Protein AF-0000000086877551 (afdb_homodimer)

Foldseek 3Di:
DPPDLDDLVVLLVVLLVVVDDCPDPVNVVSLLVLLQSCLLDAPVVLVVLLVVLVVVLVVLVVCLVPPPPDDPVRNVVSVSSSRSSVSSNSSSVSSPVVNCVVFLQDFQFKDFLLCQQQLQAALDPPQDQDPPPPPQFQFQADLVFKTKGFSSSGGHHPLLVLLVSLVRNVCVVQPLDQKDKDALVSSCVSLSHDDDPVSSVSSVVSVVRQQRMWMQGCHDDPVDDPVPSDIDGQWPDWDADDPRRMIMTGGDPVNSVSVVLVNIFGGGSSLLRHQDGLLLNSCLSHVQQCVLVVHFKDFLVSSCRSNNHPDDDPVVSVVNVVVSVVSCVVSPQFPDWDWDADPVRTIMIGTHGGPSSNSRRPPPPPDDPPPPDD/DPPDLDDLVVLLVVLLVVVDDCPDPVNVVSLLVLLQSCLLDAPVVLVVLLVVLVVVLVVLVVCLVPPPPDDPVRNVVSVSSSRSSVSSNSSSVSSPVVNCVVFLQDFQFKDFLLCQQQLQAALDPPQDQDPPPPPQFQFQADLVFKTKGFSSSGGHHPLLVLLVSLVRNVCVVQPLDQKDKDALVSSCVSLSHDDDPVSSVSSVVSVVRQQRMWMQGCDDDPVDDDNPSDIDGQWPDWDADDPRGMIMTGGDPVNSVSVVLVNIFGGGSSLLRRQDGLLLNSCLSHVQQCVLVVHFKDFLVSSCRSNNHPDDDPVVSVVNVVVSVVSCVVSPQFPDWDWDADPVRTIMIGTHGGPSSNSRRPPPPPDDPPPPDD

InterPro domains:
  IPR018777 Replication initiator protein A [PF10134] (167-301)

Solvent-accessible surface area (backbone atoms only — not comparable to full-atom values): 39340 Å² total; per-residue (Å²): 120,81,73,81,84,73,56,71,66,56,52,49,51,58,48,59,72,65,73,61,58,78,83,35,66,71,45,41,52,50,36,51,56,54,7,63,73,46,28,85,56,44,55,67,58,37,49,51,51,35,50,53,30,47,50,53,30,49,55,51,54,47,47,65,72,68,47,79,84,63,48,73,67,53,49,51,52,50,51,50,52,35,49,49,27,52,50,53,32,50,23,43,54,48,7,51,55,50,24,48,71,62,33,49,81,50,45,73,32,39,39,43,40,77,47,25,73,40,36,67,37,19,54,51,79,66,64,55,57,51,76,75,58,88,77,74,69,28,70,57,45,74,52,82,34,24,38,34,30,12,72,42,29,42,65,46,23,55,69,39,47,47,51,51,34,17,49,39,35,50,33,60,74,66,69,62,50,59,59,52,72,48,38,54,61,57,42,26,53,63,57,72,45,68,83,46,69,67,50,52,52,51,50,50,53,34,52,50,49,46,38,53,29,32,37,27,38,57,42,66,40,92,91,62,44,53,65,35,62,31,35,30,28,48,29,30,30,43,25,62,76,47,94,80,41,31,35,36,42,24,48,15,69,69,51,40,51,43,51,71,69,40,45,36,24,28,36,27,65,58,50,50,60,52,42,86,44,56,57,31,35,49,44,61,54,25,43,24,62,38,44,66,70,71,48,47,68,43,50,44,71,54,52,38,42,36,36,42,52,81,66,80,52,66,67,58,45,48,49,53,52,48,52,21,50,52,52,36,35,73,73,48,35,28,75,43,72,47,80,47,65,48,98,86,65,51,45,31,40,36,54,37,75,21,72,55,36,52,66,24,17,60,59,59,75,78,74,80,77,82,74,79,78,128,121,81,75,77,84,72,55,70,66,57,52,49,51,59,49,60,70,66,73,59,59,79,81,36,65,71,44,42,52,50,36,51,56,54,8,61,73,46,26,85,58,44,56,68,57,39,49,51,52,35,49,52,29,47,51,53,30,50,54,51,54,48,48,65,69,68,48,81,83,62,48,72,68,52,50,51,52,52,51,52,52,37,50,50,27,51,50,52,32,49,24,43,55,48,8,50,55,50,25,46,70,63,32,48,81,49,45,72,32,38,40,43,40,77,48,26,73,42,36,66,36,20,53,50,80,66,64,56,56,52,77,74,56,89,75,77,67,31,71,56,46,74,52,82,37,25,38,34,31,13,72,45,29,43,65,43,23,56,68,38,47,46,49,49,33,17,49,38,35,49,34,61,74,68,69,62,52,59,58,53,72,47,39,54,61,58,44,25,53,62,57,73,44,68,84,46,71,67,51,52,52,51,50,50,52,32,52,50,48,46,38,53,29,32,36,27,39,57,41,68,41,94,90,62,45,53,66,37,61,32,34,30,28,49,30,32,28,41,25,61,77,48,94,79,41,31,33,35,42,25,49,15,69,71,50,39,50,43,50,71,70,39,45,36,25,28,34,28,66,59,50,51,61,52,43,85,43,56,57,31,34,48,43,60,52,26,42,24,62,38,44,68,70,70,50,47,69,44,50,44,69,55,53,40,41,34,35,42,52,82,68,79,51,66,66,57,44,50,49,53,51,49,52,20,50,50,52,36,34,73,73,48,36,30,74,44,72,45,79,46,66,48,98,86,65,50,46,32,40,34,53,38,75,20,72,57,35,52,66,25,17,62,58,58,75,80,75,79,76,84,75,80,78,128

Radius of gyration: 35.5 Å; Cα contacts (8 Å, |Δi|>4): 1203; chains: 2; bounding box: 68×136×88 Å

Secondary structure (DSSP, 8-state):
-------HHHHHHHHHHT---TTSHHHHHHHHHHHHHTTTS-HHHHHHHHHHHHHHHHHHHHHHHH-TT--HHHHHHHHHHHHHHHHHHHHHHHHHHHHIIIIIS---EEEEHHHHTTT--BS----------TT---EEEE-SSEEEE-TT-PPPBHHHHHHHHHHHHHHHHTTS-SEEEEEHHHHHHHTT---SHHHHHHHHHHHHHHHH-EEEE----TTT-----EEEESEEEEEE-STT-EEEEEE-HHHHHHHHTT-EEEE-HHHHHH--SHHHHHHHHHHHHHHHTT--EEEHHHHHHHTT----SHHHHHHHHHHHHHHHHHTTSEEEEEEEE-TTS-EEEEEEE-HHHHHHH-------------/-------HHHHHHHHHHT---TTSHHHHHHHHHHHHHTTTS-HHHHHHHHHHHHHHHHHHHHHHHH-TT--HHHHHHHHHHHHHHHHHHHHHHHHHHHHIIIIIS---EEEEHHHHTTT--BS----------TT---EEEE-SSEEEE-TT-PPPBHHHHHHHHHHHHHHHHTTS-SEEEEEHHHHHHHTT---SHHHHHHHHHHHHHHHH-EEEE----TTT-----EEEESEEEEEE-STT-EEEEEE-HHHHHHHHTT-EEEE-HHHHHH--SHHHHHHHHHHHHHHHTT--EEEHHHHHHHTT----SHHHHHHHHHHHHHHHHHTTSEEEEEEEE-TTS-EEEEEEE-HHHHHHH-------------

Nearest PDB structures (foldseek):
  5tbf-assembly1_B  TM=6.075E-01  e=5.903E-06  Vibrio cholerae
  5tbf-assembly1_A  TM=5.983E-01  e=6.524E-06  Vibrio cholerae
  5ubf-assembly1_B  TM=5.408E-01  e=8.785E-05  Vibrio cholerae
  5tbf-assembly1_A  TM=5.991E-01  e=1.094E-05  Vibrio cholerae
  5tbf-assembly1_B  TM=6.068E-01  e=1.270E-05  Vibrio cholerae

pLDDT: mean 85.87, std 16.51, range [18.7, 97.94]

Organism: NCBI:txid248903

Sequence (748 aa):
MPPRRINIEQWVGKITALDLPAEDPKVQELIIKAADQLKTKSKEVALKHIQNEGTGELQLAKRLVQEHQLTDEEKDQINKEIFKHQIKQKIWEQSQVIRRATYYNKPSHPYGHIFSESAISSISTSRTVAPASETGDTLVRDNRRTKIYHPAKKELTLQDAKVLIGIHKLWEESGKQKEFEFTIYSLAKAMNRDTGGKTYLEIWQSLEVLQDSKFEFTYYHDKGLIDSLDRINILQAIGRRDRNETFKIMFSDAVYRSLQSGAIAYLSLAILEDLKTGTAQNLYLFLPAQVAQGITRWPLDEIALLMGSKANRPAKKKQIVEEACENMMEISLLDGYKLHEDESGSIFLEIRPSKLLLTSGNSVKTVQQLTFSLMPPRRINIEQWVGKITALDLPAEDPKVQELIIKAADQLKTKSKEVALKHIQNEGTGELQLAKRLVQEHQLTDEEKDQINKEIFKHQIKQKIWEQSQVIRRATYYNKPSHPYGHIFSESAISSISTSRTVAPASETGDTLVRDNRRTKIYHPAKKELTLQDAKVLIGIHKLWEESGKQKEFEFTIYSLAKAMNRDTGGKTYLEIWQSLEVLQDSKFEFTYYHDKGLIDSLDRINILQAIGRRDRNETFKIMFSDAVYRSLQSGAIAYLSLAILEDLKTGTAQNLYLFLPAQVAQGITRWPLDEIALLMGSKANRPAKKKQIVEEACENMMEISLLDGYKLHEDESGSIFLEIRPSKLLLTSGNSVKTVQQLTFSL

Structure (mmCIF, N/CA/C/O backbone):
data_AF-0000000086877551-model_v1
#
loop_
_entity.id
_entity.type
_entity.pdbx_description
1 polymer 'RepB family plasmid replication initiator protein'
#
loop_
_atom_site.group_PDB
_atom_site.id
_atom_site.type_symbol
_atom_site.label_atom_id
_atom_site.label_alt_id
_atom_site.label_comp_id
_atom_site.label_asym_id
_atom_site.label_entity_id
_atom_site.label_seq_id
_atom_site.pdbx_PDB_ins_code
_atom_site.Cartn_x
_atom_site.Cartn_y
_atom_site.Cartn_z
_atom_site.occupancy
_atom_site.B_iso_or_equiv
_atom_site.auth_seq_id
_atom_site.auth_comp_id
_atom_site.auth_asym_id
_atom_site.auth_atom_id
_atom_site.pdbx_PDB_model_num
ATOM 1 N N . MET A 1 1 ? -13.023 -43.125 5.395 1 29.3 1 MET A N 1
ATOM 2 C CA . MET A 1 1 ? -11.633 -42.781 5.664 1 29.3 1 MET A CA 1
ATOM 3 C C . MET A 1 1 ? -10.883 -42.469 4.371 1 29.3 1 MET A C 1
ATOM 5 O O . MET A 1 1 ? -11.078 -43.188 3.367 1 29.3 1 MET A O 1
ATOM 9 N N . PRO A 1 2 ? -10.555 -41.281 4.098 1 43.56 2 PRO A N 1
ATOM 10 C CA . PRO A 1 2 ? -9.891 -41.125 2.801 1 43.56 2 PRO A CA 1
ATOM 11 C C . PRO A 1 2 ? -8.898 -42.25 2.504 1 43.56 2 PRO A C 1
ATOM 13 O O . PRO A 1 2 ? -8.266 -42.75 3.422 1 43.56 2 PRO A O 1
ATOM 16 N N . PRO A 1 3 ? -9.094 -43.031 1.612 1 46.69 3 PRO A N 1
ATOM 17 C CA . PRO A 1 3 ? -8.227 -44.188 1.389 1 46.69 3 PRO A CA 1
ATOM 18 C C . PRO A 1 3 ? -6.758 -43.906 1.682 1 46.69 3 PRO A C 1
ATOM 20 O O . PRO A 1 3 ? -6.312 -42.75 1.539 1 46.69 3 PRO A O 1
ATOM 23 N N . ARG A 1 4 ? -6.191 -44.656 2.496 1 50.5 4 ARG A N 1
ATOM 24 C CA . ARG A 1 4 ? -4.805 -44.625 2.949 1 50.5 4 ARG A CA 1
ATOM 25 C C . ARG A 1 4 ? -3.85 -44.438 1.776 1 50.5 4 ARG A C 1
ATOM 27 O O . ARG A 1 4 ? -3.906 -45.156 0.792 1 50.5 4 ARG A O 1
ATOM 34 N N . ARG A 1 5 ? -3.348 -43.25 1.499 1 62.03 5 ARG A N 1
ATOM 35 C CA . ARG A 1 5 ? -2.379 -43 0.444 1 62.03 5 ARG A CA 1
ATOM 36 C C . ARG A 1 5 ? -1.143 -43.875 0.594 1 62.03 5 ARG A C 1
ATOM 38 O O . ARG A 1 5 ? -0.518 -43.906 1.656 1 62.03 5 ARG A O 1
ATOM 45 N N . ILE A 1 6 ? -1.101 -44.969 -0.182 1 69.06 6 ILE A N 1
ATOM 46 C CA . ILE A 1 6 ? 0.003 -45.906 -0.244 1 69.06 6 ILE A CA 1
ATOM 47 C C . ILE A 1 6 ? 1.154 -45.312 -1.051 1 69.06 6 ILE A C 1
ATOM 49 O O . ILE A 1 6 ? 0.933 -44.688 -2.094 1 69.06 6 ILE A O 1
ATOM 53 N N . ASN A 1 7 ? 2.389 -45.344 -0.484 1 85.69 7 ASN A N 1
ATOM 54 C CA . ASN A 1 7 ? 3.613 -44.875 -1.127 1 85.69 7 ASN A CA 1
ATOM 55 C C . ASN A 1 7 ? 3.926 -45.688 -2.387 1 85.69 7 ASN A C 1
ATOM 57 O O . ASN A 1 7 ? 3.43 -46.781 -2.555 1 85.69 7 ASN A O 1
ATOM 61 N N . ILE A 1 8 ? 4.516 -45.188 -3.326 1 91.62 8 ILE A N 1
ATOM 62 C CA . ILE A 1 8 ? 4.816 -45.781 -4.617 1 91.62 8 ILE A CA 1
ATOM 63 C C . ILE A 1 8 ? 5.574 -47.094 -4.406 1 91.62 8 ILE A C 1
ATOM 65 O O . ILE A 1 8 ? 5.379 -48.062 -5.152 1 91.62 8 ILE A O 1
ATOM 69 N N . GLU A 1 9 ? 6.371 -47.25 -3.281 1 91.62 9 GLU A N 1
ATOM 70 C CA . GLU A 1 9 ? 7.137 -48.469 -2.984 1 91.62 9 GLU A CA 1
ATOM 71 C C . GLU A 1 9 ? 6.215 -49.625 -2.639 1 91.62 9 GLU A C 1
ATOM 73 O O . GLU A 1 9 ? 6.5 -50.781 -2.994 1 91.62 9 GLU A O 1
ATOM 78 N N . GLN A 1 10 ? 5.215 -49.281 -1.99 1 92.56 10 GLN A N 1
ATOM 79 C CA . GLN A 1 10 ? 4.246 -50.312 -1.628 1 92.56 10 GLN A CA 1
ATOM 80 C C . GLN A 1 10 ? 3.521 -50.844 -2.861 1 92.56 10 GLN A C 1
ATOM 82 O O . GLN A 1 10 ? 3.277 -52.062 -2.973 1 92.56 10 GLN A O 1
ATOM 87 N N . TRP A 1 11 ? 3.184 -50 -3.705 1 93.88 11 TRP A N 1
ATOM 88 C CA . TRP A 1 11 ? 2.535 -50.406 -4.949 1 93.88 11 TRP A CA 1
ATOM 89 C C . TRP A 1 11 ? 3.459 -51.281 -5.781 1 93.88 11 TRP A C 1
ATOM 91 O O . TRP A 1 11 ? 3.029 -52.281 -6.328 1 93.88 11 TRP A O 1
ATOM 101 N N . VAL A 1 12 ? 4.68 -50.875 -5.867 1 94.44 12 VAL A N 1
ATOM 102 C CA . VAL A 1 12 ? 5.664 -51.625 -6.633 1 94.44 12 VAL A CA 1
ATOM 103 C C . VAL A 1 12 ? 5.844 -53.031 -6.02 1 94.44 12 VAL A C 1
ATOM 105 O O . VAL A 1 12 ? 5.973 -54 -6.742 1 94.44 12 VAL A O 1
ATOM 108 N N . GLY A 1 13 ? 5.883 -53.062 -4.695 1 92.5 13 GLY A N 1
ATOM 109 C CA . GLY A 1 13 ? 5.953 -54.344 -4.016 1 92.5 13 GLY A CA 1
ATOM 110 C C . GLY A 1 13 ? 4.785 -55.25 -4.348 1 92.5 13 GLY A C 1
ATOM 111 O O . GLY A 1 13 ? 4.977 -56.438 -4.594 1 92.5 13 GLY A O 1
ATOM 112 N N . LYS A 1 14 ? 3.625 -54.688 -4.363 1 93.56 14 LYS A N 1
ATOM 113 C CA . LYS A 1 14 ? 2.428 -55.469 -4.699 1 93.56 14 LYS A CA 1
ATOM 114 C C . LYS A 1 14 ? 2.482 -55.969 -6.137 1 93.56 14 LYS A C 1
ATOM 116 O O . LYS A 1 14 ? 2.072 -57.094 -6.418 1 93.56 14 LYS A O 1
ATOM 121 N N . ILE A 1 15 ? 2.955 -55.219 -7.023 1 94.75 15 ILE A N 1
ATOM 122 C CA . ILE A 1 15 ? 2.996 -55.531 -8.445 1 94.75 15 ILE A CA 1
ATOM 123 C C . ILE A 1 15 ? 4.062 -56.625 -8.695 1 94.75 15 ILE A C 1
ATOM 125 O O . ILE A 1 15 ? 3.824 -57.562 -9.422 1 94.75 15 ILE A O 1
ATOM 129 N N . THR A 1 16 ? 5.215 -56.438 -8.07 1 92.94 16 THR A N 1
ATOM 130 C CA . THR A 1 16 ? 6.309 -57.375 -8.266 1 92.94 16 THR A CA 1
ATOM 131 C C . THR A 1 16 ? 5.969 -58.75 -7.664 1 92.94 16 THR A C 1
ATOM 133 O O . THR A 1 16 ? 6.438 -59.781 -8.148 1 92.94 16 THR A O 1
ATOM 136 N N . ALA A 1 17 ? 5.191 -58.75 -6.652 1 92.5 17 ALA A N 1
ATOM 137 C CA . ALA A 1 17 ? 4.805 -59.969 -5.984 1 92.5 17 ALA A CA 1
ATOM 138 C C . ALA A 1 17 ? 3.939 -60.844 -6.891 1 92.5 17 ALA A C 1
ATOM 140 O O . ALA A 1 17 ? 3.869 -62.062 -6.715 1 92.5 17 ALA A O 1
ATOM 141 N N . LEU A 1 18 ? 3.312 -60.312 -7.895 1 93.25 18 LEU A N 1
ATOM 142 C CA . LEU A 1 18 ? 2.463 -61.062 -8.812 1 93.25 18 LEU A CA 1
ATOM 143 C C . LEU A 1 18 ? 3.303 -61.875 -9.781 1 93.25 18 LEU A C 1
ATOM 145 O O . LEU A 1 18 ? 2.805 -62.844 -10.367 1 93.25 18 LEU A O 1
ATOM 149 N N . ASP A 1 19 ? 4.555 -61.531 -9.953 1 91.06 19 ASP A N 1
ATOM 150 C CA . ASP A 1 19 ? 5.477 -62.188 -10.859 1 91.06 19 ASP A CA 1
ATOM 151 C C . ASP A 1 19 ? 4.895 -62.312 -12.266 1 91.06 19 ASP A C 1
ATOM 153 O O . ASP A 1 19 ? 4.844 -63.375 -12.852 1 91.06 19 ASP A O 1
ATOM 157 N N . LEU A 1 20 ? 4.25 -61.25 -12.727 1 92.56 20 LEU A N 1
ATOM 158 C CA . LEU A 1 20 ? 3.67 -61.125 -14.062 1 92.56 20 LEU A CA 1
ATOM 159 C C . LEU A 1 20 ? 4.391 -60.031 -14.867 1 92.56 20 LEU A C 1
ATOM 161 O O . LEU A 1 20 ? 5.035 -59.156 -14.297 1 92.56 20 LEU A O 1
ATOM 165 N N . PRO A 1 21 ? 4.418 -60.25 -16.156 1 92 21 PRO A N 1
ATOM 166 C CA . PRO A 1 21 ? 5.039 -59.188 -16.984 1 92 21 PRO A CA 1
ATOM 167 C C . PRO A 1 21 ? 4.305 -57.875 -16.906 1 92 21 PRO A C 1
ATOM 169 O O . PRO A 1 21 ? 3.148 -57.812 -16.484 1 92 21 PRO A O 1
ATOM 172 N N . ALA A 1 22 ? 4.992 -56.844 -17.312 1 90.25 22 ALA A N 1
ATOM 173 C CA . ALA A 1 22 ? 4.488 -55.469 -17.203 1 90.25 22 ALA A CA 1
ATOM 174 C C . ALA A 1 22 ? 3.23 -55.281 -18.047 1 90.25 22 ALA A C 1
ATOM 176 O O . ALA A 1 22 ? 2.385 -54.438 -17.719 1 90.25 22 ALA A O 1
ATOM 177 N N . GLU A 1 23 ? 3.053 -56.094 -19.094 1 91.81 23 GLU A N 1
ATOM 178 C CA . GLU A 1 23 ? 1.961 -55.938 -20.047 1 91.81 23 GLU A CA 1
ATOM 179 C C . GLU A 1 23 ? 0.707 -56.688 -19.578 1 91.81 23 GLU A C 1
ATOM 181 O O . GLU A 1 23 ? -0.374 -56.469 -20.141 1 91.81 23 GLU A O 1
ATOM 186 N N . ASP A 1 24 ? 0.872 -57.469 -18.516 1 94.81 24 ASP A N 1
ATOM 187 C CA . ASP A 1 24 ? -0.271 -58.219 -17.984 1 94.81 24 ASP A CA 1
ATOM 188 C C . ASP A 1 24 ? -1.376 -57.281 -17.531 1 94.81 24 ASP A C 1
ATOM 190 O O . ASP A 1 24 ? -1.1 -56.25 -16.906 1 94.81 24 ASP A O 1
ATOM 194 N N . PRO A 1 25 ? -2.594 -57.625 -17.891 1 95.06 25 PRO A N 1
ATOM 195 C CA . PRO A 1 25 ? -3.725 -56.75 -17.562 1 95.06 25 PRO A CA 1
ATOM 196 C C . PRO A 1 25 ? -3.848 -56.5 -16.062 1 95.06 25 PRO A C 1
ATOM 198 O O . PRO A 1 25 ? -4.238 -55.406 -15.656 1 95.06 25 PRO A O 1
ATOM 201 N N . LYS A 1 26 ? -3.57 -57.5 -15.266 1 95.38 26 LYS A N 1
ATOM 202 C CA . LYS A 1 26 ? -3.637 -57.312 -13.82 1 95.38 26 LYS A CA 1
ATOM 203 C C . LYS A 1 26 ? -2.602 -56.312 -13.344 1 95.38 26 LYS A C 1
ATOM 205 O O . LYS A 1 26 ? -2.885 -55.469 -12.469 1 95.38 26 LYS A O 1
ATOM 210 N N . VAL A 1 27 ? -1.405 -56.375 -13.875 1 95 27 VAL A N 1
ATOM 211 C CA . VAL A 1 27 ? -0.335 -55.438 -13.539 1 95 27 VAL A CA 1
ATOM 212 C C . VAL A 1 27 ? -0.696 -54.031 -14.023 1 95 27 VAL A C 1
ATOM 214 O O . VAL A 1 27 ? -0.496 -53.062 -13.305 1 95 27 VAL A O 1
ATOM 217 N N . GLN A 1 28 ? -1.296 -54 -15.188 1 95.69 28 GLN A N 1
ATOM 218 C CA . GLN A 1 28 ? -1.689 -52.719 -15.758 1 95.69 28 GLN A CA 1
ATOM 219 C C . GLN A 1 28 ? -2.744 -52.031 -14.891 1 95.69 28 GLN A C 1
ATOM 221 O O . GLN A 1 28 ? -2.713 -50.812 -14.719 1 95.69 28 GLN A O 1
ATOM 226 N N . GLU A 1 29 ? -3.645 -52.812 -14.43 1 96.12 29 GLU A N 1
ATOM 227 C CA . GLU A 1 29 ? -4.676 -52.25 -13.555 1 96.12 29 GLU A CA 1
ATOM 228 C C . GLU A 1 29 ? -4.062 -51.656 -12.289 1 96.12 29 GLU A C 1
ATOM 230 O O . GLU A 1 29 ? -4.473 -50.594 -11.836 1 96.12 29 GLU A O 1
ATOM 235 N N . LEU A 1 30 ? -3.096 -52.344 -11.734 1 95.25 30 LEU A N 1
ATOM 236 C CA . LEU A 1 30 ? -2.441 -51.875 -10.523 1 95.25 30 LEU A CA 1
ATOM 237 C C . LEU A 1 30 ? -1.612 -50.625 -10.82 1 95.25 30 LEU A C 1
ATOM 239 O O . LEU A 1 30 ? -1.532 -49.719 -9.992 1 95.25 30 LEU A O 1
ATOM 243 N N . ILE A 1 31 ? -1.027 -50.594 -11.977 1 96 31 ILE A N 1
ATOM 244 C CA . ILE A 1 31 ? -0.255 -49.406 -12.391 1 96 31 ILE A CA 1
ATOM 245 C C . ILE A 1 31 ? -1.173 -48.188 -12.492 1 96 31 ILE A C 1
ATOM 247 O O . ILE A 1 31 ? -0.825 -47.125 -12.031 1 96 31 ILE A O 1
ATOM 251 N N . ILE A 1 32 ? -2.334 -48.406 -13.039 1 96 32 ILE A N 1
ATOM 252 C CA . ILE A 1 32 ? -3.297 -47.312 -13.211 1 96 32 ILE A CA 1
ATOM 253 C C . ILE A 1 32 ? -3.75 -46.812 -11.836 1 96 32 ILE A C 1
ATOM 255 O O . ILE A 1 32 ? -3.859 -45.594 -11.617 1 96 32 ILE A O 1
ATOM 259 N N . LYS A 1 33 ? -3.969 -47.688 -10.938 1 95.06 33 LYS A N 1
ATOM 260 C CA . LYS A 1 33 ? -4.391 -47.312 -9.586 1 95.06 33 LYS A CA 1
ATOM 261 C C . LYS A 1 33 ? -3.293 -46.531 -8.867 1 95.06 33 LYS A C 1
ATOM 263 O O . LYS A 1 33 ? -3.568 -45.531 -8.203 1 95.06 33 LYS A O 1
ATOM 268 N N . ALA A 1 34 ? -2.1 -47 -8.977 1 94.81 34 ALA A N 1
ATOM 269 C CA . ALA A 1 34 ? -0.968 -46.312 -8.375 1 94.81 34 ALA A CA 1
ATOM 270 C C . ALA A 1 34 ? -0.771 -44.938 -9 1 94.81 34 ALA A C 1
ATOM 272 O O . ALA A 1 34 ? -0.524 -43.938 -8.289 1 94.81 34 ALA A O 1
ATOM 273 N N . ALA A 1 35 ? -0.886 -44.875 -10.289 1 95.75 35 ALA A N 1
ATOM 274 C CA . ALA A 1 35 ? -0.698 -43.625 -11.039 1 95.75 35 ALA A CA 1
ATOM 275 C C . ALA A 1 35 ? -1.741 -42.594 -10.648 1 95.75 35 ALA A C 1
ATOM 277 O O . ALA A 1 35 ? -1.444 -41.406 -10.594 1 95.75 35 ALA A O 1
ATOM 278 N N . ASP A 1 36 ? -2.914 -43.062 -10.422 1 94.81 36 ASP A N 1
ATOM 279 C CA . ASP A 1 36 ? -4.004 -42.156 -10.055 1 94.81 36 ASP A CA 1
ATOM 280 C C . ASP A 1 36 ? -3.697 -41.438 -8.75 1 94.81 36 ASP A C 1
ATOM 282 O O . ASP A 1 36 ? -4.113 -40.281 -8.555 1 94.81 36 ASP A O 1
ATOM 286 N N . GLN A 1 37 ? -2.943 -42.062 -7.91 1 93.5 37 GLN A N 1
ATOM 287 C CA . GLN A 1 37 ? -2.59 -41.438 -6.629 1 93.5 37 GLN A CA 1
ATOM 288 C C . GLN A 1 37 ? -1.511 -40.375 -6.805 1 93.5 37 GLN A C 1
ATOM 290 O O . GLN A 1 37 ? -1.331 -39.531 -5.938 1 93.5 37 GLN A O 1
ATOM 295 N N . LEU A 1 38 ? -0.838 -40.375 -7.914 1 93.62 38 LEU A N 1
ATOM 296 C CA . LEU A 1 38 ? 0.285 -39.469 -8.133 1 93.62 38 LEU A CA 1
ATOM 297 C C . LEU A 1 38 ? -0.076 -38.406 -9.156 1 93.62 38 LEU A C 1
ATOM 299 O O . LEU A 1 38 ? 0.786 -37.625 -9.578 1 93.62 38 LEU A O 1
ATOM 303 N N . LYS A 1 39 ? -1.365 -38.281 -9.508 1 92.69 39 LYS A N 1
ATOM 304 C CA . LYS A 1 39 ? -1.786 -37.406 -10.594 1 92.69 39 LYS A CA 1
ATOM 305 C C . LYS A 1 39 ? -1.646 -35.938 -10.188 1 92.69 39 LYS A C 1
ATOM 307 O O . LYS A 1 39 ? -1.67 -35.062 -11.047 1 92.69 39 LYS A O 1
ATOM 312 N N . THR A 1 40 ? -1.502 -35.625 -8.914 1 91.31 40 THR A N 1
ATOM 313 C CA . THR A 1 40 ? -1.4 -34.25 -8.438 1 91.31 40 THR A CA 1
ATOM 314 C C . THR A 1 40 ? 0.025 -33.719 -8.594 1 91.31 40 THR A C 1
ATOM 316 O O . THR A 1 40 ? 0.263 -32.5 -8.508 1 91.31 40 THR A O 1
ATOM 319 N N . LYS A 1 41 ? 0.965 -34.625 -8.844 1 92.38 41 LYS A N 1
ATOM 320 C CA . LYS A 1 41 ? 2.354 -34.219 -9.016 1 92.38 41 LYS A CA 1
ATOM 321 C C . LYS A 1 41 ? 2.576 -33.594 -10.398 1 92.38 41 LYS A C 1
ATOM 323 O O . LYS A 1 41 ? 2.041 -34.094 -11.391 1 92.38 41 LYS A O 1
ATOM 328 N N . SER A 1 42 ? 3.342 -32.562 -10.375 1 91.31 42 SER A N 1
ATOM 329 C CA . SER A 1 42 ? 3.564 -31.828 -11.609 1 91.31 42 SER A CA 1
ATOM 330 C C . SER A 1 42 ? 4.395 -32.625 -12.602 1 91.31 42 SER A C 1
ATOM 332 O O . SER A 1 42 ? 5 -33.656 -12.242 1 91.31 42 SER A O 1
ATOM 334 N N . LYS A 1 43 ? 4.363 -32.156 -13.836 1 91.94 43 LYS A N 1
ATOM 335 C CA . LYS A 1 43 ? 5.129 -32.781 -14.914 1 91.94 43 LYS A CA 1
ATOM 336 C C . LYS A 1 43 ? 6.621 -32.781 -14.602 1 91.94 43 LYS A C 1
ATOM 338 O O . LYS A 1 43 ? 7.309 -33.781 -14.82 1 91.94 43 LYS A O 1
ATOM 343 N N . GLU A 1 44 ? 7.066 -31.688 -14.07 1 89.75 44 GLU A N 1
ATOM 344 C CA . GLU A 1 44 ? 8.484 -31.562 -13.75 1 89.75 44 GLU A CA 1
ATOM 345 C C . GLU A 1 44 ? 8.891 -32.594 -12.68 1 89.75 44 GLU A C 1
ATOM 347 O O . GLU A 1 44 ? 9.938 -33.219 -12.789 1 89.75 44 GLU A O 1
ATOM 352 N N . VAL A 1 45 ? 8.117 -32.75 -11.719 1 90.5 45 VAL A N 1
ATOM 353 C CA . VAL A 1 45 ? 8.398 -33.688 -10.641 1 90.5 45 VAL A CA 1
ATOM 354 C C . VAL A 1 45 ? 8.383 -35.125 -11.18 1 90.5 45 VAL A C 1
ATOM 356 O O . VAL A 1 45 ? 9.266 -35.938 -10.875 1 90.5 45 VAL A O 1
ATOM 359 N N . ALA A 1 46 ? 7.406 -35.438 -11.953 1 93.5 46 ALA A N 1
ATOM 360 C CA . ALA A 1 46 ? 7.293 -36.781 -12.539 1 93.5 46 ALA A CA 1
ATOM 361 C C . ALA A 1 46 ? 8.492 -37.094 -13.43 1 93.5 46 ALA A C 1
ATOM 363 O O . ALA A 1 46 ? 9.039 -38.188 -13.375 1 93.5 46 ALA A O 1
ATOM 364 N N . LEU A 1 47 ? 8.852 -36.125 -14.203 1 92.81 47 LEU A N 1
ATOM 365 C CA . LEU A 1 47 ? 9.977 -36.312 -15.109 1 92.81 47 LEU A CA 1
ATOM 366 C C . LEU A 1 47 ? 11.258 -36.562 -14.328 1 92.81 47 LEU A C 1
ATOM 368 O O . LEU A 1 47 ? 12.086 -37.375 -14.75 1 92.81 47 LEU A O 1
ATOM 372 N N . LYS A 1 48 ? 11.422 -35.875 -13.281 1 93.81 48 LYS A N 1
ATOM 373 C CA . LYS A 1 48 ? 12.602 -36.094 -12.445 1 93.81 48 LYS A CA 1
ATOM 374 C C . LYS A 1 48 ? 12.633 -37.531 -11.898 1 93.81 48 LYS A C 1
ATOM 376 O O . LYS A 1 48 ? 13.68 -38.188 -11.898 1 93.81 48 LYS A O 1
ATOM 381 N N . HIS A 1 49 ? 11.547 -37.969 -11.453 1 94.25 49 HIS A N 1
ATOM 382 C CA . HIS A 1 49 ? 11.461 -39.344 -10.938 1 94.25 49 HIS A CA 1
ATOM 383 C C . HIS A 1 49 ? 11.672 -40.375 -12.039 1 94.25 49 HIS A C 1
ATOM 385 O O . HIS A 1 49 ? 12.336 -41.375 -11.828 1 94.25 49 HIS A O 1
ATOM 391 N N . ILE A 1 50 ? 11.148 -40.094 -13.195 1 95.25 50 ILE A N 1
ATOM 392 C CA . ILE A 1 50 ? 11.328 -41 -14.328 1 95.25 50 ILE A CA 1
ATOM 393 C C . ILE A 1 50 ? 12.805 -41.094 -14.703 1 95.25 50 ILE A C 1
ATOM 395 O O . ILE A 1 50 ? 13.344 -42.156 -14.938 1 95.25 50 ILE A O 1
ATOM 399 N N . GLN A 1 51 ? 13.414 -39.969 -14.727 1 95.06 51 GLN A N 1
ATOM 400 C CA . GLN A 1 51 ? 14.836 -39.906 -15.055 1 95.06 51 GLN A CA 1
ATOM 401 C C . GLN A 1 51 ? 15.664 -40.656 -14.008 1 95.06 51 GLN A C 1
ATOM 403 O O . GLN A 1 51 ? 16.594 -41.406 -14.344 1 95.06 51 GLN A O 1
ATOM 408 N N . ASN A 1 52 ? 15.383 -40.375 -12.766 1 95.19 52 ASN A N 1
ATOM 409 C CA . ASN A 1 52 ? 16.094 -41.031 -11.688 1 95.19 52 ASN A CA 1
ATOM 410 C C . ASN A 1 52 ? 15.945 -42.531 -11.758 1 95.19 52 ASN A C 1
ATOM 412 O O . ASN A 1 52 ? 16.922 -43.281 -11.609 1 95.19 52 ASN A O 1
ATOM 416 N N . GLU A 1 53 ? 14.727 -43 -11.961 1 94.5 53 GLU A N 1
ATOM 417 C CA . GLU A 1 53 ? 14.469 -44.438 -12.086 1 94.5 53 GLU A CA 1
ATOM 418 C C . GLU A 1 53 ? 15.141 -45 -13.328 1 94.5 53 GLU A C 1
ATOM 420 O O . GLU A 1 53 ? 15.617 -46.125 -13.32 1 94.5 53 GLU A O 1
ATOM 425 N N . GLY A 1 54 ? 15.086 -44.219 -14.375 1 93.56 54 GLY A N 1
ATOM 426 C CA . GLY A 1 54 ? 15.773 -44.656 -15.586 1 93.56 54 GLY A CA 1
ATOM 427 C C . GLY A 1 54 ? 17.266 -44.812 -15.391 1 93.56 54 GLY A C 1
ATOM 428 O O . GLY A 1 54 ? 17.875 -45.75 -15.898 1 93.56 54 GLY A O 1
ATOM 429 N N . THR A 1 55 ? 17.859 -43.875 -14.742 1 94.62 55 THR A N 1
ATOM 430 C CA . THR A 1 55 ? 19.281 -43.969 -14.438 1 94.62 55 THR A CA 1
ATOM 431 C C . THR A 1 55 ? 19.578 -45.219 -13.594 1 94.62 55 THR A C 1
ATOM 433 O O . THR A 1 55 ? 20.594 -45.875 -13.82 1 94.62 55 THR A O 1
ATOM 436 N N . GLY A 1 56 ? 18.75 -45.375 -12.617 1 93.69 56 GLY A N 1
ATOM 437 C CA . GLY A 1 56 ? 18.922 -46.562 -11.812 1 93.69 56 GLY A CA 1
ATOM 438 C C . GLY A 1 56 ? 18.828 -47.844 -12.617 1 93.69 56 GLY A C 1
ATOM 439 O O . GLY A 1 56 ? 19.609 -48.781 -12.422 1 93.69 56 GLY A O 1
ATOM 440 N N . GLU A 1 57 ? 17.875 -47.938 -13.5 1 94.06 57 GLU A N 1
ATOM 441 C CA . GLU A 1 57 ? 17.703 -49.062 -14.391 1 94.06 57 GLU A CA 1
ATOM 442 C C . GLU A 1 57 ? 18.953 -49.281 -15.25 1 94.06 57 GLU A C 1
ATOM 444 O O . GLU A 1 57 ? 19.422 -50.406 -15.383 1 94.06 57 GLU A O 1
ATOM 449 N N . LEU A 1 58 ? 19.453 -48.219 -15.789 1 92.5 58 LEU A N 1
ATOM 450 C CA . LEU A 1 58 ? 20.609 -48.281 -16.672 1 92.5 58 LEU A CA 1
ATOM 451 C C . LEU A 1 58 ? 21.844 -48.75 -15.922 1 92.5 58 LEU A C 1
ATOM 453 O O . LEU A 1 58 ? 22.656 -49.531 -16.453 1 92.5 58 LEU A O 1
ATOM 457 N N . GLN A 1 59 ? 22.062 -48.25 -14.773 1 93.81 59 GLN A N 1
ATOM 458 C CA . GLN A 1 59 ? 23.203 -48.656 -13.969 1 93.81 59 GLN A CA 1
ATOM 459 C C . GLN A 1 59 ? 23.156 -50.156 -13.68 1 93.81 59 GLN A C 1
ATOM 461 O O . GLN A 1 59 ? 24.188 -50.844 -13.742 1 93.81 59 GLN A O 1
ATOM 466 N N . LEU A 1 60 ? 22.031 -50.688 -13.383 1 92.94 60 LEU A N 1
ATOM 467 C CA . LEU A 1 60 ? 21.875 -52.094 -13.109 1 92.94 60 LEU A CA 1
ATOM 468 C C . LEU A 1 60 ? 22.062 -52.938 -14.375 1 92.94 60 LEU A C 1
ATOM 470 O O . LEU A 1 60 ? 22.656 -54 -14.336 1 92.94 60 LEU A O 1
ATOM 474 N N . ALA A 1 61 ? 21.578 -52.438 -15.477 1 92.25 61 ALA A N 1
ATOM 475 C CA . ALA A 1 61 ? 21.75 -53.125 -16.75 1 92.25 61 ALA A CA 1
ATOM 476 C C . ALA A 1 61 ? 23.234 -53.188 -17.141 1 92.25 61 ALA A C 1
ATOM 478 O O . ALA A 1 61 ? 23.688 -54.219 -17.672 1 92.25 61 ALA A O 1
ATOM 479 N N . LYS A 1 62 ? 23.906 -52.188 -16.812 1 92.56 62 LYS A N 1
ATOM 480 C CA . LYS A 1 62 ? 25.344 -52.156 -17.062 1 92.56 62 LYS A CA 1
ATOM 481 C C . LYS A 1 62 ? 26.078 -53.188 -16.203 1 92.56 62 LYS A C 1
ATOM 483 O O . LYS A 1 62 ? 27 -53.844 -16.656 1 92.56 62 LYS A O 1
ATOM 488 N N . ARG A 1 63 ? 25.625 -53.25 -15.031 1 91.38 63 ARG A N 1
ATOM 489 C CA . ARG A 1 63 ? 26.219 -54.219 -14.109 1 91.38 63 ARG A CA 1
ATOM 490 C C . ARG A 1 63 ? 26 -55.656 -14.609 1 91.38 63 ARG A C 1
ATOM 492 O O . ARG A 1 63 ? 26.891 -56.5 -14.477 1 91.38 63 ARG A O 1
ATOM 499 N N . LEU A 1 64 ? 24.906 -55.938 -15.195 1 90.56 64 LEU A N 1
ATOM 500 C CA . LEU A 1 64 ? 24.578 -57.281 -15.703 1 90.56 64 LEU A CA 1
ATOM 501 C C . LEU A 1 64 ? 25.469 -57.656 -16.875 1 90.56 64 LEU A C 1
ATOM 503 O O . LEU A 1 64 ? 25.828 -58.812 -17.047 1 90.56 64 LEU A O 1
ATOM 507 N N . VAL A 1 65 ? 25.875 -56.688 -17.625 1 88.25 65 VAL A N 1
ATOM 508 C CA . VAL A 1 65 ? 26.656 -56.938 -18.844 1 88.25 65 VAL A CA 1
ATOM 509 C C . VAL A 1 65 ? 28.141 -56.969 -18.5 1 88.25 65 VAL A C 1
ATOM 511 O O . VAL A 1 65 ? 28.906 -57.781 -19.047 1 88.25 65 VAL A O 1
ATOM 514 N N . GLN A 1 66 ? 28.562 -56.188 -17.562 1 88.75 66 GLN A N 1
ATOM 515 C CA . GLN A 1 66 ? 29.984 -56 -17.312 1 88.75 66 GLN A CA 1
ATOM 516 C C . GLN A 1 66 ? 30.516 -57.031 -16.312 1 88.75 66 GLN A C 1
ATOM 518 O O . GLN A 1 66 ? 31.672 -57.438 -16.406 1 88.75 66 GLN A O 1
ATOM 523 N N . GLU A 1 67 ? 29.625 -57.312 -15.375 1 83.94 67 GLU A N 1
ATOM 524 C CA . GLU A 1 67 ? 30.078 -58.281 -14.359 1 83.94 67 GLU A CA 1
ATOM 525 C C . GLU A 1 67 ? 29.922 -59.719 -14.836 1 83.94 67 GLU A C 1
ATOM 527 O O . GLU A 1 67 ? 28.797 -60.188 -14.969 1 83.94 67 GLU A O 1
ATOM 532 N N . HIS A 1 68 ? 30.969 -60.375 -15.219 1 80.81 68 HIS A N 1
ATOM 533 C CA . HIS A 1 68 ? 30.953 -61.719 -15.812 1 80.81 68 HIS A CA 1
ATOM 534 C C . HIS A 1 68 ? 30.891 -62.812 -14.742 1 80.81 68 HIS A C 1
ATOM 536 O O . HIS A 1 68 ? 30.562 -63.938 -15.039 1 80.81 68 HIS A O 1
ATOM 542 N N . GLN A 1 69 ? 31.141 -62.5 -13.531 1 86.5 69 GLN A N 1
ATOM 543 C CA . GLN A 1 69 ? 31.188 -63.531 -12.508 1 86.5 69 GLN A CA 1
ATOM 544 C C . GLN A 1 69 ? 29.906 -63.562 -11.688 1 86.5 69 GLN A C 1
ATOM 546 O O . GLN A 1 69 ? 29.906 -64.062 -10.547 1 86.5 69 GLN A O 1
ATOM 551 N N . LEU A 1 70 ? 28.781 -63.094 -12.258 1 87.69 70 LEU A N 1
ATOM 552 C CA . LEU A 1 70 ? 27.531 -63.062 -11.5 1 87.69 70 LEU A CA 1
ATOM 553 C C . LEU A 1 70 ? 26.891 -64.438 -11.453 1 87.69 70 LEU A C 1
ATOM 555 O O . LEU A 1 70 ? 26.875 -65.188 -12.461 1 87.69 70 LEU A O 1
ATOM 559 N N . THR A 1 71 ? 26.5 -64.812 -10.234 1 91.94 71 THR A N 1
ATOM 560 C CA . THR A 1 71 ? 25.75 -66.062 -10.094 1 91.94 71 THR A CA 1
ATOM 561 C C . THR A 1 71 ? 24.344 -65.938 -10.664 1 91.94 71 THR A C 1
ATOM 563 O O . THR A 1 71 ? 23.875 -64.812 -10.891 1 91.94 71 THR A O 1
ATOM 566 N N . ASP A 1 72 ? 23.734 -67 -11.016 1 90.81 72 ASP A N 1
ATOM 567 C CA . ASP A 1 72 ? 22.375 -67 -11.539 1 90.81 72 ASP A CA 1
ATOM 568 C C . ASP A 1 72 ? 21.422 -66.312 -10.555 1 90.81 72 ASP A C 1
ATOM 570 O O . ASP A 1 72 ? 20.484 -65.625 -10.953 1 90.81 72 ASP A O 1
ATOM 574 N N . GLU A 1 73 ? 21.719 -66.562 -9.352 1 92.06 73 GLU A N 1
ATOM 575 C CA . GLU A 1 73 ? 20.891 -65.938 -8.312 1 92.06 73 GLU A CA 1
ATOM 576 C C . GLU A 1 73 ? 21.062 -64.438 -8.281 1 92.06 73 GLU A C 1
ATOM 578 O O . GLU A 1 73 ? 20.094 -63.688 -8.109 1 92.06 73 GLU A O 1
ATOM 583 N N . GLU A 1 74 ? 22.234 -63.969 -8.516 1 92.12 74 GLU A N 1
ATOM 584 C CA . GLU A 1 74 ? 22.516 -62.531 -8.523 1 92.12 74 GLU A CA 1
ATOM 585 C C . GLU A 1 74 ? 21.906 -61.875 -9.742 1 92.12 74 GLU A C 1
ATOM 587 O O . GLU A 1 74 ? 21.375 -60.75 -9.648 1 92.12 74 GLU A O 1
ATOM 592 N N . LYS A 1 75 ? 22 -62.562 -10.812 1 92.69 75 LYS A N 1
ATOM 593 C CA . LYS A 1 75 ? 21.391 -62.031 -12.031 1 92.69 75 LYS A CA 1
ATOM 594 C C . LYS A 1 75 ? 19.891 -61.875 -11.883 1 92.69 75 LYS A C 1
ATOM 596 O O . LYS A 1 75 ? 19.297 -60.906 -12.352 1 92.69 75 LYS A O 1
ATOM 601 N N . ASP A 1 76 ? 19.344 -62.844 -11.227 1 91.94 76 ASP A N 1
ATOM 602 C CA . ASP A 1 76 ? 17.906 -62.812 -11.008 1 91.94 76 ASP A CA 1
ATOM 603 C C . ASP A 1 76 ? 17.516 -61.656 -10.109 1 91.94 76 ASP A C 1
ATOM 605 O O . ASP A 1 76 ? 16.484 -61 -10.336 1 91.94 76 ASP A O 1
ATOM 609 N N . GLN A 1 77 ? 18.297 -61.438 -9.148 1 92.62 77 GLN A N 1
ATOM 610 C CA . GLN A 1 77 ? 18.031 -60.344 -8.234 1 92.62 77 GLN A CA 1
ATOM 611 C C . GLN A 1 77 ? 18.156 -58.969 -8.945 1 92.62 77 GLN A C 1
ATOM 613 O O . GLN A 1 77 ? 17.344 -58.094 -8.727 1 92.62 77 GLN A O 1
ATOM 618 N N . ILE A 1 78 ? 19.125 -58.812 -9.797 1 94.19 78 ILE A N 1
ATOM 619 C CA . ILE A 1 78 ? 19.344 -57.594 -10.547 1 94.19 78 ILE A CA 1
ATOM 620 C C . ILE A 1 78 ? 18.188 -57.375 -11.516 1 94.19 78 ILE A C 1
ATOM 622 O O . ILE A 1 78 ? 17.688 -56.25 -11.664 1 94.19 78 ILE A O 1
ATOM 626 N N . ASN A 1 79 ? 17.797 -58.406 -12.094 1 93 79 ASN A N 1
ATOM 627 C CA . ASN A 1 79 ? 16.672 -58.281 -13.023 1 93 79 ASN A CA 1
ATOM 628 C C . ASN A 1 79 ? 15.391 -57.906 -12.32 1 93 79 ASN A C 1
ATOM 630 O O . ASN A 1 79 ? 14.57 -57.156 -12.875 1 93 79 ASN A O 1
ATOM 634 N N . LYS A 1 80 ? 15.234 -58.375 -11.141 1 93.06 80 LYS A N 1
ATOM 635 C CA . LYS A 1 80 ? 14.07 -58 -10.352 1 93.06 80 LYS A CA 1
ATOM 636 C C . LYS A 1 80 ? 14.102 -56.5 -10.016 1 93.06 80 LYS A C 1
ATOM 638 O O . LYS A 1 80 ? 13.07 -55.844 -10.055 1 93.06 80 LYS A O 1
ATOM 643 N N . GLU A 1 81 ? 15.234 -56.031 -9.711 1 94.5 81 GLU A N 1
ATOM 644 C CA . GLU A 1 81 ? 15.391 -54.594 -9.406 1 94.5 81 GLU A CA 1
ATOM 645 C C . GLU A 1 81 ? 15.156 -53.75 -10.648 1 94.5 81 GLU A C 1
ATOM 647 O O . GLU A 1 81 ? 14.57 -52.656 -10.555 1 94.5 81 GLU A O 1
ATOM 652 N N . ILE A 1 82 ? 15.625 -54.188 -11.742 1 95.25 82 ILE A N 1
ATOM 653 C CA . ILE A 1 82 ? 15.406 -53.5 -13 1 95.25 82 ILE A CA 1
ATOM 654 C C . ILE A 1 82 ? 13.906 -53.406 -13.289 1 95.25 82 ILE A C 1
ATOM 656 O O . ILE A 1 82 ? 13.406 -52.344 -13.688 1 95.25 82 ILE A O 1
ATOM 660 N N . PHE A 1 83 ? 13.258 -54.531 -13.039 1 95.19 83 PHE A N 1
ATOM 661 C CA . PHE A 1 83 ? 11.82 -54.562 -13.25 1 95.19 83 PHE A CA 1
ATOM 662 C C . PHE A 1 83 ? 11.109 -53.562 -12.352 1 95.19 83 PHE A C 1
ATOM 664 O O . PHE A 1 83 ? 10.172 -52.875 -12.781 1 95.19 83 PHE A O 1
ATOM 671 N N . LYS A 1 84 ? 11.539 -53.438 -11.164 1 95.25 84 LYS A N 1
ATOM 672 C CA . LYS A 1 84 ? 10.961 -52.469 -10.227 1 95.25 84 LYS A CA 1
ATOM 673 C C . LYS A 1 84 ? 11.109 -51.031 -10.75 1 95.25 84 LYS A C 1
ATOM 675 O O . LYS A 1 84 ? 10.164 -50.25 -10.68 1 95.25 84 LYS A O 1
ATOM 680 N N . HIS A 1 85 ? 12.25 -50.719 -11.242 1 95.75 85 HIS A N 1
ATOM 681 C CA . HIS A 1 85 ? 12.492 -49.375 -11.812 1 95.75 85 HIS A CA 1
ATOM 682 C C . HIS A 1 85 ? 11.586 -49.125 -13.016 1 95.75 85 HIS A C 1
ATOM 684 O O . HIS A 1 85 ? 11.062 -48.031 -13.18 1 95.75 85 HIS A O 1
ATOM 690 N N . GLN A 1 86 ? 11.445 -50.125 -13.812 1 95.75 86 GLN A N 1
ATOM 691 C CA . GLN A 1 86 ? 10.594 -50 -14.992 1 95.75 86 GLN A CA 1
ATOM 692 C C . GLN A 1 86 ? 9.141 -49.75 -14.609 1 95.75 86 GLN A C 1
ATOM 694 O O . GLN A 1 86 ? 8.461 -48.938 -15.227 1 95.75 86 GLN A O 1
ATOM 699 N N . ILE A 1 87 ? 8.711 -50.469 -13.617 1 95.62 87 ILE A N 1
ATOM 700 C CA . ILE A 1 87 ? 7.34 -50.312 -13.156 1 95.62 87 ILE A CA 1
ATOM 701 C C . ILE A 1 87 ? 7.145 -48.906 -12.594 1 95.62 87 ILE A C 1
ATOM 703 O O . ILE A 1 87 ? 6.117 -48.25 -12.844 1 95.62 87 ILE A O 1
ATOM 707 N N . LYS A 1 88 ? 8.102 -48.438 -11.844 1 96.19 88 LYS A N 1
ATOM 708 C CA . LYS A 1 88 ? 8.016 -47.062 -11.297 1 96.19 88 LYS A CA 1
ATOM 709 C C . LYS A 1 88 ? 7.938 -46.031 -12.406 1 96.19 88 LYS A C 1
ATOM 711 O O . LYS A 1 88 ? 7.172 -45.062 -12.312 1 96.19 88 LYS A O 1
ATOM 716 N N . GLN A 1 89 ? 8.719 -46.219 -13.438 1 96.44 89 GLN A N 1
ATOM 717 C CA . GLN A 1 89 ? 8.672 -45.312 -14.578 1 96.44 89 GLN A CA 1
ATOM 718 C C . GLN A 1 89 ? 7.293 -45.312 -15.227 1 96.44 89 GLN A C 1
ATOM 720 O O . GLN A 1 89 ? 6.742 -44.25 -15.523 1 96.44 89 GLN A O 1
ATOM 725 N N . LYS A 1 90 ? 6.793 -46.5 -15.383 1 96.5 90 LYS A N 1
ATOM 726 C CA . LYS A 1 90 ? 5.48 -46.625 -16.016 1 96.5 90 LYS A CA 1
ATOM 727 C C . LYS A 1 90 ? 4.395 -46 -15.156 1 96.5 90 LYS A C 1
ATOM 729 O O . LYS A 1 90 ? 3.445 -45.406 -15.688 1 96.5 90 LYS A O 1
ATOM 734 N N . ILE A 1 91 ? 4.52 -46.125 -13.859 1 96.06 91 ILE A N 1
ATOM 735 C CA . ILE A 1 91 ? 3.555 -45.5 -12.945 1 96.06 91 ILE A CA 1
ATOM 736 C C . ILE A 1 91 ? 3.596 -44 -13.102 1 96.06 91 ILE A C 1
ATOM 738 O O . ILE A 1 91 ? 2.555 -43.344 -13.234 1 96.06 91 ILE A O 1
ATOM 742 N N . TRP A 1 92 ? 4.746 -43.406 -13.148 1 95.94 92 TRP A N 1
ATOM 743 C CA . TRP A 1 92 ? 4.902 -41.969 -13.266 1 95.94 92 TRP A CA 1
ATOM 744 C C . TRP A 1 92 ? 4.41 -41.469 -14.625 1 95.94 92 TRP A C 1
ATOM 746 O O . TRP A 1 92 ? 3.791 -40.406 -14.719 1 95.94 92 TRP A O 1
ATOM 756 N N . GLU A 1 93 ? 4.738 -42.219 -15.648 1 96.25 93 GLU A N 1
ATOM 757 C CA . GLU A 1 93 ? 4.273 -41.844 -16.984 1 96.25 93 GLU A CA 1
ATOM 758 C C . GLU A 1 93 ? 2.748 -41.844 -17.047 1 96.25 93 GLU A C 1
ATOM 760 O O . GLU A 1 93 ? 2.145 -40.906 -17.578 1 96.25 93 GLU A O 1
ATOM 765 N N . GLN A 1 94 ? 2.193 -42.938 -16.531 1 95.81 94 GLN A N 1
ATOM 766 C CA . GLN A 1 94 ? 0.738 -43.062 -16.531 1 95.81 94 GLN A CA 1
ATOM 767 C C . GLN A 1 94 ? 0.098 -42 -15.656 1 95.81 94 GLN A C 1
ATOM 769 O O . GLN A 1 94 ? -1.008 -41.531 -15.945 1 95.81 94 GLN A O 1
ATOM 774 N N . SER A 1 95 ? 0.75 -41.625 -14.609 1 96.12 95 SER A N 1
ATOM 775 C CA . SER A 1 95 ? 0.223 -40.594 -13.734 1 96.12 95 SER A CA 1
ATOM 776 C C . SER A 1 95 ? 0.046 -39.281 -14.484 1 96.12 95 SER A C 1
ATOM 778 O O . SER A 1 95 ? -0.902 -38.531 -14.234 1 96.12 95 SER A O 1
ATOM 780 N N . GLN A 1 96 ? 0.905 -39 -15.406 1 94.94 96 GLN A N 1
ATOM 781 C CA . GLN A 1 96 ? 0.829 -37.75 -16.172 1 94.94 96 GLN A CA 1
ATOM 782 C C . GLN A 1 96 ? -0.31 -37.781 -17.188 1 94.94 96 GLN A C 1
ATOM 784 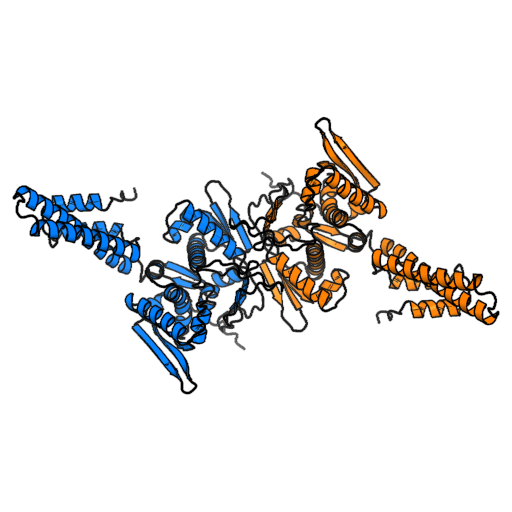O O . GLN A 1 96 ? -0.94 -36.781 -17.469 1 94.94 96 GLN A O 1
ATOM 789 N N . VAL A 1 97 ? -0.535 -38.938 -17.719 1 95 97 VAL A N 1
ATOM 790 C CA . VAL A 1 97 ? -1.681 -39.125 -18.594 1 95 97 VAL A CA 1
ATOM 791 C C . VAL A 1 97 ? -2.975 -38.844 -17.828 1 95 97 VAL A C 1
ATOM 793 O O . VAL A 1 97 ? -3.848 -38.125 -18.312 1 95 97 VAL A O 1
ATOM 796 N N . ILE A 1 98 ? -3.037 -39.375 -16.703 1 95.62 98 ILE A N 1
ATOM 797 C CA . ILE A 1 98 ? -4.223 -39.219 -15.883 1 95.62 98 ILE A CA 1
ATOM 798 C C . ILE A 1 98 ? -4.352 -37.75 -15.445 1 95.62 98 ILE A C 1
ATOM 800 O O . ILE A 1 98 ? -5.453 -37.188 -15.406 1 95.62 98 ILE A O 1
ATOM 804 N N . ARG A 1 99 ? -3.211 -37.188 -15.125 1 94.5 99 ARG A N 1
ATOM 805 C CA . ARG A 1 99 ? -3.188 -35.781 -14.727 1 94.5 99 ARG A CA 1
ATOM 806 C C . ARG A 1 99 ? -3.785 -34.875 -15.812 1 94.5 99 ARG A C 1
ATOM 808 O O . ARG A 1 99 ? -4.652 -34.062 -15.531 1 94.5 99 ARG A O 1
ATOM 815 N N . ARG A 1 100 ? -3.396 -35.062 -16.969 1 93.19 100 ARG A N 1
ATOM 816 C CA . ARG A 1 100 ? -3.887 -34.25 -18.094 1 93.19 100 ARG A CA 1
ATOM 817 C C . ARG A 1 100 ? -5.379 -34.469 -18.312 1 93.19 100 ARG A C 1
ATOM 819 O O . ARG A 1 100 ? -6.137 -33.531 -18.484 1 93.19 100 ARG A O 1
ATOM 826 N N . ALA A 1 101 ? -5.75 -35.688 -18.266 1 92.38 101 ALA A N 1
ATOM 827 C CA . ALA A 1 101 ? -7.152 -36 -18.484 1 92.38 101 ALA A CA 1
ATOM 828 C C . ALA A 1 101 ? -8.039 -35.438 -17.375 1 92.38 101 ALA A C 1
ATOM 830 O O . ALA A 1 101 ? -9.18 -35.062 -17.625 1 92.38 101 ALA A O 1
ATOM 831 N N . THR A 1 102 ? -7.512 -35.375 -16.234 1 92.12 102 THR A N 1
ATOM 832 C CA . THR A 1 102 ? -8.305 -34.969 -15.078 1 92.12 102 THR A CA 1
ATOM 833 C C . THR A 1 102 ? -8.367 -33.469 -14.938 1 92.12 102 THR A C 1
ATOM 835 O O . THR A 1 102 ? -9.414 -32.906 -14.602 1 92.12 102 THR A O 1
ATOM 838 N N . TYR A 1 103 ? -7.227 -32.812 -15.188 1 91.81 103 TYR A N 1
ATOM 839 C CA . TYR A 1 103 ? -7.141 -31.422 -14.711 1 91.81 103 TYR A CA 1
ATOM 840 C C . TYR A 1 103 ? -7.059 -30.453 -15.883 1 91.81 103 TYR A C 1
ATOM 842 O O . TYR A 1 103 ? -7.324 -29.266 -15.719 1 91.81 103 TYR A O 1
ATOM 850 N N . TYR A 1 104 ? -6.656 -30.797 -17.062 1 90.62 104 TYR A N 1
ATOM 851 C CA . TYR A 1 104 ? -6.418 -29.875 -18.156 1 90.62 104 TYR A CA 1
ATOM 852 C C . TYR A 1 104 ? -7.734 -29.344 -18.719 1 90.62 104 TYR A C 1
ATOM 854 O O . TYR A 1 104 ? -7.879 -28.141 -18.953 1 90.62 104 TYR A O 1
ATOM 862 N N . ASN A 1 105 ? -8.742 -30.203 -18.844 1 87 105 ASN A N 1
ATOM 863 C CA . ASN A 1 105 ? -9.977 -29.828 -19.531 1 87 105 ASN A CA 1
ATOM 864 C C . ASN A 1 105 ? -11.047 -29.391 -18.531 1 87 105 ASN A C 1
ATOM 866 O O . ASN A 1 105 ? -12.203 -29.188 -18.906 1 87 105 ASN A O 1
ATOM 870 N N . LYS A 1 106 ? -10.68 -29.297 -17.375 1 87.25 106 LYS A N 1
ATOM 871 C CA . LYS A 1 106 ? -11.625 -28.859 -16.344 1 87.25 106 LYS A CA 1
ATOM 872 C C . LYS A 1 106 ? -11.047 -27.719 -15.516 1 87.25 106 LYS A C 1
ATOM 874 O O . LYS A 1 106 ? -10.789 -27.891 -14.32 1 87.25 106 LYS A O 1
ATOM 879 N N . PRO A 1 107 ? -10.969 -26.594 -16.203 1 89.5 107 PRO A N 1
ATOM 880 C CA . PRO A 1 107 ? -10.453 -25.469 -15.422 1 89.5 107 PRO A CA 1
ATOM 881 C C . PRO A 1 107 ? -11.344 -25.109 -14.234 1 89.5 107 PRO A C 1
ATOM 883 O O . PRO A 1 107 ? -12.57 -25.031 -14.383 1 89.5 107 PRO A O 1
ATOM 886 N N . SER A 1 108 ? -10.742 -25 -13.07 1 91.56 108 SER A N 1
ATOM 887 C CA . SER A 1 108 ? -11.539 -24.828 -11.859 1 91.56 108 SER A CA 1
ATOM 888 C C . SER A 1 108 ? -11.047 -23.656 -11.031 1 91.56 108 SER A C 1
ATOM 890 O O . SER A 1 108 ? -11.547 -23.406 -9.938 1 91.56 108 SER A O 1
ATOM 892 N N . HIS A 1 109 ? -10.07 -22.938 -11.469 1 95.19 109 HIS A N 1
ATOM 893 C CA . HIS A 1 109 ? -9.531 -21.812 -10.719 1 95.19 109 HIS A CA 1
ATOM 894 C C . HIS A 1 109 ? -9.914 -20.484 -11.359 1 95.19 109 HIS A C 1
ATOM 896 O O . HIS A 1 109 ? -9.422 -20.141 -12.438 1 95.19 109 HIS A O 1
ATOM 902 N N . PRO A 1 110 ? -10.727 -19.75 -10.688 1 94.56 110 PRO A N 1
ATOM 903 C CA . PRO A 1 110 ? -11.109 -18.438 -11.242 1 94.56 110 PRO A CA 1
ATOM 904 C C . PRO A 1 110 ? -9.977 -17.422 -11.18 1 94.56 110 PRO A C 1
ATOM 906 O O . PRO A 1 110 ? -9.18 -17.438 -10.242 1 94.56 110 PRO A O 1
ATOM 909 N N . TYR A 1 111 ? -9.906 -16.609 -12.164 1 94.12 111 TYR A N 1
ATOM 910 C CA . TYR A 1 111 ? -8.961 -15.5 -12.242 1 94.12 111 TYR A CA 1
ATOM 911 C C . TYR A 1 111 ? -9.617 -14.273 -12.859 1 94.12 111 TYR A C 1
ATOM 913 O O . TYR A 1 111 ? -10.07 -14.312 -14.008 1 94.12 111 TYR A O 1
ATOM 921 N N . GLY A 1 112 ? -9.695 -13.211 -12.102 1 90.94 112 GLY A N 1
ATOM 922 C CA . GLY A 1 112 ? -10.398 -12.023 -12.555 1 90.94 112 GLY A CA 1
ATOM 923 C C . GLY A 1 112 ? -9.82 -11.43 -13.82 1 90.94 112 GLY A C 1
ATOM 924 O O . GLY A 1 112 ? -8.594 -11.367 -13.977 1 90.94 112 GLY A O 1
ATOM 925 N N . HIS A 1 113 ? -10.672 -10.938 -14.664 1 87.5 113 HIS A N 1
ATOM 926 C CA . HIS A 1 113 ? -10.258 -10.32 -15.922 1 87.5 113 HIS A CA 1
ATOM 927 C C . HIS A 1 113 ? -9.414 -9.078 -15.664 1 87.5 113 HIS A C 1
ATOM 929 O O . HIS A 1 113 ? -8.508 -8.758 -16.438 1 87.5 113 HIS A O 1
ATOM 935 N N . ILE A 1 114 ? -9.727 -8.461 -14.586 1 85.62 114 ILE A N 1
ATOM 936 C CA . ILE A 1 114 ? -9 -7.246 -14.25 1 85.62 114 ILE A CA 1
ATOM 937 C C . ILE A 1 114 ? -7.508 -7.559 -14.125 1 85.62 114 ILE A C 1
ATOM 939 O O . ILE A 1 114 ? -6.664 -6.727 -14.477 1 85.62 114 ILE A O 1
ATOM 943 N N . PHE A 1 115 ? -7.164 -8.719 -13.75 1 89.94 115 PHE A N 1
ATOM 944 C CA . PHE A 1 115 ? -5.77 -9.109 -13.555 1 89.94 115 PHE A CA 1
ATOM 945 C C . PHE A 1 115 ? -5.211 -9.766 -14.812 1 89.94 115 PHE A C 1
ATOM 947 O O . PHE A 1 115 ? -4.074 -9.492 -15.203 1 89.94 115 PHE A O 1
ATOM 954 N N . SER A 1 116 ? -6.035 -10.594 -15.422 1 89.19 116 SER A N 1
ATOM 955 C CA . SER A 1 116 ? -5.578 -11.297 -16.609 1 89.19 116 SER A CA 1
ATOM 956 C C . SER A 1 116 ? -5.309 -10.328 -17.766 1 89.19 116 SER A C 1
ATOM 958 O O . SER A 1 116 ? -4.254 -10.391 -18.391 1 89.19 116 SER A O 1
ATOM 960 N N . GLU A 1 117 ? -6.16 -9.398 -17.906 1 84.12 117 GLU A N 1
ATOM 961 C CA . GLU A 1 117 ? -6.047 -8.461 -19.031 1 84.12 117 GLU A CA 1
ATOM 962 C C . GLU A 1 117 ? -4.941 -7.438 -18.781 1 84.12 117 GLU A C 1
ATOM 964 O O . GLU A 1 117 ? -4.383 -6.879 -19.719 1 84.12 117 GLU A O 1
ATOM 969 N N . SER A 1 118 ? -4.664 -7.27 -17.562 1 83.94 118 SER A N 1
ATOM 970 C CA . SER A 1 118 ? -3.68 -6.258 -17.188 1 83.94 118 SER A CA 1
ATOM 971 C C . SER A 1 118 ? -2.283 -6.863 -17.078 1 83.94 118 SER A C 1
ATOM 973 O O . SER A 1 118 ? -1.294 -6.133 -16.969 1 83.94 118 SER A O 1
ATOM 975 N N . ALA A 1 119 ? -2.205 -8.141 -17.156 1 86.44 119 ALA A N 1
ATOM 976 C CA . ALA A 1 119 ? -0.91 -8.805 -17.047 1 86.44 119 ALA A CA 1
ATOM 977 C C . ALA A 1 119 ? -0.107 -8.273 -15.875 1 86.44 119 ALA A C 1
ATOM 979 O O . ALA A 1 119 ? 0.981 -7.719 -16.047 1 86.44 119 ALA A O 1
ATOM 980 N N . ILE A 1 120 ? -0.509 -8.531 -14.672 1 85.31 120 ILE A N 1
ATOM 981 C CA . ILE A 1 120 ? 0.018 -7.852 -13.492 1 85.31 120 ILE A CA 1
ATOM 982 C C . ILE A 1 120 ? 1.328 -8.508 -13.062 1 85.31 120 ILE A C 1
ATOM 984 O O . ILE A 1 120 ? 2.154 -7.875 -12.398 1 85.31 120 ILE A O 1
ATOM 988 N N . SER A 1 121 ? 1.536 -9.758 -13.43 1 89.69 121 SER A N 1
ATOM 989 C CA . SER A 1 121 ? 2.727 -10.461 -12.953 1 89.69 121 SER A CA 1
ATOM 990 C C . SER A 1 121 ? 3.863 -10.359 -13.961 1 89.69 121 SER A C 1
ATOM 992 O O . SER A 1 121 ? 3.627 -10.336 -15.172 1 89.69 121 SER A O 1
ATOM 994 N N . SER A 1 122 ? 5.027 -10.328 -13.375 1 88 122 SER A N 1
ATOM 995 C CA . SER A 1 122 ? 6.246 -10.258 -14.172 1 88 122 SER A CA 1
ATOM 996 C C . SER A 1 122 ? 7.023 -11.57 -14.102 1 88 122 SER A C 1
ATOM 998 O O . SER A 1 122 ? 6.883 -12.328 -13.141 1 88 122 SER A O 1
ATOM 1000 N N . ILE A 1 123 ? 7.836 -11.812 -15.125 1 83 123 ILE A N 1
ATOM 1001 C CA . ILE A 1 123 ? 8.656 -13.023 -15.164 1 83 123 ILE A CA 1
ATOM 1002 C C . ILE A 1 123 ? 9.898 -12.828 -14.297 1 83 123 ILE A C 1
ATOM 1004 O O . ILE A 1 123 ? 10.602 -13.789 -13.984 1 83 123 ILE A O 1
ATOM 1008 N N . SER A 1 124 ? 10.078 -11.609 -13.891 1 75 124 SER A N 1
ATOM 1009 C CA . SER A 1 124 ? 11.234 -11.32 -13.047 1 75 124 SER A CA 1
ATOM 1010 C C . SER A 1 124 ? 11.133 -12.047 -11.711 1 75 124 SER A C 1
ATOM 1012 O O . SER A 1 124 ? 10.039 -12.172 -11.148 1 75 124 SER A O 1
ATOM 1014 N N . THR A 1 125 ? 12.305 -12.742 -11.43 1 66.12 125 THR A N 1
ATOM 1015 C CA . THR A 1 125 ? 12.312 -13.445 -10.148 1 66.12 125 THR A CA 1
ATOM 1016 C C . THR A 1 125 ? 12.789 -12.516 -9.031 1 66.12 125 THR A C 1
ATOM 1018 O O . THR A 1 125 ? 12.562 -12.797 -7.848 1 66.12 125 THR A O 1
ATOM 1021 N N . SER A 1 126 ? 13.672 -11.547 -9.508 1 59.03 126 SER A N 1
ATOM 1022 C CA . SER A 1 126 ? 14.289 -10.758 -8.445 1 59.03 126 SER A CA 1
ATOM 1023 C C . SER A 1 126 ? 13.312 -9.727 -7.887 1 59.03 126 SER A C 1
ATOM 1025 O O . SER A 1 126 ? 12.648 -9.016 -8.641 1 59.03 126 SER A O 1
ATOM 1027 N N . ARG A 1 127 ? 12.891 -10.102 -6.715 1 54.53 127 ARG A N 1
ATOM 1028 C CA . ARG A 1 127 ? 12.211 -9.039 -5.973 1 54.53 127 ARG A CA 1
ATOM 1029 C C . ARG A 1 127 ? 13.109 -7.816 -5.82 1 54.53 127 ARG A C 1
ATOM 1031 O O . ARG A 1 127 ? 12.938 -7.027 -4.887 1 54.53 127 ARG A O 1
ATOM 1038 N N . THR A 1 128 ? 14.141 -7.691 -6.77 1 49.97 128 THR A N 1
ATOM 1039 C CA . THR A 1 128 ? 15.172 -6.699 -6.512 1 49.97 128 THR A CA 1
ATOM 1040 C C . THR A 1 128 ? 14.586 -5.293 -6.496 1 49.97 128 THR A C 1
ATOM 1042 O O . THR A 1 128 ? 13.75 -4.953 -7.336 1 49.97 128 THR A O 1
ATOM 1045 N N . VAL A 1 129 ? 14.852 -4.734 -5.371 1 49.53 129 VAL A N 1
ATOM 1046 C CA . VAL A 1 129 ? 14.57 -3.336 -5.055 1 49.53 129 VAL A CA 1
ATOM 1047 C C . VAL A 1 129 ? 15.219 -2.43 -6.098 1 49.53 129 VAL A C 1
ATOM 1049 O O . VAL A 1 129 ? 16.438 -2.465 -6.289 1 49.53 129 VAL A O 1
ATOM 1052 N N . ALA A 1 130 ? 14.531 -2.186 -7.215 1 47.81 130 ALA A N 1
ATOM 1053 C CA . ALA A 1 130 ? 15.141 -1.125 -8.008 1 47.81 130 ALA A CA 1
ATOM 1054 C C . ALA A 1 130 ? 15.625 0.019 -7.121 1 47.81 130 ALA A C 1
ATOM 1056 O O . ALA A 1 130 ? 15.055 0.265 -6.055 1 47.81 130 ALA A O 1
ATOM 1057 N N . PRO A 1 131 ? 16.875 0.58 -7.383 1 42.41 131 PRO A N 1
ATOM 1058 C CA . PRO A 1 131 ? 17.359 1.702 -6.578 1 42.41 131 PRO A CA 1
ATOM 1059 C C . PRO A 1 131 ? 16.297 2.783 -6.375 1 42.41 131 PRO A C 1
ATOM 1061 O O . PRO A 1 131 ? 15.523 3.062 -7.285 1 42.41 131 PRO A O 1
ATOM 1064 N N . ALA A 1 132 ? 15.938 2.924 -5.273 1 42 132 ALA A N 1
ATOM 1065 C CA . ALA A 1 132 ? 15.016 3.986 -4.891 1 42 132 ALA A CA 1
ATOM 1066 C C . ALA A 1 132 ? 15.328 5.281 -5.633 1 42 132 ALA A C 1
ATOM 1068 O O . ALA A 1 132 ? 16.469 5.766 -5.594 1 42 132 ALA A O 1
ATOM 1069 N N . SER A 1 133 ? 15.008 5.449 -6.848 1 41.81 133 SER A N 1
ATOM 1070 C CA . SER A 1 133 ? 15.258 6.793 -7.355 1 41.81 133 SER A CA 1
ATOM 1071 C C . SER A 1 133 ? 14.82 7.855 -6.352 1 41.81 133 SER A C 1
ATOM 1073 O O . SER A 1 133 ? 13.906 7.625 -5.555 1 41.81 133 SER A O 1
ATOM 1075 N N . GLU A 1 134 ? 15.586 8.703 -6.035 1 43.94 134 GLU A N 1
ATOM 1076 C CA . GLU A 1 134 ? 15.367 9.906 -5.238 1 43.94 134 GLU A CA 1
ATOM 1077 C C . GLU A 1 134 ? 13.969 10.469 -5.465 1 43.94 134 GLU A C 1
ATOM 1079 O O . GLU A 1 134 ? 13.461 11.242 -4.648 1 43.94 134 GLU A O 1
ATOM 1084 N N . THR A 1 135 ? 13.445 10.297 -6.727 1 48.69 135 THR A N 1
ATOM 1085 C CA . THR A 1 135 ? 12.305 11.133 -7.082 1 48.69 135 THR A CA 1
ATOM 1086 C C . THR A 1 135 ? 11 10.508 -6.605 1 48.69 135 THR A C 1
ATOM 1088 O O . THR A 1 135 ? 9.914 10.984 -6.945 1 48.69 135 THR A O 1
ATOM 1091 N N . GLY A 1 136 ? 11.031 9.633 -5.512 1 61.06 136 GLY A N 1
ATOM 1092 C CA . GLY A 1 136 ? 9.734 9.289 -4.957 1 61.06 136 GLY A CA 1
ATOM 1093 C C . GLY A 1 136 ? 8.859 8.516 -5.926 1 61.06 136 GLY A C 1
ATOM 1094 O O . GLY A 1 136 ? 7.656 8.367 -5.703 1 61.06 136 GLY A O 1
ATOM 1095 N N . ASP A 1 137 ? 9.438 8.078 -7.062 1 72.56 137 ASP A N 1
ATOM 1096 C CA . ASP A 1 137 ? 8.617 7.41 -8.062 1 72.56 137 ASP A CA 1
ATOM 1097 C C . ASP A 1 137 ? 8.383 5.945 -7.699 1 72.56 137 ASP A C 1
ATOM 1099 O O . ASP A 1 137 ? 9.336 5.176 -7.566 1 72.56 137 ASP A O 1
ATOM 1103 N N . THR A 1 138 ? 7.203 5.535 -7.492 1 87.69 138 THR A N 1
ATOM 1104 C CA . THR A 1 138 ? 6.824 4.191 -7.07 1 87.69 138 THR A CA 1
ATOM 1105 C C . THR A 1 138 ? 6.363 3.357 -8.266 1 87.69 138 THR A C 1
ATOM 1107 O O . THR A 1 138 ? 5.926 2.217 -8.102 1 87.69 138 THR A O 1
ATOM 1110 N N . LEU A 1 139 ? 6.57 3.861 -9.492 1 89.56 139 LEU A N 1
ATOM 1111 C CA . LEU A 1 139 ? 6.156 3.146 -10.695 1 89.56 139 LEU A CA 1
ATOM 1112 C C . LEU A 1 139 ? 7.098 1.982 -10.984 1 89.56 139 LEU A C 1
ATOM 1114 O O . LEU A 1 139 ? 8.312 2.168 -11.07 1 89.56 139 LEU A O 1
ATOM 1118 N N . VAL A 1 140 ? 6.508 0.814 -11.109 1 89.19 140 VAL A N 1
ATOM 1119 C CA . VAL A 1 140 ? 7.289 -0.399 -11.328 1 89.19 140 VAL A CA 1
ATOM 1120 C C . VAL A 1 140 ? 7.234 -0.79 -12.797 1 89.19 140 VAL A C 1
ATOM 1122 O O . VAL A 1 140 ? 8.25 -1.188 -13.383 1 89.19 140 VAL A O 1
ATOM 1125 N N . ARG A 1 141 ? 6.098 -0.666 -13.398 1 88.62 141 ARG A N 1
ATOM 1126 C CA . ARG A 1 141 ? 5.902 -1.075 -14.789 1 88.62 141 ARG A CA 1
ATOM 1127 C C . ARG A 1 141 ? 4.73 -0.331 -15.422 1 88.62 141 ARG A C 1
ATOM 1129 O O . ARG A 1 141 ? 3.693 -0.142 -14.781 1 88.62 141 ARG A O 1
ATOM 1136 N N . ASP A 1 142 ? 4.953 0.1 -16.516 1 88.06 142 ASP A N 1
ATOM 1137 C CA . ASP A 1 142 ? 3.92 0.635 -17.406 1 88.06 142 ASP A CA 1
ATOM 1138 C C . ASP A 1 142 ? 3.803 -0.194 -18.688 1 88.06 142 ASP A C 1
ATOM 1140 O O . ASP A 1 142 ? 4.621 -0.055 -19.594 1 88.06 142 ASP A O 1
ATOM 1144 N N . ASN A 1 143 ? 2.73 -1.032 -18.781 1 84 143 ASN A N 1
ATOM 1145 C CA . ASN A 1 143 ? 2.611 -1.901 -19.953 1 84 143 ASN A CA 1
ATOM 1146 C C . ASN A 1 143 ? 1.574 -1.375 -20.938 1 84 143 ASN A C 1
ATOM 1148 O O . ASN A 1 143 ? 1.013 -2.143 -21.719 1 84 143 ASN A O 1
ATOM 1152 N N . ARG A 1 144 ? 1.248 -0.118 -20.766 1 79.5 144 ARG A N 1
ATOM 1153 C CA . ARG A 1 144 ? 0.342 0.624 -21.625 1 79.5 144 ARG A CA 1
ATOM 1154 C C . ARG A 1 144 ? -1.114 0.326 -21.281 1 79.5 144 ARG A C 1
ATOM 1156 O O . ARG A 1 144 ? -1.992 1.164 -21.5 1 79.5 144 ARG A O 1
ATOM 1163 N N . ARG A 1 145 ? -1.31 -0.862 -20.734 1 82.06 145 ARG A N 1
ATOM 1164 C CA . ARG A 1 145 ? -2.654 -1.2 -20.281 1 82.06 145 ARG A CA 1
ATOM 1165 C C . ARG A 1 145 ? -2.834 -0.868 -18.812 1 82.06 145 ARG A C 1
ATOM 1167 O O . ARG A 1 145 ? -3.936 -0.52 -18.375 1 82.06 145 ARG A O 1
ATOM 1174 N N . THR A 1 146 ? -1.819 -1.112 -18.156 1 87.12 146 THR A N 1
ATOM 1175 C CA . THR A 1 146 ? -1.854 -0.937 -16.719 1 87.12 146 THR A CA 1
ATOM 1176 C C . THR A 1 146 ? -0.524 -0.386 -16.203 1 87.12 146 THR A C 1
ATOM 1178 O O . THR A 1 146 ? 0.542 -0.812 -16.656 1 87.12 146 THR A O 1
ATOM 1181 N N . LYS A 1 147 ? -0.662 0.643 -15.422 1 89.69 147 LYS A N 1
ATOM 1182 C CA . LYS A 1 147 ? 0.502 1.072 -14.656 1 89.69 147 LYS A CA 1
ATOM 1183 C C . LYS A 1 147 ? 0.522 0.418 -13.273 1 89.69 147 LYS A C 1
ATOM 1185 O O . LYS A 1 147 ? -0.486 0.423 -12.562 1 89.69 147 LYS A O 1
ATOM 1190 N N . ILE A 1 148 ? 1.594 -0.209 -12.953 1 91.25 148 ILE A N 1
ATOM 1191 C CA . ILE A 1 148 ? 1.746 -0.924 -11.688 1 91.25 148 ILE A CA 1
ATOM 1192 C C . ILE A 1 148 ? 2.723 -0.175 -10.781 1 91.25 148 ILE A C 1
ATOM 1194 O O . ILE A 1 148 ? 3.812 0.203 -11.219 1 91.25 148 ILE A O 1
ATOM 1198 N N . TYR A 1 149 ? 2.27 0.074 -9.562 1 91.94 149 TYR A N 1
ATOM 1199 C CA . TYR A 1 149 ? 3.076 0.804 -8.594 1 91.94 149 TYR A CA 1
ATOM 1200 C C . TYR A 1 149 ? 3.373 -0.059 -7.375 1 91.94 149 TYR A C 1
ATOM 1202 O O . TYR A 1 149 ? 2.566 -0.914 -7 1 91.94 149 TYR A O 1
ATOM 1210 N N . HIS A 1 150 ? 4.48 0.173 -6.781 1 92.69 150 HIS A N 1
ATOM 1211 C CA . HIS A 1 150 ? 4.871 -0.399 -5.496 1 92.69 150 HIS A CA 1
ATOM 1212 C C . HIS A 1 150 ? 5.812 0.532 -4.742 1 92.69 150 HIS A C 1
ATOM 1214 O O . HIS A 1 150 ? 6.816 0.989 -5.297 1 92.69 150 HIS A O 1
ATOM 1220 N N . PRO A 1 151 ? 5.527 0.746 -3.471 1 89.56 151 PRO A N 1
ATOM 1221 C CA . PRO A 1 151 ? 6.344 1.726 -2.75 1 89.56 151 PRO A CA 1
ATOM 1222 C C . PRO A 1 151 ? 7.812 1.314 -2.652 1 89.56 151 PRO A C 1
ATOM 1224 O O . PRO A 1 151 ? 8.695 2.174 -2.584 1 89.56 151 PRO A O 1
ATOM 1227 N N . ALA A 1 152 ? 8.141 0.086 -2.602 1 87.94 152 ALA A N 1
ATOM 1228 C CA . ALA A 1 152 ? 9.516 -0.4 -2.547 1 87.94 152 ALA A CA 1
ATOM 1229 C C . ALA A 1 152 ? 10.008 -0.809 -3.932 1 87.94 152 ALA A C 1
ATOM 1231 O O . ALA A 1 152 ? 11.008 -1.511 -4.059 1 87.94 152 ALA A O 1
ATOM 1232 N N . LYS A 1 153 ? 9.219 -0.551 -4.973 1 87.38 153 LYS A N 1
ATOM 1233 C CA . LYS A 1 153 ? 9.547 -0.803 -6.375 1 87.38 153 LYS A CA 1
ATOM 1234 C C . LYS A 1 153 ? 9.75 -2.293 -6.633 1 87.38 153 LYS A C 1
ATOM 1236 O O . LYS A 1 153 ? 10.688 -2.688 -7.328 1 87.38 153 LYS A O 1
ATOM 1241 N N . LYS A 1 154 ? 8.867 -3.021 -6.008 1 87.38 154 LYS A N 1
ATOM 1242 C CA . LYS A 1 154 ? 8.867 -4.465 -6.219 1 87.38 154 LYS A CA 1
ATOM 1243 C C . LYS A 1 154 ? 7.867 -4.863 -7.301 1 87.38 154 LYS A C 1
ATOM 1245 O O . LYS A 1 154 ? 6.758 -4.328 -7.352 1 87.38 154 LYS A O 1
ATOM 1250 N N . GLU A 1 155 ? 8.344 -5.809 -8.125 1 88.81 155 GLU A N 1
ATOM 1251 C CA . GLU A 1 155 ? 7.441 -6.379 -9.125 1 88.81 155 GLU A CA 1
ATOM 1252 C C . GLU A 1 155 ? 6.594 -7.496 -8.523 1 88.81 155 GLU A C 1
ATOM 1254 O O . GLU A 1 155 ? 7.027 -8.188 -7.602 1 88.81 155 GLU A O 1
ATOM 1259 N N . LEU A 1 156 ? 5.41 -7.594 -9.078 1 92.19 156 LEU A N 1
ATOM 1260 C CA . LEU A 1 156 ? 4.641 -8.797 -8.797 1 92.19 156 LEU A CA 1
ATOM 1261 C C . LEU A 1 156 ? 5.16 -9.977 -9.609 1 92.19 156 LEU A C 1
ATOM 1263 O O . LEU A 1 156 ? 5.273 -9.891 -10.828 1 92.19 156 LEU A O 1
ATOM 1267 N N . THR A 1 157 ? 5.406 -11.016 -8.922 1 92.88 157 THR A N 1
ATOM 1268 C CA . THR A 1 157 ? 5.961 -12.188 -9.578 1 92.88 157 THR A CA 1
ATOM 1269 C C . THR A 1 157 ? 4.867 -13.203 -9.891 1 92.88 157 THR A C 1
ATOM 1271 O O . THR A 1 157 ? 3.711 -13.016 -9.508 1 92.88 157 THR A O 1
ATOM 1274 N N . LEU A 1 158 ? 5.328 -14.195 -10.578 1 93.06 158 LEU A N 1
ATOM 1275 C CA . LEU A 1 158 ? 4.422 -15.305 -10.883 1 93.06 158 LEU A CA 1
ATOM 1276 C C . LEU A 1 158 ? 3.941 -15.977 -9.602 1 93.06 158 LEU A C 1
ATOM 1278 O O . LEU A 1 158 ? 2.807 -16.453 -9.531 1 93.06 158 LEU A O 1
ATOM 1282 N N . GLN A 1 159 ? 4.773 -16.062 -8.648 1 92.94 159 GLN A N 1
ATOM 1283 C CA . GLN A 1 159 ? 4.375 -16.609 -7.355 1 92.94 159 GLN A CA 1
ATOM 1284 C C . GLN A 1 159 ? 3.223 -15.812 -6.75 1 92.94 159 GLN A C 1
ATOM 1286 O O . GLN A 1 159 ? 2.287 -16.391 -6.191 1 92.94 159 GLN A O 1
ATOM 1291 N N . ASP A 1 160 ? 3.287 -14.555 -6.867 1 95.44 160 ASP A N 1
ATOM 1292 C CA . ASP A 1 160 ? 2.221 -13.703 -6.355 1 95.44 160 ASP A CA 1
ATOM 1293 C C . ASP A 1 160 ? 0.919 -13.93 -7.117 1 95.44 160 ASP A C 1
ATOM 1295 O O . ASP A 1 160 ? -0.16 -13.945 -6.52 1 95.44 160 ASP A O 1
ATOM 1299 N N . ALA A 1 161 ? 1.093 -14.07 -8.391 1 95.5 161 ALA A N 1
ATOM 1300 C CA . ALA A 1 161 ? -0.087 -14.367 -9.203 1 95.5 161 ALA A CA 1
ATOM 1301 C C . ALA A 1 161 ? -0.718 -15.695 -8.797 1 95.5 161 ALA A C 1
ATOM 1303 O O . ALA A 1 161 ? -1.943 -15.812 -8.727 1 95.5 161 ALA A O 1
ATOM 1304 N N . LYS A 1 162 ? 0.082 -16.625 -8.562 1 95.88 162 LYS A N 1
ATOM 1305 C CA . LYS A 1 162 ? -0.426 -17.938 -8.141 1 95.88 162 LYS A CA 1
ATOM 1306 C C . LYS A 1 162 ? -1.151 -17.828 -6.801 1 95.88 162 LYS A C 1
ATOM 1308 O O . LYS A 1 162 ? -2.182 -18.469 -6.598 1 95.88 162 LYS A O 1
ATOM 1313 N N . VAL A 1 163 ? -0.628 -17.078 -5.922 1 97.19 163 VAL A N 1
ATOM 1314 C CA . VAL A 1 163 ? -1.298 -16.844 -4.645 1 97.19 163 VAL A CA 1
ATOM 1315 C C . VAL A 1 163 ? -2.65 -16.188 -4.883 1 97.19 163 VAL A C 1
ATOM 1317 O O . VAL A 1 163 ? -3.654 -16.578 -4.277 1 97.19 163 VAL A O 1
ATOM 1320 N N . LEU A 1 164 ? -2.648 -15.219 -5.758 1 97.62 164 LEU A N 1
ATOM 1321 C CA . LEU A 1 164 ? -3.896 -14.539 -6.082 1 97.62 164 LEU A CA 1
ATOM 1322 C C . LEU A 1 164 ? -4.914 -15.508 -6.668 1 97.62 164 LEU A C 1
ATOM 1324 O O . LEU A 1 164 ? -6.098 -15.453 -6.332 1 97.62 164 LEU A O 1
ATOM 1328 N N . ILE A 1 165 ? -4.48 -16.375 -7.5 1 97.5 165 ILE A N 1
ATOM 1329 C CA . ILE A 1 165 ? -5.344 -17.406 -8.078 1 97.5 165 ILE A CA 1
ATOM 1330 C C . ILE A 1 165 ? -5.898 -18.297 -6.973 1 97.5 165 ILE A C 1
ATOM 1332 O O . ILE A 1 165 ? -7.09 -18.609 -6.961 1 97.5 165 ILE A O 1
ATOM 1336 N N . GLY A 1 166 ? -5.031 -18.703 -6.082 1 97.94 166 GLY A N 1
ATOM 1337 C CA . GLY A 1 166 ? -5.484 -19.469 -4.93 1 97.94 166 GLY A CA 1
ATOM 1338 C C . GLY A 1 166 ? -6.523 -18.75 -4.098 1 97.94 166 GLY A C 1
ATOM 1339 O O . GLY A 1 166 ? -7.508 -19.344 -3.658 1 97.94 166 GLY A O 1
ATOM 1340 N N . ILE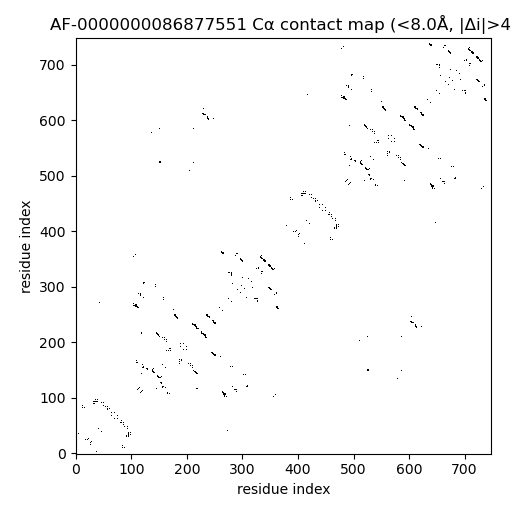 A 1 167 ? -6.324 -17.469 -3.902 1 97.88 167 ILE A N 1
ATOM 1341 C CA . ILE A 1 167 ? -7.262 -16.625 -3.158 1 97.88 167 ILE A CA 1
ATOM 1342 C C . ILE A 1 167 ? -8.609 -16.609 -3.873 1 97.88 167 ILE A C 1
ATOM 1344 O O . ILE A 1 167 ? -9.656 -16.734 -3.238 1 97.88 167 ILE A O 1
ATOM 1348 N N . HIS A 1 168 ? -8.555 -16.469 -5.172 1 97.88 168 HIS A N 1
ATOM 1349 C CA . HIS A 1 168 ? -9.797 -16.469 -5.945 1 97.88 168 HIS A CA 1
ATOM 1350 C C . HIS A 1 168 ? -10.539 -17.781 -5.801 1 97.88 168 HIS A C 1
ATOM 1352 O O . HIS A 1 168 ? -11.773 -17.812 -5.715 1 97.88 168 HIS A O 1
ATOM 1358 N N .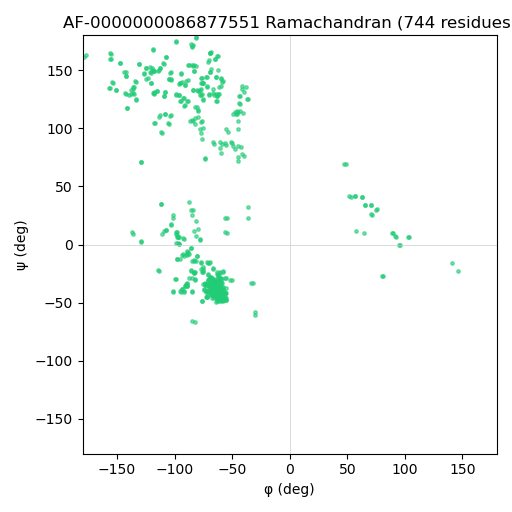 LYS A 1 169 ? -9.812 -18.875 -5.832 1 97.56 169 LYS A N 1
ATOM 1359 C CA . LYS A 1 169 ? -10.43 -20.188 -5.652 1 97.56 169 LYS A CA 1
ATOM 1360 C C . LYS A 1 169 ? -11.141 -20.281 -4.309 1 97.56 169 LYS A C 1
ATOM 1362 O O . LYS A 1 169 ? -12.297 -20.703 -4.238 1 97.56 169 LYS A O 1
ATOM 1367 N N . LEU A 1 170 ? -10.484 -19.875 -3.271 1 97.75 170 LEU A N 1
ATOM 1368 C CA . LEU A 1 170 ? -11.07 -19.922 -1.935 1 97.75 170 LEU A CA 1
ATOM 1369 C C . LEU A 1 170 ? -12.227 -18.938 -1.813 1 97.75 170 LEU A C 1
ATOM 1371 O O . LEU A 1 170 ? -13.203 -19.203 -1.104 1 97.75 170 LEU A O 1
ATOM 1375 N N . TRP A 1 171 ? -12.062 -17.797 -2.439 1 97.62 171 TRP A N 1
ATOM 1376 C CA . TRP A 1 171 ? -13.133 -16.812 -2.48 1 97.62 171 TRP A CA 1
ATOM 1377 C C . TRP A 1 171 ? -14.414 -17.422 -3.039 1 97.62 171 TRP A C 1
ATOM 1379 O O . TRP A 1 171 ? -15.484 -17.281 -2.441 1 97.62 171 TRP A O 1
ATOM 1389 N N . GLU A 1 172 ? -14.297 -18.125 -4.137 1 96.31 172 GLU A N 1
ATOM 1390 C CA . GLU A 1 172 ? -15.461 -18.75 -4.746 1 96.31 172 GLU A CA 1
ATOM 1391 C C . GLU A 1 172 ? -16.047 -19.844 -3.84 1 96.31 172 GLU A C 1
ATOM 1393 O O . GLU A 1 172 ? -17.266 -19.953 -3.705 1 96.31 172 GLU A O 1
ATOM 1398 N N . GLU A 1 173 ? -15.219 -20.531 -3.197 1 96.06 173 GLU A N 1
ATOM 1399 C CA . GLU A 1 173 ? -15.648 -21.641 -2.357 1 96.06 173 GLU A CA 1
ATOM 1400 C C . GLU A 1 173 ? -16.234 -21.141 -1.045 1 96.06 173 GLU A C 1
ATOM 1402 O O . GLU A 1 173 ? -17 -21.859 -0.39 1 96.06 173 GLU A O 1
ATOM 1407 N N . SER A 1 174 ? -15.906 -19.938 -0.649 1 95.12 174 SER A N 1
ATOM 1408 C CA . SER A 1 174 ? -16.328 -19.422 0.648 1 95.12 174 SER A CA 1
ATOM 1409 C C . SER A 1 174 ? -17.562 -18.531 0.514 1 95.12 174 SER A C 1
ATOM 1411 O O . SER A 1 174 ? -17.875 -17.766 1.426 1 95.12 174 SER A O 1
ATOM 1413 N N . GLY A 1 175 ? -18.172 -18.484 -0.619 1 95.25 175 GLY A N 1
ATOM 1414 C CA . GLY A 1 175 ? -19.422 -17.766 -0.76 1 95.25 175 GLY A CA 1
ATOM 1415 C C . GLY A 1 175 ? -19.281 -16.422 -1.438 1 95.25 175 GLY A C 1
ATOM 1416 O O . GLY A 1 175 ? -20.188 -15.594 -1.401 1 95.25 175 GLY A O 1
ATOM 1417 N N . LYS A 1 176 ? -18.094 -16.062 -1.961 1 96.69 176 LYS A N 1
ATOM 1418 C CA . LYS A 1 176 ? -17.844 -14.914 -2.818 1 96.69 176 LYS A CA 1
ATOM 1419 C C . LYS A 1 176 ? -18.078 -13.609 -2.064 1 96.69 176 LYS A C 1
ATOM 1421 O O . LYS A 1 176 ? -18.641 -12.664 -2.613 1 96.69 176 LYS A O 1
ATOM 1426 N N . GLN A 1 177 ? -17.766 -13.633 -0.781 1 97.38 177 GLN A N 1
ATOM 1427 C CA . GLN A 1 177 ? -17.859 -12.414 0.014 1 97.38 177 GLN A CA 1
ATOM 1428 C C . GLN A 1 177 ? -16.625 -11.531 -0.17 1 97.38 177 GLN A C 1
ATOM 1430 O O . GLN A 1 177 ? -15.555 -12.031 -0.5 1 97.38 177 GLN A O 1
ATOM 1435 N N . LYS A 1 178 ? -16.828 -10.25 0.039 1 96.88 178 LYS A N 1
ATOM 1436 C CA . LYS A 1 178 ? -15.727 -9.297 -0.097 1 96.88 178 LYS A CA 1
ATOM 1437 C C . LYS A 1 178 ? -14.625 -9.586 0.918 1 96.88 178 LYS A C 1
ATOM 1439 O O . LYS A 1 178 ? -13.438 -9.477 0.603 1 96.88 178 LYS A O 1
ATOM 1444 N N . GLU A 1 179 ? -15.062 -9.82 2.145 1 95.94 179 GLU A N 1
ATOM 1445 C CA . GLU A 1 179 ? -14.18 -10.227 3.232 1 95.94 179 GLU A CA 1
ATOM 1446 C C . GLU A 1 179 ? -14.398 -11.695 3.604 1 95.94 179 GLU A C 1
ATOM 1448 O O . GLU A 1 179 ? -15.539 -12.133 3.76 1 95.94 179 GLU A O 1
ATOM 1453 N N . PHE A 1 180 ? -13.32 -12.492 3.725 1 95.19 180 PHE A N 1
ATOM 1454 C CA . PHE A 1 180 ? -13.469 -13.898 4.078 1 95.19 180 PHE A CA 1
ATOM 1455 C C . PHE A 1 180 ? -12.195 -14.438 4.715 1 95.19 180 PHE A C 1
ATOM 1457 O O . PHE A 1 180 ? -11.156 -13.781 4.68 1 95.19 180 PHE A O 1
ATOM 1464 N N . GLU A 1 181 ? -12.32 -15.57 5.348 1 93.44 181 GLU A N 1
ATOM 1465 C CA . GLU A 1 181 ? -11.219 -16.172 6.09 1 93.44 181 GLU A CA 1
ATOM 1466 C C . GLU A 1 181 ? -10.867 -17.547 5.516 1 93.44 181 GLU A C 1
ATOM 1468 O O . GLU A 1 181 ? -11.711 -18.219 4.922 1 93.44 181 GLU A O 1
ATOM 1473 N N . PHE A 1 182 ? -9.664 -17.875 5.629 1 94.62 182 PHE A N 1
ATOM 1474 C CA . PHE A 1 182 ? -9.156 -19.188 5.234 1 94.62 182 PHE A CA 1
ATOM 1475 C C . PHE A 1 182 ? -7.879 -19.531 5.992 1 94.62 182 PHE A C 1
ATOM 1477 O O . PHE A 1 182 ? -7.23 -18.641 6.555 1 94.62 182 PHE A O 1
ATOM 1484 N N . THR A 1 183 ? -7.598 -20.734 6.031 1 92.94 183 THR A N 1
ATOM 1485 C CA . THR A 1 183 ? -6.336 -21.141 6.652 1 92.94 183 THR A CA 1
ATOM 1486 C C . THR A 1 183 ? -5.207 -21.141 5.625 1 92.94 183 THR A C 1
ATOM 1488 O O . THR A 1 183 ? -5.449 -21.328 4.43 1 92.94 183 THR A O 1
ATOM 1491 N N . ILE A 1 184 ? -4.023 -20.969 6.129 1 91.38 184 ILE A N 1
ATOM 1492 C CA . ILE A 1 184 ? -2.859 -21.047 5.254 1 91.38 184 ILE A CA 1
ATOM 1493 C C . ILE A 1 184 ? -2.775 -22.438 4.621 1 91.38 184 ILE A C 1
ATOM 1495 O O . ILE A 1 184 ? -2.348 -22.578 3.473 1 91.38 184 ILE A O 1
ATOM 1499 N N . TYR A 1 185 ? -3.209 -23.375 5.277 1 93 185 TYR A N 1
ATOM 1500 C CA . TYR A 1 185 ? -3.256 -24.734 4.766 1 93 185 TYR A CA 1
ATOM 1501 C C . TYR A 1 185 ? -4.18 -24.844 3.557 1 93 185 TYR A C 1
ATOM 1503 O O . TYR A 1 185 ? -3.805 -25.406 2.523 1 93 185 TYR A O 1
ATOM 1511 N N . SER A 1 186 ? -5.348 -24.312 3.686 1 95.12 186 SER A N 1
ATOM 1512 C CA . SER A 1 186 ? -6.316 -24.375 2.594 1 95.12 186 SER A CA 1
ATOM 1513 C C . SER A 1 186 ? -5.805 -23.625 1.364 1 95.12 186 SER A C 1
ATOM 1515 O O . SER A 1 186 ? -6.031 -24.062 0.232 1 95.12 186 SER A O 1
ATOM 1517 N N . LEU A 1 187 ? -5.129 -22.469 1.608 1 96.25 187 LEU A N 1
ATOM 1518 C CA . LEU A 1 187 ? -4.574 -21.719 0.487 1 96.25 187 LEU A CA 1
ATOM 1519 C C . LEU A 1 187 ? -3.455 -22.5 -0.192 1 96.25 187 LEU A C 1
ATOM 1521 O O . LEU A 1 187 ? -3.4 -22.562 -1.422 1 96.25 187 LEU A O 1
ATOM 1525 N N . ALA A 1 188 ? -2.617 -23.078 0.585 1 95.12 188 ALA A N 1
ATOM 1526 C CA . ALA A 1 188 ? -1.543 -23.906 0.032 1 95.12 188 ALA A CA 1
ATOM 1527 C C . ALA A 1 188 ? -2.105 -25.062 -0.796 1 95.12 188 ALA A C 1
ATOM 1529 O O . ALA A 1 188 ? -1.616 -25.344 -1.892 1 95.12 188 ALA A O 1
ATOM 1530 N N . LYS A 1 189 ? -3.133 -25.672 -0.337 1 94.62 189 LYS A N 1
ATOM 1531 C CA . LYS A 1 189 ? -3.764 -26.781 -1.044 1 94.62 189 LYS A CA 1
ATOM 1532 C C . LYS A 1 189 ? -4.434 -26.297 -2.33 1 94.62 189 LYS A C 1
ATOM 1534 O O . LYS A 1 189 ? -4.363 -26.984 -3.359 1 94.62 189 LYS A O 1
ATOM 1539 N N . ALA A 1 190 ? -5.055 -25.141 -2.227 1 95.44 190 ALA A N 1
ATOM 1540 C CA . ALA A 1 190 ? -5.699 -24.578 -3.408 1 95.44 190 ALA A CA 1
ATOM 1541 C C . ALA A 1 190 ? -4.68 -24.297 -4.508 1 95.44 190 ALA A C 1
ATOM 1543 O O . ALA A 1 190 ? -5.008 -24.344 -5.695 1 95.44 190 ALA A O 1
ATOM 1544 N N . MET A 1 191 ? -3.455 -24.047 -4.141 1 95.62 191 MET A N 1
ATOM 1545 C CA . MET A 1 191 ? -2.381 -23.766 -5.086 1 95.62 191 MET A CA 1
ATOM 1546 C C . MET A 1 191 ? -1.563 -25.016 -5.387 1 95.62 191 MET A C 1
ATOM 1548 O O . MET A 1 191 ? -0.568 -24.953 -6.109 1 95.62 191 MET A O 1
ATOM 1552 N N . ASN A 1 192 ? -1.953 -26.125 -4.789 1 93.38 192 ASN A N 1
ATOM 1553 C CA . ASN A 1 192 ? -1.223 -27.375 -4.93 1 93.38 192 ASN A CA 1
ATOM 1554 C C . ASN A 1 192 ? 0.233 -27.234 -4.496 1 93.38 192 ASN A C 1
ATOM 1556 O O . ASN A 1 192 ? 1.144 -27.641 -5.215 1 93.38 192 ASN A O 1
ATOM 1560 N N . ARG A 1 193 ? 0.382 -26.516 -3.389 1 92.81 193 ARG A N 1
ATOM 1561 C CA . ARG A 1 193 ? 1.708 -26.375 -2.797 1 92.81 193 ARG A CA 1
ATOM 1562 C C . ARG A 1 193 ? 1.833 -27.188 -1.514 1 92.81 193 ARG A C 1
ATOM 1564 O O . ARG A 1 193 ? 0.826 -27.594 -0.937 1 92.81 193 ARG A O 1
ATOM 1571 N N . ASP A 1 194 ? 3.082 -27.406 -1.16 1 90.19 194 ASP A N 1
ATOM 1572 C CA . ASP A 1 194 ? 3.326 -28.078 0.112 1 90.19 194 ASP A CA 1
ATOM 1573 C C . ASP A 1 194 ? 2.953 -27.172 1.289 1 90.19 194 ASP A C 1
ATOM 1575 O O . ASP A 1 194 ? 2.691 -25.984 1.108 1 90.19 194 ASP A O 1
ATOM 1579 N N . THR A 1 195 ? 2.846 -27.781 2.457 1 90.62 195 THR A N 1
ATOM 1580 C CA . THR A 1 195 ? 2.357 -27.047 3.617 1 90.62 195 THR A CA 1
ATOM 1581 C C . THR A 1 195 ? 3.471 -26.859 4.641 1 90.62 195 THR A C 1
ATOM 1583 O O . THR A 1 195 ? 3.242 -26.984 5.848 1 90.62 195 THR A O 1
ATOM 1586 N N . GLY A 1 196 ? 4.652 -26.688 4.168 1 88.56 196 GLY A N 1
ATOM 1587 C CA . GLY A 1 196 ? 5.781 -26.453 5.051 1 88.56 196 GLY A CA 1
ATOM 1588 C C . GLY A 1 196 ? 5.938 -25 5.441 1 88.56 196 GLY A C 1
ATOM 1589 O O . GLY A 1 196 ? 5.227 -24.125 4.922 1 88.56 196 GLY A O 1
ATOM 1590 N N . GLY A 1 197 ? 6.805 -24.797 6.371 1 86.31 197 GLY A N 1
ATOM 1591 C CA . GLY A 1 197 ? 7.035 -23.453 6.898 1 86.31 197 GLY A CA 1
ATOM 1592 C C . GLY A 1 197 ? 7.52 -22.469 5.848 1 86.31 197 GLY A C 1
ATOM 1593 O O . GLY A 1 197 ? 7.098 -21.312 5.832 1 86.31 197 GLY A O 1
ATOM 1594 N N . LYS A 1 198 ? 8.367 -22.875 5.051 1 90.25 198 LYS A N 1
ATOM 1595 C CA . LYS A 1 198 ? 8.883 -22.016 3.992 1 90.25 198 LYS A CA 1
ATOM 1596 C C . LYS A 1 198 ? 7.754 -21.547 3.072 1 90.25 198 LYS A C 1
ATOM 1598 O O . LYS A 1 198 ? 7.684 -20.375 2.719 1 90.25 198 LYS A O 1
ATOM 1603 N N . THR A 1 199 ? 6.918 -22.484 2.66 1 91.62 199 THR A N 1
ATOM 1604 C CA . THR A 1 199 ? 5.777 -22.156 1.81 1 91.62 199 THR A CA 1
ATOM 1605 C C . THR A 1 199 ? 4.863 -21.141 2.49 1 91.62 199 THR A C 1
ATOM 1607 O O . THR A 1 199 ? 4.406 -20.188 1.856 1 91.62 199 THR A O 1
ATOM 1610 N N . TYR A 1 200 ? 4.699 -21.328 3.754 1 89.19 200 TYR A N 1
ATOM 1611 C CA . TYR A 1 200 ? 3.824 -20.422 4.5 1 89.19 200 TYR A CA 1
ATOM 1612 C C . TYR A 1 200 ? 4.402 -19.016 4.539 1 89.19 200 TYR A C 1
ATOM 1614 O O . TYR A 1 200 ? 3.672 -18.031 4.391 1 89.19 200 TYR A O 1
ATOM 1622 N N . LEU A 1 201 ? 5.66 -18.984 4.73 1 89.31 201 LEU A N 1
ATOM 1623 C CA . LEU A 1 201 ? 6.336 -17.688 4.734 1 89.31 201 LEU A CA 1
ATOM 1624 C C . LEU A 1 201 ? 6.211 -17 3.373 1 89.31 201 LEU A C 1
ATOM 1626 O O . LEU A 1 201 ? 5.953 -15.805 3.295 1 89.31 201 LEU A O 1
ATOM 1630 N N . GLU A 1 202 ? 6.355 -17.734 2.342 1 91.81 202 GLU A N 1
ATOM 1631 C CA . GLU A 1 202 ? 6.258 -17.203 0.986 1 91.81 202 GLU A CA 1
ATOM 1632 C C . GLU A 1 202 ? 4.844 -16.719 0.69 1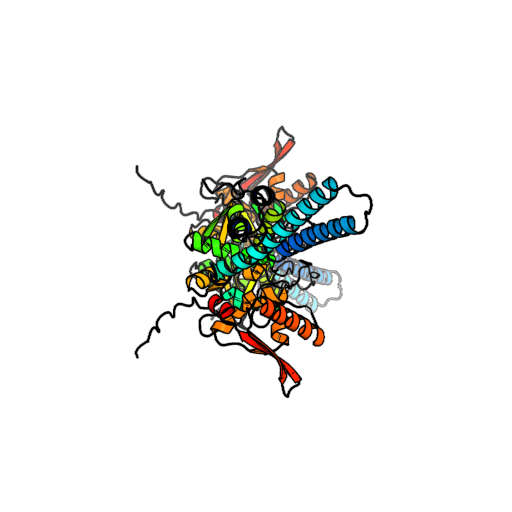 91.81 202 GLU A C 1
ATOM 1634 O O . GLU A 1 202 ? 4.668 -15.68 0.036 1 91.81 202 GLU A O 1
ATOM 1639 N N . ILE A 1 203 ? 3.945 -17.453 1.131 1 93.19 203 ILE A N 1
ATOM 1640 C CA . ILE A 1 203 ? 2.553 -17.078 0.917 1 93.19 203 ILE A CA 1
ATOM 1641 C C . ILE A 1 203 ? 2.262 -15.758 1.635 1 93.19 203 ILE A C 1
ATOM 1643 O O . ILE A 1 203 ? 1.633 -14.859 1.069 1 93.19 203 ILE A O 1
ATOM 1647 N N . TRP A 1 204 ? 2.723 -15.648 2.818 1 90.19 204 TRP A N 1
ATOM 1648 C CA . TRP A 1 204 ? 2.496 -14.414 3.572 1 90.19 204 TRP A CA 1
ATOM 1649 C C . TRP A 1 204 ? 3.156 -13.227 2.883 1 90.19 204 TRP A C 1
ATOM 1651 O O . TRP A 1 204 ? 2.559 -12.156 2.775 1 90.19 204 TRP A O 1
ATOM 1661 N N . GLN A 1 205 ? 4.344 -13.438 2.477 1 90.75 205 GLN A N 1
ATOM 1662 C CA . GLN A 1 205 ? 5.047 -12.375 1.763 1 90.75 205 GLN A CA 1
ATOM 1663 C C . GLN A 1 205 ? 4.281 -11.945 0.515 1 90.75 205 GLN A C 1
ATOM 1665 O O . GLN A 1 205 ? 4.219 -10.758 0.195 1 90.75 205 GLN A O 1
ATOM 1670 N N . SER A 1 206 ? 3.727 -12.906 -0.162 1 94.12 206 SER A N 1
ATOM 1671 C CA . SER A 1 206 ? 2.939 -12.602 -1.353 1 94.12 206 SER A CA 1
ATOM 1672 C C . SER A 1 206 ? 1.687 -11.805 -0.998 1 94.12 206 SER A C 1
ATOM 1674 O O . SER A 1 206 ? 1.297 -10.891 -1.726 1 94.12 206 SER A O 1
ATOM 1676 N N . LEU A 1 207 ? 1.074 -12.172 0.139 1 93.44 207 LEU A N 1
ATOM 1677 C CA . LEU A 1 207 ? -0.107 -11.445 0.583 1 93.44 207 LEU A CA 1
ATOM 1678 C C . LEU A 1 207 ? 0.234 -9.984 0.864 1 93.44 207 LEU A C 1
ATOM 1680 O O . LEU A 1 207 ? -0.531 -9.086 0.509 1 93.44 207 LEU A O 1
ATOM 1684 N N . GLU A 1 208 ? 1.329 -9.789 1.422 1 92.5 208 GLU A N 1
ATOM 1685 C CA . GLU A 1 208 ? 1.771 -8.43 1.715 1 92.5 208 GLU A CA 1
ATOM 1686 C C . GLU A 1 208 ? 2.021 -7.645 0.432 1 92.5 208 GLU A C 1
ATOM 1688 O O . GLU A 1 208 ? 1.606 -6.488 0.316 1 92.5 208 GLU A O 1
ATOM 1693 N N . VAL A 1 209 ? 2.666 -8.266 -0.498 1 94 209 VAL A N 1
ATOM 1694 C CA . VAL A 1 209 ? 2.971 -7.594 -1.754 1 94 209 VAL A CA 1
ATOM 1695 C C . VAL A 1 209 ? 1.678 -7.289 -2.506 1 94 209 VAL A C 1
ATOM 1697 O O . VAL A 1 209 ? 1.548 -6.234 -3.131 1 94 209 VAL A O 1
ATOM 1700 N N . LEU A 1 210 ? 0.788 -8.211 -2.441 1 95.88 210 LEU A N 1
ATOM 1701 C CA . LEU A 1 210 ? -0.499 -8.008 -3.1 1 95.88 210 LEU A CA 1
ATOM 1702 C C . LEU A 1 210 ? -1.26 -6.848 -2.469 1 95.88 210 LEU A C 1
ATOM 1704 O O . LEU A 1 210 ? -1.989 -6.133 -3.158 1 95.88 210 LEU A O 1
ATOM 1708 N N . GLN A 1 211 ? -1.122 -6.672 -1.221 1 95.62 211 GLN A N 1
ATOM 1709 C CA . GLN A 1 211 ? -1.754 -5.539 -0.552 1 95.62 211 GLN A CA 1
ATOM 1710 C C . GLN A 1 211 ? -1.035 -4.234 -0.882 1 95.62 211 GLN A C 1
ATOM 1712 O O . GLN A 1 211 ? -1.667 -3.182 -0.991 1 95.62 211 GLN A O 1
ATOM 1717 N N . ASP A 1 212 ? 0.235 -4.316 -1.06 1 94.75 212 ASP A N 1
ATOM 1718 C CA . ASP A 1 212 ? 1.071 -3.129 -1.205 1 94.75 212 ASP A CA 1
ATOM 1719 C C . ASP A 1 212 ? 1.052 -2.617 -2.643 1 94.75 212 ASP A C 1
ATOM 1721 O O . ASP A 1 212 ? 1.383 -1.457 -2.898 1 94.75 212 ASP A O 1
ATOM 1725 N N . SER A 1 213 ? 0.768 -3.508 -3.586 1 94.19 213 SER A N 1
ATOM 1726 C CA . SER A 1 213 ? 0.793 -3.135 -4.996 1 94.19 213 SER A CA 1
ATOM 1727 C C . SER A 1 213 ? -0.451 -2.342 -5.379 1 94.19 213 SER A C 1
ATOM 1729 O O . SER A 1 213 ? -1.549 -2.627 -4.898 1 94.19 213 SER A O 1
ATOM 1731 N N . LYS A 1 214 ? -0.212 -1.392 -6.242 1 93.44 214 LYS A N 1
ATOM 1732 C CA . LYS A 1 214 ? -1.297 -0.544 -6.727 1 93.44 214 LYS A CA 1
ATOM 1733 C C . LYS A 1 214 ? -1.366 -0.559 -8.25 1 93.44 214 LYS A C 1
ATOM 1735 O O . LYS A 1 214 ? -0.338 -0.662 -8.922 1 93.44 214 LYS A O 1
ATOM 1740 N N . PHE A 1 215 ? -2.604 -0.336 -8.727 1 91.44 215 PHE A N 1
ATOM 1741 C CA . PHE A 1 215 ? -2.811 -0.474 -10.164 1 91.44 215 PHE A CA 1
ATOM 1742 C C . PHE A 1 215 ? -3.65 0.679 -10.703 1 91.44 215 PHE A C 1
ATOM 1744 O O . PHE A 1 215 ? -4.68 1.03 -10.117 1 91.44 215 PHE A O 1
ATOM 1751 N N . GLU A 1 216 ? -3.137 1.256 -11.727 1 87.75 216 GLU A N 1
ATOM 1752 C CA . GLU A 1 216 ? -3.918 2.174 -12.547 1 87.75 216 GLU A CA 1
ATOM 1753 C C . GLU A 1 216 ? -4.32 1.524 -13.867 1 87.75 216 GLU A C 1
ATOM 1755 O O . GLU A 1 216 ? -3.498 1.402 -14.781 1 87.75 216 GLU A O 1
ATOM 1760 N N . PHE A 1 217 ? -5.539 1.137 -13.93 1 79.25 217 PHE A N 1
ATOM 1761 C CA . PHE A 1 217 ? -6.023 0.439 -15.117 1 79.25 217 PHE A CA 1
ATOM 1762 C C . PHE A 1 217 ? -6.445 1.431 -16.188 1 79.25 217 PHE A C 1
ATOM 1764 O O . PHE A 1 217 ? -7.258 2.322 -15.938 1 79.25 217 PHE A O 1
ATOM 1771 N N . THR A 1 218 ? -5.707 1.601 -17.266 1 68.38 218 THR A N 1
ATOM 1772 C CA . THR A 1 218 ? -5.988 2.551 -18.328 1 68.38 218 THR A CA 1
ATOM 1773 C C . THR A 1 218 ? -6.746 1.875 -19.469 1 68.38 218 THR A C 1
ATOM 1775 O O . THR A 1 218 ? -7.172 2.537 -20.422 1 68.38 218 THR A O 1
ATOM 1778 N N . TYR A 1 219 ? -6.781 0.658 -19.438 1 59.34 219 TYR A N 1
ATOM 1779 C CA . TYR A 1 219 ? -7.312 -0.045 -20.594 1 59.34 219 TYR A CA 1
ATOM 1780 C C . TYR A 1 219 ? -8.836 -0.098 -20.562 1 59.34 219 TYR A C 1
ATOM 1782 O O . TYR A 1 219 ? -9.422 -0.425 -19.516 1 59.34 219 TYR A O 1
ATOM 1790 N N . TYR A 1 220 ? -9.469 0.717 -21.516 1 52.59 220 TYR A N 1
ATOM 1791 C CA . TYR A 1 220 ? -10.906 0.773 -21.719 1 52.59 220 TYR A CA 1
ATOM 1792 C C . TYR A 1 220 ? -11.391 -0.445 -22.5 1 52.59 220 TYR A C 1
ATOM 1794 O O . TYR A 1 220 ? -10.742 -0.88 -23.453 1 52.59 220 TYR A O 1
ATOM 1802 N N . HIS A 1 221 ? -11.867 -1.468 -21.891 1 48.69 221 HIS A N 1
ATOM 1803 C CA . HIS A 1 221 ? -12.602 -2.34 -22.812 1 48.69 221 HIS A CA 1
ATOM 1804 C C . HIS A 1 221 ? -14.094 -2.053 -22.766 1 48.69 221 HIS A C 1
ATOM 1806 O O . HIS A 1 221 ? -14.617 -1.608 -21.734 1 48.69 221 HIS A O 1
ATOM 1812 N N . ASP A 1 222 ? -14.664 -2.045 -23.891 1 44.38 222 ASP A N 1
ATOM 1813 C CA . ASP A 1 222 ? -16.109 -1.905 -24.016 1 44.38 222 ASP A CA 1
ATOM 1814 C C . ASP A 1 222 ? -16.828 -2.508 -22.812 1 44.38 222 ASP A C 1
ATOM 1816 O O . ASP A 1 222 ? -17.844 -1.979 -22.359 1 44.38 222 ASP A O 1
ATOM 1820 N N . LYS A 1 223 ? -16.562 -3.729 -22.641 1 39.31 223 LYS A N 1
ATOM 1821 C CA . LYS A 1 223 ? -17.406 -4.52 -21.75 1 39.31 223 LYS A CA 1
ATOM 1822 C C . LYS A 1 223 ? -16.938 -4.383 -20.312 1 39.31 223 LYS A C 1
ATOM 1824 O O . LYS A 1 223 ? -17.203 -5.262 -19.484 1 39.31 223 LYS A O 1
ATOM 1829 N N . GLY A 1 224 ? -16.359 -3.299 -19.891 1 38.91 224 GLY A N 1
ATOM 1830 C CA . GLY A 1 224 ? -16.281 -3.121 -18.453 1 38.91 224 GLY A CA 1
ATOM 1831 C C . GLY A 1 224 ? -15.023 -2.414 -18 1 38.91 224 GLY A C 1
ATOM 1832 O O . GLY A 1 224 ? -14.734 -2.35 -16.812 1 38.91 224 GLY A O 1
ATOM 1833 N N . LEU A 1 225 ? -13.945 -2.426 -18.766 1 44.78 225 LEU A N 1
ATOM 1834 C CA . LEU A 1 225 ? -12.812 -1.948 -17.984 1 44.78 225 LEU A CA 1
ATOM 1835 C C . LEU A 1 225 ? -12.977 -0.473 -17.625 1 44.78 225 LEU A C 1
ATOM 1837 O O . LEU A 1 225 ? -13.547 0.294 -18.406 1 44.78 225 LEU A O 1
ATOM 1841 N N . ILE A 1 226 ? -12.797 -0.17 -16.391 1 44.81 226 ILE A N 1
ATOM 1842 C CA . ILE A 1 226 ? -12.867 1.089 -15.664 1 44.81 226 ILE A CA 1
ATOM 1843 C C . ILE A 1 226 ? -11.758 2.027 -16.141 1 44.81 226 ILE A C 1
ATOM 1845 O O . ILE A 1 226 ? -10.578 1.675 -16.094 1 44.81 226 ILE A O 1
ATOM 1849 N N . ASP A 1 227 ? -11.961 2.781 -17.156 1 47.47 227 ASP A N 1
ATOM 1850 C CA . ASP A 1 227 ? -11.047 3.912 -17.266 1 47.47 227 ASP A CA 1
ATOM 1851 C C . ASP A 1 227 ? -10.711 4.477 -15.891 1 47.47 227 ASP A C 1
ATOM 1853 O O . ASP A 1 227 ? -11.398 5.371 -15.391 1 47.47 227 ASP A O 1
ATOM 1857 N N . SER A 1 228 ? -10.672 3.629 -14.93 1 53.78 228 SER A N 1
ATOM 1858 C CA . SER A 1 228 ? -10.469 4.336 -13.672 1 53.78 228 SER A CA 1
ATOM 1859 C C . SER A 1 228 ? -9.008 4.742 -13.492 1 53.78 228 SER A C 1
ATOM 1861 O O . SER A 1 228 ? -8.117 3.891 -13.492 1 53.78 228 SER A O 1
ATOM 1863 N N . LEU A 1 229 ? -8.766 6.031 -13.805 1 63.25 229 LEU A N 1
ATOM 1864 C CA . LEU A 1 229 ? -7.496 6.715 -13.555 1 63.25 229 LEU A CA 1
ATOM 1865 C C . LEU A 1 229 ? -7.098 6.594 -12.086 1 63.25 229 LEU A C 1
ATOM 1867 O O . LEU A 1 229 ? -6.031 7.07 -11.688 1 63.25 229 LEU A O 1
ATOM 1871 N N . ASP A 1 230 ? -7.918 5.695 -11.453 1 81.06 230 ASP A N 1
ATOM 1872 C CA . ASP A 1 230 ? -7.539 5.648 -10.039 1 81.06 230 ASP A CA 1
ATOM 1873 C C . ASP A 1 230 ? -6.48 4.578 -9.797 1 81.06 230 ASP A C 1
ATOM 1875 O O . ASP A 1 230 ? -6.445 3.559 -10.484 1 81.06 230 ASP A O 1
ATOM 1879 N N . ARG A 1 231 ? -5.629 4.879 -9.016 1 89.69 231 ARG A N 1
ATOM 1880 C CA . ARG A 1 231 ? -4.699 3.902 -8.469 1 89.69 231 ARG A CA 1
ATOM 1881 C C . ARG A 1 231 ? -5.344 3.107 -7.336 1 89.69 231 ARG A C 1
ATOM 1883 O O . ARG A 1 231 ? -5.672 3.666 -6.285 1 89.69 231 ARG A O 1
ATOM 1890 N N . ILE A 1 232 ? -5.531 1.765 -7.516 1 92.38 232 ILE A N 1
ATOM 1891 C CA . ILE A 1 232 ? -6.297 0.973 -6.559 1 92.38 232 ILE A CA 1
ATOM 1892 C C . ILE A 1 232 ? -5.422 -0.152 -6.004 1 92.38 232 ILE A C 1
ATOM 1894 O O . ILE A 1 232 ? -4.516 -0.633 -6.688 1 92.38 232 ILE A O 1
ATOM 1898 N N . ASN A 1 233 ? -5.684 -0.506 -4.754 1 94.56 233 ASN A N 1
ATOM 1899 C CA . ASN A 1 233 ? -5.117 -1.716 -4.168 1 94.56 233 ASN A CA 1
ATOM 1900 C C . ASN A 1 233 ? -5.965 -2.945 -4.488 1 94.56 233 ASN A C 1
ATOM 1902 O O . ASN A 1 233 ? -7.16 -2.826 -4.758 1 94.56 233 ASN A O 1
ATOM 1906 N N . ILE A 1 234 ? -5.289 -4.074 -4.48 1 94.31 234 ILE A N 1
ATOM 1907 C CA . ILE A 1 234 ? -6.035 -5.316 -4.629 1 94.31 234 ILE A CA 1
ATOM 1908 C C . ILE A 1 234 ? -6.734 -5.656 -3.314 1 94.31 234 ILE A C 1
ATOM 1910 O O . ILE A 1 234 ? -7.938 -5.938 -3.297 1 94.31 234 ILE A O 1
ATOM 1914 N N . LEU A 1 235 ? -5.98 -5.594 -2.256 1 96.38 235 LEU A N 1
ATOM 1915 C CA . LEU A 1 235 ? -6.453 -5.91 -0.913 1 96.38 235 LEU A CA 1
ATOM 1916 C C . LEU A 1 235 ? -6.41 -4.68 -0.015 1 96.38 235 LEU A C 1
ATOM 1918 O O . LEU A 1 235 ? -5.395 -3.98 0.036 1 96.38 235 LEU A O 1
ATOM 1922 N N . GLN A 1 236 ? -7.5 -4.445 0.684 1 95.44 236 GLN A N 1
ATOM 1923 C CA . GLN A 1 236 ? -7.5 -3.303 1.591 1 95.44 236 GLN A CA 1
ATOM 1924 C C . GLN A 1 236 ? -7.195 -3.736 3.021 1 95.44 236 GLN A C 1
ATOM 1926 O O . GLN A 1 236 ? -6.957 -2.896 3.893 1 95.44 236 GLN A O 1
ATOM 1931 N N . ALA A 1 237 ? -7.254 -5.07 3.238 1 93.69 237 ALA A N 1
ATOM 1932 C CA . ALA A 1 237 ? -6.945 -5.582 4.57 1 93.69 237 ALA A CA 1
ATOM 1933 C C . ALA A 1 237 ? -6.438 -7.02 4.504 1 93.69 237 ALA A C 1
ATOM 1935 O O . ALA A 1 237 ? -6.941 -7.828 3.721 1 93.69 237 ALA A O 1
ATOM 1936 N N . ILE A 1 238 ? -5.422 -7.273 5.316 1 92.19 238 ILE A N 1
ATOM 1937 C CA . ILE A 1 238 ? -4.961 -8.641 5.547 1 92.19 238 ILE A CA 1
ATOM 1938 C C . ILE A 1 238 ? -4.758 -8.867 7.043 1 92.19 238 ILE A C 1
ATOM 1940 O O . ILE A 1 238 ? -4.34 -7.965 7.766 1 92.19 238 ILE A O 1
ATOM 1944 N N . GLY A 1 239 ? -5.129 -9.992 7.488 1 87.75 239 GLY A N 1
ATOM 1945 C CA . GLY A 1 239 ? -4.973 -10.281 8.906 1 87.75 239 GLY A CA 1
ATOM 1946 C C . GLY A 1 239 ? -4.57 -11.719 9.18 1 87.75 239 GLY A C 1
ATOM 1947 O O . GLY A 1 239 ? -4.914 -12.617 8.422 1 87.75 239 GLY A O 1
ATOM 1948 N N . ARG A 1 240 ? -3.777 -11.844 10.312 1 81.75 240 ARG A N 1
ATOM 1949 C CA . ARG A 1 240 ? -3.432 -13.164 10.836 1 81.75 240 ARG A CA 1
ATOM 1950 C C . ARG A 1 240 ? -4.07 -13.391 12.203 1 81.75 240 ARG A C 1
ATOM 1952 O O . ARG A 1 240 ? -3.924 -12.57 13.109 1 81.75 240 ARG A O 1
ATOM 1959 N N . ARG A 1 241 ? -5.031 -14.211 12.445 1 70.06 241 ARG A N 1
ATOM 1960 C CA . ARG A 1 241 ? -5.789 -14.375 13.688 1 70.06 241 ARG A CA 1
ATOM 1961 C C . ARG A 1 241 ? -5.039 -15.266 14.672 1 70.06 241 ARG A C 1
ATOM 1963 O O . ARG A 1 241 ? -5.043 -15.008 15.875 1 70.06 241 ARG A O 1
ATOM 1970 N N . ASP A 1 242 ? -4.906 -16.5 14.328 1 64.75 242 ASP A N 1
ATOM 1971 C CA . ASP A 1 242 ? -4.496 -17.469 15.344 1 64.75 242 ASP A CA 1
ATOM 1972 C C . ASP A 1 242 ? -3.168 -18.125 14.969 1 64.75 242 ASP A C 1
ATOM 1974 O O . ASP A 1 242 ? -2.639 -17.891 13.883 1 64.75 242 ASP A O 1
ATOM 1978 N N . ARG A 1 243 ? -2.693 -18.797 16.031 1 56.94 243 ARG A N 1
ATOM 1979 C CA . ARG A 1 243 ? -1.525 -19.656 15.867 1 56.94 243 ARG A CA 1
ATOM 1980 C C . ARG A 1 243 ? -1.696 -20.594 14.68 1 56.94 243 ARG A C 1
ATOM 1982 O O . ARG A 1 243 ? -0.712 -21.016 14.07 1 56.94 243 ARG A O 1
ATOM 1989 N N . ASN A 1 244 ? -2.943 -20.875 14.516 1 57.5 244 ASN A N 1
ATOM 1990 C CA . ASN A 1 244 ? -3.199 -21.859 13.477 1 57.5 244 ASN A CA 1
ATOM 1991 C C . ASN A 1 244 ? -3.109 -21.234 12.086 1 57.5 244 ASN A C 1
ATOM 1993 O O . ASN A 1 244 ? -3.457 -21.875 11.086 1 57.5 244 ASN A O 1
ATOM 1997 N N . GLU A 1 245 ? -2.746 -19.984 12.039 1 71.12 245 GLU A N 1
ATOM 1998 C CA . GLU A 1 245 ? -2.375 -19.297 10.812 1 71.12 245 GLU A CA 1
ATOM 1999 C C . GLU A 1 245 ? -3.594 -19.062 9.922 1 71.12 245 GLU A C 1
ATOM 2001 O O . GLU A 1 245 ? -3.568 -19.359 8.734 1 71.12 245 GLU A O 1
ATOM 2006 N N . THR A 1 246 ? -4.762 -18.828 10.523 1 85.75 246 THR A N 1
ATOM 2007 C CA . THR A 1 246 ? -5.922 -18.359 9.773 1 85.75 246 THR A CA 1
ATOM 2008 C C . THR A 1 246 ? -5.723 -16.906 9.312 1 85.75 246 THR A C 1
ATOM 2010 O O . THR A 1 246 ? -5.348 -16.047 10.109 1 85.75 246 THR A O 1
ATOM 2013 N N . PHE A 1 247 ? -5.973 -16.828 8.016 1 89.88 247 PHE A N 1
ATOM 2014 C CA . PHE A 1 247 ? -5.84 -15.516 7.406 1 89.88 247 PHE A CA 1
ATOM 2015 C C . PHE A 1 247 ? -7.207 -14.906 7.121 1 89.88 247 PHE A C 1
ATOM 2017 O O . PHE A 1 247 ? -8.18 -15.633 6.879 1 89.88 247 PHE A O 1
ATOM 2024 N N . LYS A 1 248 ? -7.27 -13.695 7.309 1 91.5 248 LYS A N 1
ATOM 2025 C CA . LYS A 1 248 ? -8.414 -12.898 6.871 1 91.5 248 LYS A CA 1
ATOM 2026 C C . LYS A 1 248 ? -7.992 -11.844 5.852 1 91.5 248 LYS A C 1
ATOM 2028 O O . LYS A 1 248 ? -6.988 -11.156 6.039 1 91.5 248 LYS A O 1
ATOM 2033 N N . ILE A 1 249 ? -8.75 -11.812 4.73 1 95.19 249 ILE A N 1
ATOM 2034 C CA . ILE A 1 249 ? -8.414 -10.797 3.738 1 95.19 249 ILE A CA 1
ATOM 2035 C C . ILE A 1 249 ? -9.68 -10.055 3.311 1 95.19 249 ILE A C 1
ATOM 2037 O O . ILE A 1 249 ? -10.789 -10.562 3.488 1 95.19 249 ILE A O 1
ATOM 2041 N N . MET A 1 250 ? -9.523 -8.852 2.852 1 96.31 250 MET A N 1
ATOM 2042 C CA . MET A 1 250 ? -10.617 -8.07 2.281 1 96.31 250 MET A CA 1
ATOM 2043 C C . MET A 1 250 ? -10.195 -7.422 0.964 1 96.31 250 MET A C 1
ATOM 2045 O O . MET A 1 250 ? -9.195 -6.707 0.911 1 96.31 250 MET A O 1
ATOM 2049 N N . PHE A 1 251 ? -11.008 -7.699 -0.141 1 96.81 251 PHE A N 1
ATOM 2050 C CA . PHE A 1 251 ? -10.758 -7.066 -1.431 1 96.81 251 PHE A CA 1
ATOM 2051 C C . PHE A 1 251 ? -11.086 -5.578 -1.377 1 96.81 251 PHE A C 1
ATOM 2053 O O . PHE A 1 251 ? -11.945 -5.156 -0.599 1 96.81 251 PHE A O 1
ATOM 2060 N N . SER A 1 252 ? -10.359 -4.805 -2.156 1 95.56 252 SER A N 1
ATOM 2061 C CA . SER A 1 252 ? -10.812 -3.439 -2.396 1 95.56 252 SER A CA 1
ATOM 2062 C C . SER A 1 252 ? -12.141 -3.424 -3.152 1 95.56 252 SER A C 1
ATOM 2064 O O . SER A 1 252 ? -12.484 -4.398 -3.822 1 95.56 252 SER A O 1
ATOM 2066 N N . ASP A 1 253 ? -12.836 -2.332 -3.072 1 94 253 ASP A N 1
ATOM 2067 C CA . ASP A 1 253 ? -14.172 -2.242 -3.66 1 94 253 ASP A CA 1
ATOM 2068 C C . ASP A 1 253 ? -14.117 -2.457 -5.172 1 94 253 ASP A C 1
ATOM 2070 O O . ASP A 1 253 ? -14.945 -3.184 -5.727 1 94 253 ASP A O 1
ATOM 2074 N N . ALA A 1 254 ? -13.195 -1.859 -5.812 1 89.62 254 ALA A N 1
ATOM 2075 C CA . ALA A 1 254 ? -13.102 -1.943 -7.266 1 89.62 254 ALA A CA 1
ATOM 2076 C C . ALA A 1 254 ? -12.828 -3.375 -7.719 1 89.62 254 ALA A C 1
ATOM 2078 O O . ALA A 1 254 ? -13.461 -3.869 -8.656 1 89.62 254 ALA A O 1
ATOM 2079 N N . VAL A 1 255 ? -11.945 -4.051 -7.035 1 91.75 255 VAL A N 1
ATOM 2080 C CA . VAL A 1 255 ? -11.602 -5.426 -7.367 1 91.75 255 VAL A CA 1
ATOM 2081 C C . VAL A 1 255 ? -12.797 -6.34 -7.102 1 91.75 255 VAL A C 1
ATOM 2083 O O . VAL A 1 255 ? -13.148 -7.172 -7.941 1 91.75 255 VAL A O 1
ATOM 2086 N N . TYR A 1 256 ? -13.453 -6.137 -5.969 1 94.81 256 TYR A N 1
ATOM 2087 C CA . TYR A 1 256 ? -14.602 -6.965 -5.602 1 94.81 256 TYR A CA 1
ATOM 2088 C C . TYR A 1 256 ? -15.734 -6.801 -6.602 1 94.81 256 TYR A C 1
ATOM 2090 O O . TYR A 1 256 ? -16.375 -7.781 -7 1 94.81 256 TYR A O 1
ATOM 2098 N N . ARG A 1 257 ? -15.953 -5.586 -6.988 1 91.88 257 ARG A N 1
ATOM 2099 C CA . ARG A 1 257 ? -17 -5.316 -7.969 1 91.88 257 ARG A CA 1
ATOM 2100 C C . ARG A 1 257 ? -16.703 -6.027 -9.289 1 91.88 257 ARG A C 1
ATOM 2102 O O . ARG A 1 257 ? -17.625 -6.562 -9.922 1 91.88 257 ARG A O 1
ATOM 2109 N N . SER A 1 258 ? -15.492 -6.008 -9.672 1 88.56 258 SER A N 1
ATOM 2110 C CA . SER A 1 258 ? -15.109 -6.703 -10.898 1 88.56 258 SER A CA 1
ATOM 2111 C C . SER A 1 258 ? -15.359 -8.203 -10.781 1 88.56 258 SER A C 1
ATOM 2113 O O . SER A 1 258 ? -15.922 -8.812 -11.695 1 88.56 258 SER A O 1
ATOM 2115 N N . LEU A 1 259 ? -15 -8.758 -9.703 1 91.31 259 LEU A N 1
ATOM 2116 C CA . LEU A 1 259 ? -15.195 -10.188 -9.492 1 91.31 259 LEU A CA 1
ATOM 2117 C C . LEU A 1 259 ? -16.688 -10.531 -9.438 1 91.31 259 LEU A C 1
ATOM 2119 O O . LEU A 1 259 ? -17.109 -11.531 -10.016 1 91.31 259 LEU A O 1
ATOM 2123 N N . GLN A 1 260 ? -17.453 -9.695 -8.844 1 91.25 260 GLN A N 1
ATOM 2124 C CA . GLN A 1 260 ? -18.875 -9.922 -8.688 1 91.25 260 GLN A CA 1
ATOM 2125 C C . GLN A 1 260 ? -19.594 -9.836 -10.031 1 91.25 260 GLN A C 1
ATOM 2127 O O . GLN A 1 260 ? -20.641 -10.461 -10.227 1 91.25 260 GLN A O 1
ATOM 2132 N N . SER A 1 261 ? -19.031 -9.086 -10.867 1 87.5 261 SER A N 1
ATOM 2133 C CA . SER A 1 261 ? -19.656 -8.906 -12.172 1 87.5 261 SER A CA 1
ATOM 2134 C C . SER A 1 261 ? -19.562 -10.18 -13.016 1 87.5 261 SER A C 1
ATOM 2136 O O . SER A 1 261 ? -20.25 -10.305 -14.031 1 87.5 261 SER A O 1
ATOM 2138 N N . GLY A 1 262 ? -18.703 -11.078 -12.625 1 86.56 262 GLY A N 1
ATOM 2139 C CA . GLY A 1 262 ? -18.531 -12.312 -13.375 1 86.56 262 GLY A CA 1
ATOM 2140 C C . GLY A 1 262 ? -17.438 -12.227 -14.422 1 86.56 262 GLY A C 1
ATOM 2141 O O . GLY A 1 262 ? -17.281 -13.141 -15.242 1 86.56 262 GLY A O 1
ATOM 2142 N N . ALA A 1 263 ? -16.734 -11.125 -14.414 1 84.44 263 ALA A N 1
ATOM 2143 C CA . ALA A 1 263 ? -15.602 -10.984 -15.32 1 84.44 263 ALA A CA 1
ATOM 2144 C C . ALA A 1 263 ? -14.422 -11.836 -14.859 1 84.44 263 ALA A C 1
ATOM 2146 O O . ALA A 1 263 ? -13.414 -11.312 -14.391 1 84.44 263 ALA A O 1
ATOM 2147 N N . ILE A 1 264 ? -14.609 -13.141 -15.07 1 89.56 264 ILE A N 1
ATOM 2148 C CA . ILE A 1 264 ? -13.656 -14.109 -14.547 1 89.56 264 ILE A CA 1
ATOM 2149 C C . ILE A 1 264 ? -13.336 -15.156 -15.609 1 89.56 264 ILE A C 1
ATOM 2151 O O . ILE A 1 264 ? -14.211 -15.57 -16.375 1 89.56 264 ILE A O 1
ATOM 2155 N N . ALA A 1 265 ? -12.102 -15.461 -15.742 1 88 265 ALA A N 1
ATOM 2156 C CA . ALA A 1 265 ? -11.672 -16.625 -16.516 1 88 265 ALA A CA 1
ATOM 2157 C C . ALA A 1 265 ? -11.281 -17.781 -15.594 1 88 265 ALA A C 1
ATOM 2159 O O . ALA A 1 265 ? -10.758 -17.562 -14.5 1 88 265 ALA A O 1
ATOM 2160 N N . TYR A 1 266 ? -11.609 -18.969 -15.992 1 91.5 266 TYR A N 1
ATOM 2161 C CA . TYR A 1 266 ? -11.219 -20.141 -15.219 1 91.5 266 TYR A CA 1
ATOM 2162 C C . TYR A 1 266 ? -9.977 -20.797 -15.812 1 91.5 266 TYR A C 1
ATOM 2164 O O . TYR A 1 266 ? -9.922 -21.062 -17.016 1 91.5 266 TYR A O 1
ATOM 2172 N N . LEU A 1 267 ? -9.039 -21.016 -14.961 1 93.81 267 LEU A N 1
ATOM 2173 C CA . LEU A 1 267 ? -7.754 -21.578 -15.359 1 93.81 267 LEU A CA 1
ATOM 2174 C C . LEU A 1 267 ? -7.566 -22.969 -14.781 1 93.81 267 LEU A C 1
ATOM 2176 O O . LEU A 1 267 ? -8.219 -23.328 -13.797 1 93.81 267 LEU A O 1
ATOM 2180 N N . SER A 1 268 ? -6.809 -23.719 -15.477 1 93.81 268 SER A N 1
ATOM 2181 C CA . SER A 1 268 ? -6.324 -24.969 -14.906 1 93.81 268 SER A CA 1
ATOM 2182 C C . SER A 1 268 ? -4.98 -24.781 -14.211 1 93.81 268 SER A C 1
ATOM 2184 O O . SER A 1 268 ? -3.988 -24.422 -14.844 1 93.81 268 SER A O 1
ATOM 2186 N N . LEU A 1 269 ? -5.008 -25.062 -12.984 1 93.69 269 LEU A N 1
ATOM 2187 C CA . LEU A 1 269 ? -3.766 -24.938 -12.227 1 93.69 269 LEU A CA 1
ATOM 2188 C C . LEU A 1 269 ? -2.725 -25.938 -12.734 1 93.69 269 LEU A C 1
ATOM 2190 O O . LEU A 1 269 ? -1.529 -25.641 -12.75 1 93.69 269 LEU A O 1
ATOM 2194 N N . ALA A 1 270 ? -3.145 -27.094 -13.102 1 94.19 270 ALA A N 1
ATOM 2195 C CA . ALA A 1 270 ? -2.244 -28.141 -13.602 1 94.19 270 ALA A CA 1
ATOM 2196 C C . ALA A 1 270 ? -1.502 -27.656 -14.852 1 94.19 270 ALA A C 1
ATOM 2198 O O . ALA A 1 270 ? -0.298 -27.891 -14.984 1 94.19 270 ALA A O 1
ATOM 2199 N N . ILE A 1 271 ? -2.25 -27.016 -15.703 1 94.75 271 ILE A N 1
ATOM 2200 C CA . ILE A 1 271 ? -1.621 -26.469 -16.906 1 94.75 271 ILE A CA 1
ATOM 2201 C C . ILE A 1 271 ? -0.566 -25.438 -16.516 1 94.75 271 ILE A C 1
ATOM 2203 O O . ILE A 1 271 ? 0.565 -25.484 -17 1 94.75 271 ILE A O 1
ATOM 2207 N N . LEU A 1 272 ? -0.976 -24.547 -15.648 1 95 272 LEU A N 1
ATOM 2208 C CA . LEU A 1 272 ? -0.061 -23.5 -15.203 1 95 272 LEU A CA 1
ATOM 2209 C C . LEU A 1 272 ? 1.221 -24.109 -14.641 1 95 272 LEU A C 1
ATOM 2211 O O . LEU A 1 272 ? 2.32 -23.641 -14.938 1 95 272 LEU A O 1
ATOM 2215 N N . GLU A 1 273 ? 1.096 -25.125 -13.898 1 93.88 273 GLU A N 1
ATOM 2216 C CA . GLU A 1 273 ? 2.232 -25.781 -13.258 1 93.88 273 GLU A CA 1
ATOM 2217 C C . GLU A 1 273 ? 3.098 -26.516 -14.281 1 93.88 273 GLU A C 1
ATOM 2219 O O . GLU A 1 273 ? 4.309 -26.641 -14.102 1 93.88 273 GLU A O 1
ATOM 2224 N N . ASP A 1 274 ? 2.502 -26.953 -15.258 1 94.94 274 ASP A N 1
ATOM 2225 C CA . ASP A 1 274 ? 3.203 -27.828 -16.188 1 94.94 274 ASP A CA 1
ATOM 2226 C C . ASP A 1 274 ? 3.898 -27.016 -17.281 1 94.94 274 ASP A C 1
ATOM 2228 O O . ASP A 1 274 ? 4.656 -27.578 -18.078 1 94.94 274 ASP A O 1
ATOM 2232 N N . LEU A 1 275 ? 3.631 -25.719 -17.312 1 95.25 275 LEU A N 1
ATOM 2233 C CA . LEU A 1 275 ? 4.402 -24.844 -18.188 1 95.25 275 LEU A CA 1
ATOM 2234 C C . LEU A 1 275 ? 5.789 -24.594 -17.609 1 95.25 275 LEU A C 1
ATOM 2236 O O . LEU A 1 275 ? 5.93 -24.312 -16.406 1 95.25 275 LEU A O 1
ATOM 2240 N N . LYS A 1 276 ? 6.77 -24.609 -18.453 1 90.75 276 LYS A N 1
ATOM 2241 C CA . LYS A 1 276 ? 8.156 -24.656 -18 1 90.75 276 LYS A CA 1
ATOM 2242 C C . LYS A 1 276 ? 8.719 -23.234 -17.828 1 90.75 276 LYS A C 1
ATOM 2244 O O . LYS A 1 276 ? 9.555 -23 -16.969 1 90.75 276 LYS A O 1
ATOM 2249 N N . THR A 1 277 ? 8.312 -22.344 -18.672 1 90.75 277 THR A N 1
ATOM 2250 C CA . THR A 1 277 ? 8.891 -21.016 -18.656 1 90.75 277 THR A CA 1
ATOM 2251 C C . THR A 1 277 ? 7.93 -20.016 -18.016 1 90.75 277 THR A C 1
ATOM 2253 O O . THR A 1 277 ? 6.711 -20.141 -18.141 1 90.75 277 THR A O 1
ATOM 2256 N N . GLY A 1 278 ? 8.578 -19.078 -17.375 1 92.38 278 GLY A N 1
ATOM 2257 C CA . GLY A 1 278 ? 7.773 -18 -16.797 1 92.38 278 GLY A CA 1
ATOM 2258 C C . GLY A 1 278 ? 6.965 -17.234 -17.828 1 92.38 278 GLY A C 1
ATOM 2259 O O . GLY A 1 278 ? 5.824 -16.844 -17.562 1 92.38 278 GLY A O 1
ATOM 2260 N N . THR A 1 279 ? 7.527 -17.047 -18.938 1 93.56 279 THR A N 1
ATOM 2261 C CA . THR A 1 279 ? 6.836 -16.328 -20 1 93.56 279 THR A CA 1
ATOM 2262 C C . THR A 1 279 ? 5.59 -17.094 -20.453 1 93.56 279 THR A C 1
ATOM 2264 O O . THR A 1 279 ? 4.52 -16.5 -20.625 1 93.56 279 THR A O 1
ATOM 2267 N N . ALA A 1 280 ? 5.699 -18.375 -20.609 1 95.25 280 ALA A N 1
ATOM 2268 C CA . ALA A 1 280 ? 4.555 -19.188 -21 1 95.25 280 ALA A CA 1
ATOM 2269 C C . ALA A 1 280 ? 3.463 -19.156 -19.938 1 95.25 280 ALA A C 1
ATOM 2271 O O . ALA A 1 280 ? 2.273 -19.109 -20.25 1 95.25 280 ALA A O 1
ATOM 2272 N N . GLN A 1 281 ? 3.875 -19.219 -18.734 1 95.38 281 GLN A N 1
ATOM 2273 C CA . GLN A 1 281 ? 2.916 -19.156 -17.625 1 95.38 281 GLN A CA 1
ATOM 2274 C C . GLN A 1 281 ? 2.166 -17.828 -17.625 1 95.38 281 GLN A C 1
ATOM 2276 O O . GLN A 1 281 ? 0.938 -17.812 -17.516 1 95.38 281 GLN A O 1
ATOM 2281 N N . ASN A 1 282 ? 2.9 -16.766 -17.75 1 94.75 282 ASN A N 1
ATOM 2282 C CA . ASN A 1 282 ? 2.264 -15.445 -17.781 1 94.75 282 ASN A CA 1
ATOM 2283 C C . ASN A 1 282 ? 1.346 -15.305 -19 1 94.75 282 ASN A C 1
ATOM 2285 O O . ASN A 1 282 ? 0.288 -14.672 -18.906 1 94.75 282 ASN A O 1
ATOM 2289 N N . LEU A 1 283 ? 1.792 -15.844 -20.109 1 94.81 283 LEU A N 1
ATOM 2290 C CA . LEU A 1 283 ? 0.935 -15.812 -21.297 1 94.81 283 LEU A CA 1
ATOM 2291 C C . LEU A 1 283 ? -0.355 -16.594 -21.047 1 94.81 283 LEU A C 1
ATOM 2293 O O . LEU A 1 283 ? -1.433 -16.156 -21.469 1 94.81 283 LEU A O 1
ATOM 2297 N N . TYR A 1 284 ? -0.249 -17.688 -20.422 1 95.69 284 TYR A N 1
ATOM 2298 C CA . TYR A 1 284 ? -1.433 -18.484 -20.125 1 95.69 284 TYR A CA 1
ATOM 2299 C C . TYR A 1 284 ? -2.408 -17.703 -19.25 1 95.69 284 TYR A C 1
ATOM 2301 O O . TYR A 1 284 ? -3.625 -17.875 -19.375 1 95.69 284 TYR A O 1
ATOM 2309 N N . LEU A 1 285 ? -1.896 -16.891 -18.375 1 94.88 285 LEU A N 1
ATOM 2310 C CA . LEU A 1 285 ? -2.758 -16.062 -17.547 1 94.88 285 LEU A CA 1
ATOM 2311 C C . LEU A 1 285 ? -3.441 -14.977 -18.375 1 94.88 285 LEU A C 1
ATOM 2313 O O . LEU A 1 285 ? -4.562 -14.57 -18.062 1 94.88 285 LEU A O 1
ATOM 2317 N N . PHE A 1 286 ? -2.826 -14.586 -19.359 1 92.62 286 PHE A N 1
ATOM 2318 C CA . PHE A 1 286 ? -3.227 -13.422 -20.141 1 92.62 286 PHE A CA 1
ATOM 2319 C C . PHE A 1 286 ? -4.137 -13.836 -21.297 1 92.62 286 PHE A C 1
ATOM 2321 O O . PHE A 1 286 ? -5.152 -13.18 -21.547 1 92.62 286 PHE A O 1
ATOM 2328 N N . LEU A 1 287 ? -3.908 -14.875 -21.953 1 93.19 287 LEU A N 1
ATOM 2329 C CA . LEU A 1 287 ? -4.43 -15.18 -23.281 1 93.19 287 LEU A CA 1
ATOM 2330 C C . LEU A 1 287 ? -5.902 -15.57 -23.203 1 93.19 287 LEU A C 1
ATOM 2332 O O . LEU A 1 287 ? -6.699 -15.188 -24.062 1 93.19 287 LEU A O 1
ATOM 2336 N N . PRO A 1 288 ? -6.273 -16.312 -22.203 1 89.81 288 PRO A N 1
ATOM 2337 C CA . PRO A 1 288 ? -7.664 -16.766 -22.219 1 89.81 288 PRO A CA 1
ATOM 2338 C C . PRO A 1 288 ? -8.656 -15.602 -22.328 1 89.81 288 PRO A C 1
ATOM 2340 O O . PRO A 1 288 ? -9.586 -15.656 -23.141 1 89.81 288 PRO A O 1
ATOM 2343 N N . ALA A 1 289 ? -8.461 -14.594 -21.578 1 84 289 ALA A N 1
ATOM 2344 C CA . ALA A 1 289 ? -9.359 -13.445 -21.625 1 84 289 ALA A CA 1
ATOM 2345 C C . ALA A 1 289 ? -9.281 -12.742 -22.969 1 84 289 ALA A C 1
ATOM 2347 O O . ALA A 1 289 ? -10.289 -12.242 -23.484 1 84 289 ALA A O 1
ATOM 2348 N N . GLN A 1 290 ? -8.125 -12.727 -23.562 1 87.44 290 GLN A N 1
ATOM 2349 C CA . GLN A 1 290 ? -7.906 -12.062 -24.844 1 87.44 290 GLN A CA 1
ATOM 2350 C C . GLN A 1 290 ? -8.562 -12.836 -25.984 1 87.44 290 GLN A C 1
ATOM 2352 O O . GLN A 1 290 ? -9.266 -12.258 -26.812 1 87.44 290 GLN A O 1
ATOM 2357 N N . VAL A 1 291 ? -8.352 -14.07 -25.938 1 89.38 291 VAL A N 1
ATOM 2358 C CA . VAL A 1 291 ? -8.836 -14.914 -27.016 1 89.38 291 VAL A CA 1
ATOM 2359 C C . VAL A 1 291 ? -10.359 -15 -26.969 1 89.38 291 VAL A C 1
ATOM 2361 O O . VAL A 1 291 ? -11.016 -15.078 -28.016 1 89.38 291 VAL A O 1
ATOM 2364 N N . ALA A 1 292 ? -10.875 -15 -25.766 1 82.38 292 ALA A N 1
ATOM 2365 C CA . ALA A 1 292 ? -12.328 -14.977 -25.609 1 82.38 292 ALA A CA 1
ATOM 2366 C C . ALA A 1 292 ? -12.93 -13.758 -26.297 1 82.38 292 ALA A C 1
ATOM 2368 O O . ALA A 1 292 ? -14.078 -13.797 -26.75 1 82.38 292 ALA A O 1
ATOM 2369 N N . GLN A 1 293 ? -12.164 -12.766 -26.469 1 82.12 293 GLN A N 1
ATOM 2370 C CA . GLN A 1 293 ? -12.617 -11.539 -27.109 1 82.12 293 GLN A CA 1
ATOM 2371 C C . GLN A 1 293 ? -12.266 -11.547 -28.594 1 82.12 293 GLN A C 1
ATOM 2373 O O . GLN A 1 293 ? -12.484 -10.555 -29.297 1 82.12 293 GLN A O 1
ATOM 2378 N N . GLY A 1 294 ? -11.672 -12.562 -29.062 1 87.69 294 GLY A N 1
ATOM 2379 C CA . GLY A 1 294 ? -11.352 -12.719 -30.469 1 87.69 294 GLY A CA 1
ATOM 2380 C C . GLY A 1 294 ? -10 -12.141 -30.844 1 87.69 294 GLY A C 1
ATOM 2381 O O . GLY A 1 294 ? -9.672 -12.023 -32.031 1 87.69 294 GLY A O 1
ATOM 2382 N N . ILE A 1 295 ? -9.25 -11.773 -29.875 1 91 295 ILE A N 1
ATOM 2383 C CA . ILE A 1 295 ? -7.938 -11.195 -30.125 1 91 295 ILE A CA 1
ATOM 2384 C C . ILE A 1 295 ? -6.895 -12.305 -30.219 1 91 295 ILE A C 1
ATOM 2386 O O . ILE A 1 295 ? -6.742 -13.102 -29.281 1 91 295 ILE A O 1
ATOM 2390 N N . THR A 1 296 ? -6.148 -12.406 -31.297 1 95.06 296 THR A N 1
ATOM 2391 C CA . THR A 1 296 ? -5.176 -13.484 -31.469 1 95.06 296 THR A CA 1
ATOM 2392 C C . THR A 1 296 ? -3.865 -12.938 -32.031 1 95.06 296 THR A C 1
ATOM 2394 O O . THR A 1 296 ? -2.98 -13.711 -32.406 1 95.06 296 THR A O 1
ATOM 2397 N N . ARG A 1 297 ? -3.822 -11.625 -32.062 1 94.88 297 ARG A N 1
ATOM 2398 C CA . ARG A 1 297 ? -2.648 -10.992 -32.656 1 94.88 297 ARG A CA 1
ATOM 2399 C C . ARG A 1 297 ? -2.17 -9.82 -31.812 1 94.88 297 ARG A C 1
ATOM 2401 O O . ARG A 1 297 ? -2.977 -9 -31.359 1 94.88 297 ARG A O 1
ATOM 2408 N N . TRP A 1 298 ? -0.819 -9.758 -31.562 1 93.38 298 TRP A N 1
ATOM 2409 C CA . TRP A 1 298 ? -0.234 -8.68 -30.781 1 93.38 298 TRP A CA 1
ATOM 2410 C C . TRP A 1 298 ? 1.123 -8.273 -31.344 1 93.38 298 TRP A C 1
ATOM 2412 O O . TRP A 1 298 ? 1.885 -9.117 -31.812 1 93.38 298 TRP A O 1
ATOM 2422 N N . PRO A 1 299 ? 1.451 -6.926 -31.266 1 92.5 299 PRO A N 1
ATOM 2423 C CA . PRO A 1 299 ? 2.855 -6.578 -31.5 1 92.5 299 PRO A CA 1
ATOM 2424 C C . PRO A 1 299 ? 3.803 -7.266 -30.516 1 92.5 299 PRO A C 1
ATOM 2426 O O . PRO A 1 299 ? 3.484 -7.395 -29.328 1 92.5 299 PRO A O 1
ATOM 2429 N N . LEU A 1 300 ? 4.918 -7.699 -31.031 1 92.69 300 LEU A N 1
ATOM 2430 C CA . LEU A 1 300 ? 5.887 -8.406 -30.203 1 92.69 300 LEU A CA 1
ATOM 2431 C C . LEU A 1 300 ? 6.336 -7.543 -29.031 1 92.69 300 LEU A C 1
ATOM 2433 O O . LEU A 1 300 ? 6.469 -8.031 -27.906 1 92.69 300 LEU A O 1
ATOM 2437 N N . ASP A 1 301 ? 6.5 -6.285 -29.297 1 88.19 301 ASP A N 1
ATOM 2438 C CA . ASP A 1 301 ? 6.945 -5.371 -28.25 1 88.19 301 ASP A CA 1
ATOM 2439 C C . ASP A 1 301 ? 5.91 -5.27 -27.125 1 88.19 301 ASP A C 1
ATOM 2441 O O . ASP A 1 301 ? 6.266 -5.141 -25.953 1 88.19 301 ASP A O 1
ATOM 2445 N N . GLU A 1 302 ? 4.734 -5.344 -27.484 1 88.69 302 GLU A N 1
ATOM 2446 C CA . GLU A 1 302 ? 3.666 -5.289 -26.484 1 88.69 302 GLU A CA 1
ATOM 2447 C C . GLU A 1 302 ? 3.658 -6.539 -25.609 1 88.69 302 GLU A C 1
ATOM 2449 O O . GLU A 1 302 ? 3.535 -6.449 -24.391 1 88.69 302 GLU A O 1
ATOM 2454 N N . ILE A 1 303 ? 3.828 -7.621 -26.234 1 90.06 303 ILE A N 1
ATOM 2455 C CA . ILE A 1 303 ? 3.822 -8.883 -25.5 1 90.06 303 ILE A CA 1
ATOM 2456 C C . ILE A 1 303 ? 4.992 -8.914 -24.516 1 90.06 303 ILE A C 1
ATOM 2458 O O . ILE A 1 303 ? 4.84 -9.336 -23.375 1 90.06 303 ILE A O 1
ATOM 2462 N N . ALA A 1 304 ? 6.07 -8.531 -24.984 1 86.56 304 ALA A N 1
ATOM 2463 C CA . ALA A 1 304 ? 7.254 -8.508 -24.125 1 86.56 304 ALA A CA 1
ATOM 2464 C C . ALA A 1 304 ? 7.035 -7.605 -22.922 1 86.56 304 ALA A C 1
ATOM 2466 O O . ALA A 1 304 ? 7.418 -7.953 -21.797 1 86.56 304 ALA A O 1
ATOM 2467 N N . LEU A 1 305 ? 6.441 -6.508 -23.156 1 84.81 305 LEU A N 1
ATOM 2468 C CA . LEU A 1 305 ? 6.141 -5.566 -22.078 1 84.81 305 LEU A CA 1
ATOM 2469 C C . LEU A 1 305 ? 5.129 -6.152 -21.094 1 84.81 305 LEU A C 1
ATOM 2471 O O . LEU A 1 305 ? 5.289 -6.023 -19.891 1 84.81 305 LEU A O 1
ATOM 2475 N N . LEU A 1 306 ? 4.195 -6.762 -21.641 1 85.12 306 LEU A N 1
ATOM 2476 C CA . LEU A 1 306 ? 3.139 -7.352 -20.828 1 85.12 306 LEU A CA 1
ATOM 2477 C C . LEU A 1 306 ? 3.691 -8.453 -19.938 1 85.12 306 LEU A C 1
ATOM 2479 O O . LEU A 1 306 ? 3.236 -8.633 -18.797 1 85.12 306 LEU A O 1
ATOM 2483 N N . MET A 1 307 ? 4.68 -9.125 -20.375 1 84.25 307 MET A N 1
ATOM 2484 C CA . MET A 1 307 ? 5.25 -10.234 -19.625 1 84.25 307 MET A CA 1
ATOM 2485 C C . MET A 1 307 ? 6.281 -9.734 -18.625 1 84.25 307 MET A C 1
ATOM 2487 O O . MET A 1 307 ? 6.762 -10.5 -17.781 1 84.25 307 MET A O 1
ATOM 2491 N N . GLY A 1 308 ? 6.523 -8.469 -18.641 1 79.06 308 GLY A N 1
ATOM 2492 C CA . GLY A 1 308 ? 7.504 -7.891 -17.734 1 79.06 308 GLY A CA 1
ATOM 2493 C C . GLY A 1 308 ? 8.93 -8.266 -18.094 1 79.06 308 GLY A C 1
ATOM 2494 O O . GLY A 1 308 ? 9.773 -8.438 -17.203 1 79.06 308 GLY A O 1
ATOM 2495 N N . SER A 1 309 ? 9.109 -8.531 -19.297 1 79.31 309 SER A N 1
ATOM 2496 C CA . SER A 1 309 ? 10.461 -8.859 -19.75 1 79.31 309 SER A CA 1
ATOM 2497 C C . SER A 1 309 ? 11.352 -7.629 -19.766 1 79.31 309 SER A C 1
ATOM 2499 O O . SER A 1 309 ? 10.914 -6.543 -20.156 1 79.31 309 SER A O 1
ATOM 2501 N N . LYS A 1 310 ? 12.539 -7.848 -19.266 1 73.88 310 LYS A N 1
ATOM 2502 C CA . LYS A 1 310 ? 13.5 -6.75 -19.281 1 73.88 310 LYS A CA 1
ATOM 2503 C C . LYS A 1 310 ? 14.359 -6.789 -20.547 1 73.88 310 LYS A C 1
ATOM 2505 O O . LYS A 1 310 ? 15.297 -6.004 -20.688 1 73.88 310 LYS A O 1
ATOM 2510 N N . ALA A 1 311 ? 13.977 -7.707 -21.359 1 72.69 311 ALA A N 1
ATOM 2511 C CA . ALA A 1 311 ? 14.75 -7.828 -22.594 1 72.69 311 ALA A CA 1
ATOM 2512 C C . ALA A 1 311 ? 14.633 -6.566 -23.438 1 72.69 311 ALA A C 1
ATOM 2514 O O . ALA A 1 311 ? 13.531 -6.09 -23.703 1 72.69 311 ALA A O 1
ATOM 2515 N N . ASN A 1 312 ? 15.789 -6.047 -23.812 1 74.12 312 ASN A N 1
ATOM 2516 C CA . ASN A 1 312 ? 15.797 -4.828 -24.609 1 74.12 312 ASN A CA 1
ATOM 2517 C C . ASN A 1 312 ? 16 -5.133 -26.094 1 74.12 312 ASN A C 1
ATOM 2519 O O . ASN A 1 312 ? 15.5 -4.402 -26.953 1 74.12 312 ASN A O 1
ATOM 2523 N N . ARG A 1 313 ? 16.75 -6.277 -26.453 1 81.75 313 ARG A N 1
ATOM 2524 C CA . ARG A 1 313 ? 17.031 -6.586 -27.844 1 81.75 313 ARG A CA 1
ATOM 2525 C C . ARG A 1 313 ? 15.875 -7.34 -28.484 1 81.75 313 ARG A C 1
ATOM 2527 O O . ARG A 1 313 ? 15.375 -8.32 -27.922 1 81.75 313 ARG A O 1
ATOM 2534 N N . PRO A 1 314 ? 15.523 -6.883 -29.625 1 83.19 314 PRO A N 1
ATOM 2535 C CA . PRO A 1 314 ? 14.406 -7.52 -30.312 1 83.19 314 PRO A CA 1
ATOM 2536 C C . PRO A 1 314 ? 14.609 -9.023 -30.516 1 83.19 314 PRO A C 1
ATOM 2538 O O . PRO A 1 314 ? 13.656 -9.797 -30.391 1 83.19 314 PRO A O 1
ATOM 2541 N N . ALA A 1 315 ? 15.742 -9.359 -30.844 1 86.88 315 ALA A N 1
ATOM 2542 C CA . ALA A 1 315 ? 16.031 -10.773 -31.062 1 86.88 315 ALA A CA 1
ATOM 2543 C C . ALA A 1 315 ? 15.758 -11.594 -29.812 1 86.88 315 ALA A C 1
ATOM 2545 O O . ALA A 1 315 ? 15.25 -12.719 -29.891 1 86.88 315 ALA A O 1
ATOM 2546 N N . LYS A 1 316 ? 16.203 -11.086 -28.766 1 90.75 316 LYS A N 1
ATOM 2547 C CA . LYS A 1 316 ? 15.977 -11.789 -27.5 1 90.75 316 LYS A CA 1
ATOM 2548 C C . LYS A 1 316 ? 14.484 -11.852 -27.156 1 90.75 316 LYS A C 1
ATOM 2550 O O . LYS A 1 316 ? 14 -12.867 -26.656 1 90.75 316 LYS A O 1
ATOM 2555 N N . LYS A 1 317 ? 13.805 -10.773 -27.391 1 90.81 317 LYS A N 1
ATOM 2556 C CA . LYS A 1 317 ? 12.359 -10.758 -27.172 1 90.81 317 LYS A CA 1
ATOM 2557 C C . LYS A 1 317 ? 11.68 -11.844 -28.016 1 90.81 317 LYS A C 1
ATOM 2559 O O . LYS A 1 317 ? 10.82 -12.57 -27.516 1 90.81 317 LYS A O 1
ATOM 2564 N N . LYS A 1 318 ? 12.133 -11.844 -29.203 1 92.31 318 LYS A N 1
ATOM 2565 C CA . LYS A 1 318 ? 11.586 -12.852 -30.109 1 92.31 318 LYS A CA 1
ATOM 2566 C C . LYS A 1 318 ? 11.852 -14.258 -29.594 1 92.31 318 LYS A C 1
ATOM 2568 O O . LYS A 1 318 ? 10.961 -15.109 -29.609 1 92.31 318 LYS A O 1
ATOM 2573 N N . GLN A 1 319 ? 12.969 -14.477 -29.203 1 93.38 319 GLN A N 1
ATOM 2574 C CA . GLN A 1 319 ? 13.367 -15.789 -28.719 1 93.38 319 GLN A CA 1
ATOM 2575 C C . GLN A 1 319 ? 12.523 -16.203 -27.516 1 93.38 319 GLN A C 1
ATOM 2577 O O . GLN A 1 319 ? 12.055 -17.344 -27.438 1 93.38 319 GLN A O 1
ATOM 2582 N N . ILE A 1 320 ? 12.352 -15.32 -26.594 1 91.44 320 ILE A N 1
ATOM 2583 C CA . ILE A 1 320 ? 11.625 -15.602 -25.359 1 91.44 320 ILE A CA 1
ATOM 2584 C C . ILE A 1 320 ? 10.172 -15.945 -25.688 1 91.44 320 ILE A C 1
ATOM 2586 O O . ILE A 1 320 ? 9.617 -16.891 -25.125 1 91.44 320 ILE A O 1
ATOM 2590 N N . VAL A 1 321 ? 9.633 -15.211 -26.562 1 94.06 321 VAL A N 1
ATOM 2591 C CA . VAL A 1 321 ? 8.242 -15.43 -26.938 1 94.06 321 VAL A CA 1
ATOM 2592 C C . VAL A 1 321 ? 8.109 -16.719 -27.734 1 94.06 321 VAL A C 1
ATOM 2594 O O . VAL A 1 321 ? 7.16 -17.484 -27.531 1 94.06 321 VAL A O 1
ATOM 2597 N N . GLU A 1 322 ? 9.016 -16.953 -28.562 1 95.19 322 GLU A N 1
ATOM 2598 C CA . GLU A 1 322 ? 9.023 -18.203 -29.328 1 95.19 322 GLU A CA 1
ATOM 2599 C C . GLU A 1 322 ? 9.109 -19.406 -28.406 1 95.19 322 GLU A C 1
ATOM 2601 O O . GLU A 1 322 ? 8.367 -20.375 -28.562 1 95.19 322 GLU A O 1
ATOM 2606 N N . GLU A 1 323 ? 9.992 -19.312 -27.531 1 94.94 323 GLU A N 1
ATOM 2607 C CA . GLU A 1 323 ? 10.156 -20.391 -26.562 1 94.94 323 GLU A CA 1
ATOM 2608 C C . GLU A 1 323 ? 8.875 -20.625 -25.766 1 94.94 323 GLU A C 1
ATOM 2610 O O . GLU A 1 323 ? 8.5 -21.766 -25.484 1 94.94 323 GLU A O 1
ATOM 2615 N N . ALA A 1 324 ? 8.266 -19.578 -25.422 1 95.81 324 ALA A N 1
ATOM 2616 C CA . ALA A 1 324 ? 7.02 -19.656 -24.672 1 95.81 324 ALA A CA 1
ATOM 2617 C C . ALA A 1 324 ? 5.922 -20.312 -25.5 1 95.81 324 ALA A C 1
ATOM 2619 O O . ALA A 1 324 ? 5.207 -21.203 -25.016 1 95.81 324 ALA A O 1
ATOM 2620 N N . CYS A 1 325 ? 5.836 -19.922 -26.719 1 96.62 325 CYS A N 1
ATOM 2621 C CA . CYS A 1 325 ? 4.828 -20.484 -27.609 1 96.62 325 CYS A CA 1
ATOM 2622 C C . CYS A 1 325 ? 5.086 -21.969 -27.859 1 96.62 325 CYS A C 1
ATOM 2624 O O . CYS A 1 325 ? 4.152 -22.781 -27.875 1 96.62 325 CYS A O 1
ATOM 2626 N N . GLU A 1 326 ? 6.301 -22.281 -28.031 1 97 326 GLU A N 1
ATOM 2627 C CA . GLU A 1 326 ? 6.656 -23.688 -28.219 1 97 326 GLU A CA 1
ATOM 2628 C C . GLU A 1 326 ? 6.281 -24.5 -26.984 1 97 326 GLU A C 1
ATOM 2630 O O . GLU A 1 326 ? 5.773 -25.625 -27.109 1 97 326 GLU A O 1
ATOM 2635 N N . ASN A 1 327 ? 6.566 -23.969 -25.891 1 96.12 327 ASN A N 1
ATOM 2636 C CA . ASN A 1 327 ? 6.191 -24.625 -24.641 1 96.12 327 ASN A CA 1
ATOM 2637 C C . ASN A 1 327 ? 4.684 -24.828 -24.547 1 96.12 327 ASN A C 1
ATOM 2639 O O . ASN A 1 327 ? 4.227 -25.891 -24.125 1 96.12 327 ASN A O 1
ATOM 2643 N N . MET A 1 328 ? 3.943 -23.891 -24.922 1 96.69 328 MET A N 1
ATOM 2644 C CA . MET A 1 328 ? 2.486 -23.969 -24.891 1 96.69 328 MET A CA 1
ATOM 2645 C C . MET A 1 328 ? 1.976 -24.969 -25.906 1 96.69 328 MET A C 1
ATOM 2647 O O . MET A 1 328 ? 0.985 -25.656 -25.672 1 96.69 328 MET A O 1
ATOM 2651 N N . MET A 1 329 ? 2.656 -25.062 -26.984 1 96.69 329 MET A N 1
ATOM 2652 C CA . MET A 1 329 ? 2.297 -26.047 -28 1 96.69 329 MET A CA 1
ATOM 2653 C C . MET A 1 329 ? 2.576 -27.469 -27.5 1 96.69 329 MET A C 1
ATOM 2655 O O . MET A 1 329 ? 1.825 -28.391 -27.812 1 96.69 329 MET A O 1
ATOM 2659 N N . GLU A 1 330 ? 3.598 -27.594 -26.75 1 93.38 330 GLU A N 1
ATOM 2660 C CA . GLU A 1 330 ? 3.982 -28.906 -26.219 1 93.38 330 GLU A CA 1
ATOM 2661 C C . GLU A 1 330 ? 2.859 -29.5 -25.375 1 93.38 330 GLU A C 1
ATOM 2663 O O . GLU A 1 330 ? 2.678 -30.719 -25.359 1 93.38 330 GLU A O 1
ATOM 2668 N N . ILE A 1 331 ? 2.115 -28.688 -24.719 1 92.38 331 ILE A N 1
ATOM 2669 C CA . ILE A 1 331 ? 1.061 -29.219 -23.859 1 92.38 331 ILE A CA 1
ATOM 2670 C C . ILE A 1 331 ? -0.302 -28.953 -24.5 1 92.38 331 ILE A C 1
ATOM 2672 O O . ILE A 1 331 ? -1.322 -28.938 -23.797 1 92.38 331 ILE A O 1
ATOM 2676 N N . SER A 1 332 ? -0.322 -28.562 -25.766 1 92.56 332 SER A N 1
ATOM 2677 C CA . SER A 1 332 ? -1.495 -28.5 -26.625 1 92.56 332 SER A CA 1
ATOM 2678 C C . SER A 1 332 ? -2.375 -27.297 -26.266 1 92.56 332 SER A C 1
ATOM 2680 O O . SER A 1 332 ? -3.602 -27.375 -26.375 1 92.56 332 SER A O 1
ATOM 2682 N N . LEU A 1 333 ? -1.772 -26.25 -25.781 1 94.88 333 LEU A N 1
ATOM 2683 C CA . LEU A 1 333 ? -2.521 -25.031 -25.531 1 94.88 333 LEU A CA 1
ATOM 2684 C C . LEU A 1 333 ? -2.678 -24.219 -26.812 1 94.88 333 LEU A C 1
ATOM 2686 O O . LEU A 1 333 ? -3.635 -23.453 -26.969 1 94.88 333 LEU A O 1
ATOM 2690 N N . LEU A 1 334 ? -1.704 -24.375 -27.641 1 97 334 LEU A N 1
ATOM 2691 C CA . LEU A 1 334 ? -1.736 -23.719 -28.938 1 97 334 LEU A CA 1
ATOM 2692 C C . LEU A 1 334 ? -1.666 -24.75 -30.062 1 97 334 LEU A C 1
ATOM 2694 O O . LEU A 1 334 ? -0.93 -25.734 -29.969 1 97 334 LEU A O 1
ATOM 2698 N N . ASP A 1 335 ? -2.443 -24.516 -31.062 1 96.94 335 ASP A N 1
ATOM 2699 C CA . ASP A 1 335 ? -2.363 -25.344 -32.25 1 96.94 335 ASP A CA 1
ATOM 2700 C C . ASP A 1 335 ? -1.279 -24.828 -33.219 1 96.94 335 ASP A C 1
ATOM 2702 O O . ASP A 1 335 ? -0.806 -25.578 -34.062 1 96.94 335 ASP A O 1
ATOM 2706 N N . GLY A 1 336 ? -0.983 -23.578 -33.062 1 97 336 GLY A N 1
ATOM 2707 C CA . GLY A 1 336 ? 0.064 -22.969 -33.875 1 97 336 GLY A CA 1
ATOM 2708 C C . GLY A 1 336 ? 0.33 -21.516 -33.5 1 97 336 GLY A C 1
ATOM 2709 O O . GLY A 1 336 ? -0.434 -20.906 -32.781 1 97 336 GLY A O 1
ATOM 2710 N N . TYR A 1 337 ? 1.514 -21.062 -33.969 1 97.38 337 TYR A N 1
ATOM 2711 C CA . TYR A 1 337 ? 1.841 -19.656 -33.812 1 97.38 337 TYR A CA 1
ATOM 2712 C C . TYR A 1 337 ? 2.707 -19.172 -35 1 97.38 337 TYR A C 1
ATOM 2714 O O . TYR A 1 337 ? 3.301 -19.984 -35.688 1 97.38 337 TYR A O 1
ATOM 2722 N N . LYS A 1 338 ? 2.635 -17.875 -35.219 1 96.25 338 LYS A N 1
ATOM 2723 C CA . LYS A 1 338 ? 3.459 -17.25 -36.25 1 96.25 338 LYS A CA 1
ATOM 2724 C C . LYS A 1 338 ? 4.016 -15.906 -35.781 1 96.25 338 LYS A C 1
ATOM 2726 O O . LYS A 1 338 ? 3.307 -15.125 -35.156 1 96.25 338 LYS A O 1
ATOM 2731 N N . LEU A 1 339 ? 5.309 -15.781 -35.938 1 94.5 339 LEU A N 1
ATOM 2732 C CA . LEU A 1 339 ? 5.945 -14.477 -35.781 1 94.5 339 LEU A CA 1
ATOM 2733 C C . LEU A 1 339 ? 6.277 -13.875 -37.156 1 94.5 339 LEU A C 1
ATOM 2735 O O . LEU A 1 339 ? 7.117 -14.406 -37.875 1 94.5 339 LEU A O 1
ATOM 2739 N N . HIS A 1 340 ? 5.582 -12.828 -37.5 1 92.06 340 HIS A N 1
ATOM 2740 C CA . HIS A 1 340 ? 5.789 -12.258 -38.812 1 92.06 340 HIS A CA 1
ATOM 2741 C C . HIS A 1 340 ? 6.094 -10.766 -38.75 1 92.06 340 HIS A C 1
ATOM 2743 O O . HIS A 1 340 ? 5.648 -10.086 -37.812 1 92.06 340 HIS A O 1
ATOM 2749 N N . GLU A 1 341 ? 6.855 -10.312 -39.594 1 90.88 341 GLU A N 1
ATOM 2750 C CA . GLU A 1 341 ? 7.207 -8.898 -39.688 1 90.88 341 GLU A CA 1
ATOM 2751 C C . GLU A 1 341 ? 6.332 -8.18 -40.719 1 90.88 341 GLU A C 1
ATOM 2753 O O . GLU A 1 341 ? 6.066 -8.719 -41.812 1 90.88 341 GLU A O 1
ATOM 2758 N N . ASP A 1 342 ? 5.797 -7.168 -40.312 1 86.88 342 ASP A N 1
ATOM 2759 C CA . ASP A 1 342 ? 4.992 -6.398 -41.25 1 86.88 342 ASP A CA 1
ATOM 2760 C C . ASP A 1 342 ? 5.871 -5.504 -42.125 1 86.88 342 ASP A C 1
ATOM 2762 O O . ASP A 1 342 ? 7.102 -5.551 -42.031 1 86.88 342 ASP A O 1
ATOM 2766 N N . GLU A 1 343 ? 5.223 -4.758 -43.094 1 88 343 GLU A N 1
ATOM 2767 C CA . GLU A 1 343 ? 5.93 -3.926 -44.062 1 88 343 GLU A CA 1
ATOM 2768 C C . GLU A 1 343 ? 6.754 -2.846 -43.344 1 88 343 GLU A C 1
ATOM 2770 O O . GLU A 1 343 ? 7.773 -2.398 -43.875 1 88 343 GLU A O 1
ATOM 2775 N N . SER A 1 344 ? 6.402 -2.457 -42.156 1 87.75 344 SER A N 1
ATOM 2776 C CA . SER A 1 344 ? 7.074 -1.392 -41.438 1 87.75 344 SER A CA 1
ATOM 2777 C C . SER A 1 344 ? 8.242 -1.937 -40.625 1 87.75 344 SER A C 1
ATOM 2779 O O . SER A 1 344 ? 9.016 -1.169 -40.031 1 87.75 344 SER A O 1
ATOM 2781 N N . GLY A 1 345 ? 8.375 -3.217 -40.594 1 85.88 345 GLY A N 1
ATOM 2782 C CA . GLY A 1 345 ? 9.453 -3.811 -39.812 1 85.88 345 GLY A CA 1
ATOM 2783 C C . GLY A 1 345 ? 9.031 -4.238 -38.406 1 85.88 345 GLY A C 1
ATOM 2784 O O . GLY A 1 345 ? 9.828 -4.801 -37.656 1 85.88 345 GLY A O 1
ATOM 2785 N N . SER A 1 346 ? 7.789 -3.994 -38.125 1 88.75 346 SER A N 1
ATOM 2786 C CA . SER A 1 346 ? 7.285 -4.402 -36.812 1 88.75 346 SER A CA 1
ATOM 2787 C C . SER A 1 346 ? 6.949 -5.891 -36.812 1 88.75 346 SER A C 1
ATOM 2789 O O . SER A 1 346 ? 6.395 -6.418 -37.781 1 88.75 346 SER A O 1
ATOM 2791 N N . ILE A 1 347 ? 7.414 -6.5 -35.781 1 93.19 347 ILE A N 1
ATOM 2792 C CA . ILE A 1 347 ? 7.168 -7.934 -35.656 1 93.19 347 ILE A CA 1
ATOM 2793 C C . ILE A 1 347 ? 5.879 -8.164 -34.875 1 93.19 347 ILE A C 1
ATOM 2795 O O . ILE A 1 347 ? 5.629 -7.5 -33.875 1 93.19 347 ILE A O 1
ATOM 2799 N N . PHE A 1 348 ? 5.059 -9.117 -35.344 1 95.25 348 PHE A N 1
ATOM 2800 C CA . PHE A 1 348 ? 3.795 -9.453 -34.688 1 95.25 348 PHE A CA 1
ATOM 2801 C C . PHE A 1 348 ? 3.744 -10.938 -34.312 1 95.25 348 PHE A C 1
ATOM 2803 O O . PHE A 1 348 ? 4.227 -11.781 -35.094 1 95.25 348 PHE A O 1
ATOM 2810 N N . LEU A 1 349 ? 3.156 -11.18 -33.188 1 96.12 349 LEU A N 1
ATOM 2811 C CA . LEU A 1 349 ? 2.816 -12.539 -32.781 1 96.12 349 LEU A CA 1
ATOM 2812 C C . LEU A 1 349 ? 1.371 -12.867 -33.156 1 96.12 349 LEU A C 1
ATOM 2814 O O . LEU A 1 349 ? 0.455 -12.125 -32.781 1 96.12 349 LEU A O 1
ATOM 2818 N N . GLU A 1 350 ? 1.189 -13.859 -33.875 1 97.31 350 GLU A N 1
ATOM 2819 C CA . GLU A 1 350 ? -0.136 -14.406 -34.156 1 97.31 350 GLU A CA 1
ATOM 2820 C C . GLU A 1 350 ? -0.258 -15.844 -33.656 1 97.31 350 GLU A C 1
ATOM 2822 O O . GLU A 1 350 ? 0.597 -16.688 -33.938 1 97.31 350 GLU A O 1
ATOM 2827 N N . ILE A 1 351 ? -1.379 -16.078 -32.906 1 97.5 351 ILE A N 1
ATOM 2828 C CA . ILE A 1 351 ? -1.508 -17.422 -32.344 1 97.5 351 ILE A CA 1
ATOM 2829 C C . ILE A 1 351 ? -2.781 -18.078 -32.875 1 97.5 351 ILE A C 1
ATOM 2831 O O . ILE A 1 351 ? -3.709 -17.391 -33.312 1 97.5 351 ILE A O 1
ATOM 2835 N N . ARG A 1 352 ? -2.746 -19.344 -32.938 1 97.5 352 ARG A N 1
ATOM 2836 C CA . ARG A 1 352 ? -3.924 -20.188 -33.156 1 97.5 352 ARG A CA 1
ATOM 2837 C C . ARG A 1 352 ? -4.27 -20.984 -31.922 1 97.5 352 ARG A C 1
ATOM 2839 O O . ARG A 1 352 ? -3.668 -22.016 -31.656 1 97.5 352 ARG A O 1
ATOM 2846 N N . PRO A 1 353 ? -5.254 -20.391 -31.141 1 95.75 353 PRO A N 1
ATOM 2847 C CA . PRO A 1 353 ? -5.59 -21.031 -29.875 1 95.75 353 PRO A CA 1
ATOM 2848 C C . PRO A 1 353 ? -6.188 -22.438 -30.062 1 95.75 353 PRO A C 1
ATOM 2850 O O . PRO A 1 353 ? -6.906 -22.672 -31.047 1 95.75 353 PRO A O 1
ATOM 2853 N N . SER A 1 354 ? -5.875 -23.344 -29.156 1 94.69 354 SER A N 1
ATOM 2854 C CA . SER A 1 354 ? -6.488 -24.672 -29.141 1 94.69 354 SER A CA 1
ATOM 2855 C C . SER A 1 354 ? -7.824 -24.656 -28.406 1 94.69 354 SER A C 1
ATOM 2857 O O . SER A 1 354 ? -8.211 -23.641 -27.828 1 94.69 354 SER A O 1
ATOM 2859 N N . LYS A 1 355 ? -8.516 -25.781 -28.5 1 89.38 355 LYS A N 1
ATOM 2860 C CA . LYS A 1 355 ? -9.758 -25.938 -27.75 1 89.38 355 LYS A CA 1
ATOM 2861 C C . LYS A 1 355 ? -9.5 -25.828 -26.25 1 89.38 355 LYS A C 1
ATOM 2863 O O . LYS A 1 355 ? -10.328 -25.297 -25.516 1 89.38 355 LYS A O 1
ATOM 2868 N N . LEU A 1 356 ? -8.359 -26.312 -25.859 1 90.69 356 LEU A N 1
ATOM 2869 C CA . LEU A 1 356 ? -7.977 -26.281 -24.438 1 90.69 356 LEU A CA 1
ATOM 2870 C C . LEU A 1 356 ? -7.855 -24.844 -23.938 1 90.69 356 LEU A C 1
ATOM 2872 O O . LEU A 1 356 ? -8.32 -24.531 -22.844 1 90.69 356 LEU A O 1
ATOM 2876 N N . LEU A 1 357 ? -7.262 -23.969 -24.688 1 91.19 357 LEU A N 1
ATOM 2877 C CA . LEU A 1 357 ? -7.078 -22.578 -24.312 1 91.19 357 LEU A CA 1
ATOM 2878 C C . LEU A 1 357 ? -8.406 -21.828 -24.328 1 91.19 357 LEU A C 1
ATOM 2880 O O . LEU A 1 357 ? -8.648 -20.969 -23.484 1 91.19 357 LEU A O 1
ATOM 2884 N N . LEU A 1 358 ? -9.281 -22.172 -25.203 1 85 358 LEU A N 1
ATOM 2885 C CA . LEU A 1 358 ? -10.57 -21.5 -25.344 1 85 358 LEU A CA 1
ATOM 2886 C C . LEU A 1 358 ? -11.508 -21.859 -24.203 1 85 358 LEU A C 1
ATOM 2888 O O . LEU A 1 358 ? -12.352 -21.062 -23.797 1 85 358 LEU A O 1
ATOM 2892 N N . THR A 1 359 ? -11.438 -23.031 -23.719 1 78.44 359 THR A N 1
ATOM 2893 C CA . THR A 1 359 ? -12.273 -23.484 -22.609 1 78.44 359 THR A CA 1
ATOM 2894 C C . THR A 1 359 ? -11.906 -22.75 -21.328 1 78.44 359 THR A C 1
ATOM 2896 O O . THR A 1 359 ? -12.758 -22.531 -20.469 1 78.44 359 THR A O 1
ATOM 2899 N N . SER A 1 360 ? -10.727 -22.328 -21.172 1 68.94 360 SER A N 1
ATOM 2900 C CA . SER A 1 360 ? -10.273 -21.594 -20 1 68.94 360 SER A CA 1
ATOM 2901 C C . SER A 1 360 ? -10.867 -20.188 -19.969 1 68.94 360 SER A C 1
ATOM 2903 O O . SER A 1 360 ? -11.039 -19.609 -18.891 1 68.94 360 SER A O 1
ATOM 2905 N N . GLY A 1 361 ? -11.297 -19.422 -21 1 61 361 GLY A N 1
ATOM 2906 C CA . GLY A 1 361 ? -11.766 -18.047 -21.109 1 61 361 GLY A CA 1
ATOM 2907 C C . GLY A 1 361 ? -13.266 -17.922 -20.906 1 61 361 GLY A C 1
ATOM 2908 O O . GLY A 1 361 ? -13.758 -16.828 -20.578 1 61 361 GLY A O 1
ATOM 2909 N N . ASN A 1 362 ? -14.328 -18.75 -21.25 1 55.47 362 ASN A N 1
ATOM 2910 C CA . ASN A 1 362 ? -15.727 -18.578 -21.641 1 55.47 362 ASN A CA 1
ATOM 2911 C C . ASN A 1 362 ? -16.625 -18.422 -20.422 1 55.47 362 ASN A C 1
ATOM 2913 O O . ASN A 1 362 ? -17.859 -18.406 -20.547 1 55.47 362 ASN A O 1
ATOM 2917 N N . SER A 1 363 ? -16.312 -18.219 -19.125 1 51.44 363 SER A N 1
ATOM 2918 C CA . SER A 1 363 ? -17.562 -18.156 -18.359 1 51.44 363 SER A CA 1
ATOM 2919 C C . SER A 1 363 ? -18.219 -16.797 -18.484 1 51.44 363 SER A C 1
ATOM 2921 O O . SER A 1 363 ? -18.641 -16.203 -17.484 1 51.44 363 SER A O 1
ATOM 2923 N N . VAL A 1 364 ? -17.922 -15.93 -19.312 1 42.94 364 VAL A N 1
ATOM 2924 C CA . VAL A 1 364 ? -18.766 -14.734 -19.344 1 42.94 364 VAL A CA 1
ATOM 2925 C C . VAL A 1 364 ? -20.203 -15.125 -19.672 1 42.94 364 VAL A C 1
ATOM 2927 O O . VAL A 1 364 ? -20.5 -15.547 -20.797 1 42.94 364 VAL A O 1
ATOM 2930 N N . LYS A 1 365 ? -21.078 -15.562 -18.75 1 37.56 365 LYS A N 1
ATOM 2931 C CA . LYS A 1 365 ? -22.5 -15.469 -19.062 1 37.56 365 LYS A CA 1
ATOM 2932 C C . LYS A 1 365 ? -22.859 -14.109 -19.672 1 37.56 365 LYS A C 1
ATOM 2934 O O . LYS A 1 365 ? -22.516 -13.07 -19.094 1 37.56 365 LYS A O 1
ATOM 2939 N N . THR A 1 366 ? -23.266 -13.992 -20.875 1 33.31 366 THR A N 1
ATOM 2940 C CA . THR A 1 366 ? -23.844 -12.875 -21.594 1 33.31 366 THR A CA 1
ATOM 2941 C C . THR A 1 366 ? -24.906 -12.172 -20.75 1 33.31 366 THR A C 1
ATOM 2943 O O . THR A 1 366 ? -25.969 -12.734 -20.5 1 33.31 366 THR A O 1
ATOM 2946 N N . VAL A 1 367 ? -24.703 -11.445 -19.828 1 30.94 367 VAL A N 1
ATOM 2947 C CA . VAL A 1 367 ? -25.781 -10.586 -19.328 1 30.94 367 VAL A CA 1
ATOM 2948 C C . VAL A 1 367 ? -26.516 -9.938 -20.5 1 30.94 367 VAL A C 1
ATOM 2950 O O . VAL A 1 367 ? -25.875 -9.352 -21.391 1 30.94 367 VAL A O 1
ATOM 2953 N N . GLN A 1 368 ? -27.922 -10.148 -20.672 1 27.83 368 GLN A N 1
ATOM 2954 C CA . GLN A 1 368 ? -28.922 -9.516 -21.531 1 27.83 368 GLN A CA 1
ATOM 2955 C C . GLN A 1 368 ? -28.703 -8.008 -21.625 1 27.83 368 GLN A C 1
ATOM 2957 O O . GLN A 1 368 ? -28.344 -7.367 -20.625 1 27.83 368 GLN A O 1
ATOM 2962 N N . GLN A 1 369 ? -28.688 -7.449 -22.75 1 25.52 369 GLN A N 1
ATOM 2963 C CA . GLN A 1 369 ? -28.812 -6.09 -23.266 1 25.52 369 GLN A CA 1
ATOM 2964 C C . GLN A 1 369 ? -29.922 -5.336 -22.547 1 25.52 369 GLN A C 1
ATOM 2966 O O . GLN A 1 369 ? -31.094 -5.707 -22.641 1 25.52 369 GLN A O 1
ATOM 2971 N N . LEU A 1 370 ? -29.781 -4.762 -21.484 1 25.41 370 LEU A N 1
ATOM 2972 C CA . LEU A 1 370 ? -30.781 -3.738 -21.172 1 25.41 370 LEU A CA 1
ATOM 2973 C C . LEU A 1 370 ? -30.969 -2.783 -22.344 1 25.41 370 LEU A C 1
ATOM 2975 O O . LEU A 1 370 ? -30.047 -2.043 -22.703 1 25.41 370 LEU A O 1
ATOM 2979 N N . THR A 1 371 ? -31.844 -3.172 -23.328 1 23.91 371 THR A N 1
ATOM 2980 C CA . THR A 1 371 ? -32.531 -2.324 -24.297 1 23.91 371 THR A CA 1
ATOM 2981 C C . THR A 1 371 ? -33.25 -1.164 -23.594 1 23.91 371 THR A C 1
ATOM 2983 O O . THR A 1 371 ? -34.188 -1.373 -22.844 1 23.91 371 THR A O 1
ATOM 2986 N N . PHE A 1 372 ? -32.562 -0.086 -23.391 1 22.72 372 PHE A N 1
ATOM 2987 C CA . PHE A 1 372 ? -33.25 1.199 -23.297 1 22.72 372 PHE A CA 1
ATOM 2988 C C . PHE A 1 372 ? -34 1.499 -24.578 1 22.72 372 PHE A C 1
ATOM 2990 O O . PHE A 1 372 ? -33.406 1.575 -25.656 1 22.72 372 PHE A O 1
ATOM 2997 N N . SER A 1 373 ? -35.281 1.044 -24.703 1 20.27 373 SER A N 1
ATOM 2998 C CA . SER A 1 373 ? -36.312 1.691 -25.531 1 20.27 373 SER A CA 1
ATOM 2999 C C . SER A 1 373 ? -36.375 3.189 -25.25 1 20.27 373 SER A C 1
ATOM 3001 O O . SER A 1 373 ? -36.562 3.604 -24.109 1 20.27 373 SER A O 1
ATOM 3003 N N . LEU A 1 374 ? -35.969 3.895 -26.297 1 19.23 374 LEU A N 1
ATOM 3004 C CA . LEU A 1 374 ? -36.688 5.105 -26.688 1 19.23 374 LEU A CA 1
ATOM 3005 C C . LEU A 1 374 ? -38.094 4.773 -27.172 1 19.23 374 LEU A C 1
ATOM 3007 O O . LEU A 1 374 ? -38.281 3.801 -27.906 1 19.23 374 LEU A O 1
ATOM 3011 N N . MET B 1 1 ? -19.156 40.688 -3.307 1 29.59 1 MET B N 1
ATOM 3012 C CA . MET B 1 1 ? -17.766 40.562 -3.742 1 29.59 1 MET B CA 1
ATOM 3013 C C . MET B 1 1 ? -16.828 40.406 -2.549 1 29.59 1 MET B C 1
ATOM 3015 O O . MET B 1 1 ? -16.984 41.094 -1.537 1 29.59 1 MET B O 1
ATOM 3019 N N . PRO B 1 2 ? -16.234 39.25 -2.416 1 40.94 2 PRO B N 1
ATOM 3020 C CA . PRO B 1 2 ? -15.406 39.188 -1.212 1 40.94 2 PRO B CA 1
ATOM 3021 C C . PRO B 1 2 ? -14.508 40.438 -1.048 1 40.94 2 PRO B C 1
ATOM 3023 O O . PRO B 1 2 ? -14.07 41 -2.041 1 40.94 2 PRO B O 1
ATOM 3026 N N . PRO B 1 3 ? -14.727 41.219 -0.115 1 43.72 3 PRO B N 1
ATOM 3027 C CA . PRO B 1 3 ? -13.969 42.469 -0.058 1 43.72 3 PRO B CA 1
ATOM 3028 C C . PRO B 1 3 ? -12.523 42.312 -0.515 1 43.72 3 PRO B C 1
ATOM 3030 O O . PRO B 1 3 ? -11.93 41.25 -0.325 1 43.72 3 PRO B O 1
ATOM 3033 N N . ARG B 1 4 ? -12.086 43.031 -1.408 1 50.41 4 ARG B N 1
ATOM 3034 C CA . ARG B 1 4 ? -10.758 43.062 -2.012 1 50.41 4 ARG B CA 1
ATOM 3035 C C . ARG B 1 4 ? -9.672 43 -0.945 1 50.41 4 ARG B C 1
ATOM 3037 O O . ARG B 1 4 ? -9.695 43.75 0.027 1 50.41 4 ARG B O 1
ATOM 3044 N N . ARG B 1 5 ? -9.055 41.938 -0.818 1 61.5 5 ARG B N 1
ATOM 3045 C CA . ARG B 1 5 ? -7.938 41.781 0.108 1 61.5 5 ARG B CA 1
ATOM 3046 C C . ARG B 1 5 ? -6.875 42.844 -0.131 1 61.5 5 ARG B C 1
ATOM 3048 O O . ARG B 1 5 ? -6.363 43 -1.245 1 61.5 5 ARG B O 1
ATOM 3055 N N . ILE B 1 6 ? -6.949 43.875 0.64 1 71.81 6 ILE B N 1
ATOM 3056 C CA . ILE B 1 6 ? -5.992 44.969 0.62 1 71.81 6 ILE B CA 1
ATOM 3057 C C . ILE B 1 6 ? -4.707 44.562 1.324 1 71.81 6 ILE B C 1
ATOM 3059 O O . ILE B 1 6 ? -4.75 43.906 2.373 1 71.81 6 ILE B O 1
ATOM 3063 N N . ASN B 1 7 ? -3.555 44.875 0.671 1 86.44 7 ASN B N 1
ATOM 3064 C CA . ASN B 1 7 ? -2.229 44.562 1.206 1 86.44 7 ASN B CA 1
ATOM 3065 C C . ASN B 1 7 ? -1.921 45.406 2.436 1 86.44 7 ASN B C 1
ATOM 3067 O O . ASN B 1 7 ? -2.543 46.469 2.646 1 86.44 7 ASN B O 1
ATOM 3071 N N . ILE B 1 8 ? -1.174 44.969 3.291 1 92.06 8 ILE B N 1
ATOM 3072 C CA . ILE B 1 8 ? -0.855 45.625 4.559 1 92.06 8 ILE B CA 1
ATOM 3073 C C . ILE B 1 8 ? -0.299 47.031 4.301 1 92.06 8 ILE B C 1
ATOM 3075 O O . ILE B 1 8 ? -0.559 47.969 5.066 1 92.06 8 ILE B O 1
ATOM 3079 N N . GLU B 1 9 ? 0.379 47.281 3.131 1 92 9 GLU B N 1
ATOM 3080 C CA . GLU B 1 9 ? 0.95 48.594 2.779 1 92 9 GLU B CA 1
ATOM 3081 C C . GLU B 1 9 ? -0.143 49.625 2.52 1 92 9 GLU B C 1
ATOM 3083 O O . GLU B 1 9 ? 0.013 50.781 2.855 1 92 9 GLU B O 1
ATOM 3088 N N . GLN B 1 10 ? -1.15 49.156 1.947 1 92.75 10 GLN B N 1
ATOM 3089 C CA . GLN B 1 10 ? -2.273 50.031 1.673 1 92.75 10 GLN B CA 1
ATOM 3090 C C . GLN B 1 10 ? -2.959 50.469 2.965 1 92.75 10 GLN B C 1
ATOM 3092 O O . GLN B 1 10 ? -3.35 51.625 3.107 1 92.75 10 GLN B O 1
ATOM 3097 N N . TRP B 1 11 ? -3.104 49.562 3.812 1 94.06 11 TRP B N 1
ATOM 3098 C CA . TRP B 1 11 ? -3.695 49.875 5.109 1 94.06 11 TRP B CA 1
ATOM 3099 C C . TRP B 1 11 ? -2.828 50.875 5.867 1 94.06 11 TRP B C 1
ATOM 3101 O O . TRP B 1 11 ? -3.342 51.844 6.457 1 94.06 11 TRP B O 1
ATOM 3111 N N . VAL B 1 12 ? -1.569 50.656 5.863 1 94.69 12 VAL B N 1
ATOM 3112 C CA . VAL B 1 12 ? -0.632 51.531 6.551 1 94.69 12 VAL B CA 1
ATOM 3113 C C . VAL B 1 12 ? -0.689 52.938 5.934 1 94.69 12 VAL B C 1
ATOM 3115 O O . VAL B 1 12 ? -0.629 53.938 6.648 1 94.69 12 VAL B O 1
ATOM 3118 N N . GLY B 1 13 ? -0.767 52.969 4.621 1 92.75 13 GLY B N 1
ATOM 3119 C CA . GLY B 1 13 ? -0.924 54.25 3.945 1 92.75 13 GLY B CA 1
ATOM 3120 C C . GLY B 1 13 ? -2.168 55 4.375 1 92.75 13 GLY B C 1
ATOM 3121 O O . GLY B 1 13 ? -2.119 56.219 4.605 1 92.75 13 GLY B O 1
ATOM 3122 N N . LYS B 1 14 ? -3.244 54.312 4.484 1 93.69 14 LYS B N 1
ATOM 3123 C CA . LYS B 1 14 ? -4.504 54.906 4.922 1 93.69 14 LYS B CA 1
ATOM 3124 C C . LYS B 1 14 ? -4.395 55.406 6.352 1 93.69 14 LYS B C 1
ATOM 3126 O O . LYS B 1 14 ? -4.934 56.469 6.676 1 93.69 14 LYS B O 1
ATOM 3131 N N . ILE B 1 15 ? -3.76 54.719 7.172 1 94.88 15 ILE B N 1
ATOM 3132 C CA . ILE B 1 15 ? -3.646 55.062 8.586 1 94.88 15 ILE B CA 1
ATOM 3133 C C . ILE B 1 15 ? -2.713 56.281 8.758 1 94.88 15 ILE B C 1
ATOM 3135 O O . ILE B 1 15 ? -3.016 57.188 9.508 1 94.88 15 ILE B O 1
ATOM 3139 N N . THR B 1 16 ? -1.607 56.25 8.055 1 93.06 16 THR B N 1
ATOM 3140 C CA . THR B 1 16 ? -0.634 57.344 8.172 1 93.06 16 THR B CA 1
ATOM 3141 C C . THR B 1 16 ? -1.195 58.625 7.602 1 93.06 16 THR B C 1
ATOM 3143 O O . THR B 1 16 ? -0.831 59.719 8.047 1 93.06 16 THR B O 1
ATOM 3146 N N . ALA B 1 17 ? -2.047 58.5 6.656 1 92.5 17 ALA B N 1
ATOM 3147 C CA . ALA B 1 17 ? -2.648 59.688 6.027 1 92.5 17 ALA B CA 1
ATOM 3148 C C . ALA B 1 17 ? -3.541 60.438 7.008 1 92.5 17 ALA B C 1
ATOM 3150 O O . ALA B 1 17 ? -3.785 61.625 6.844 1 92.5 17 ALA B O 1
ATOM 3151 N N . LEU B 1 18 ? -4.004 59.844 8.047 1 93.31 18 LEU B N 1
ATOM 3152 C CA . LEU B 1 18 ? -4.867 60.469 9.039 1 93.31 18 LEU B CA 1
ATOM 3153 C C . LEU B 1 18 ? -4.066 61.406 9.938 1 93.31 18 LEU B C 1
ATOM 3155 O O . LEU B 1 18 ? -4.629 62.312 10.562 1 93.31 18 LEU B O 1
ATOM 3159 N N . ASP B 1 19 ? -2.775 61.219 10.008 1 91 19 ASP B N 1
ATOM 3160 C CA . ASP B 1 19 ? -1.877 62 10.836 1 91 19 ASP B CA 1
ATOM 3161 C C . ASP B 1 19 ? -2.348 62.031 12.289 1 91 19 ASP B C 1
ATOM 3163 O O . ASP B 1 19 ? -2.49 63.125 12.875 1 91 19 ASP B O 1
ATOM 3167 N N . LEU B 1 20 ? -2.811 60.938 12.781 1 92.69 20 LEU B N 1
ATOM 3168 C CA . LEU B 1 20 ? -3.254 60.75 14.156 1 92.69 20 LEU B CA 1
ATOM 3169 C C . LEU B 1 20 ? -2.332 59.781 14.898 1 92.69 20 LEU B C 1
ATOM 3171 O O . LEU B 1 20 ? -1.625 58.969 14.273 1 92.69 20 LEU B O 1
ATOM 3175 N N . PRO B 1 21 ? -2.223 59.969 16.188 1 92 21 PRO B N 1
ATOM 3176 C CA . PRO B 1 21 ? -1.402 59.031 16.953 1 92 21 PRO B CA 1
ATOM 3177 C C . PRO B 1 21 ? -1.953 57.625 16.922 1 92 21 PRO B C 1
ATOM 3179 O O . PRO B 1 21 ? -3.127 57.406 16.609 1 92 21 PRO B O 1
ATOM 3182 N N . ALA B 1 22 ? -1.096 56.688 17.266 1 90.31 22 ALA B N 1
ATOM 3183 C CA . ALA B 1 22 ? -1.419 55.281 17.188 1 90.31 22 ALA B CA 1
ATOM 3184 C C . ALA B 1 22 ? -2.566 54.906 18.125 1 90.31 22 ALA B C 1
ATOM 3186 O O . ALA B 1 22 ? -3.305 53.969 17.891 1 90.31 22 ALA B O 1
ATOM 3187 N N . GLU B 1 23 ? -2.764 55.719 19.188 1 91.88 23 GLU B N 1
ATOM 3188 C CA . GLU B 1 23 ? -3.738 55.406 20.234 1 91.88 23 GLU B CA 1
ATOM 3189 C C . GLU B 1 23 ? -5.113 55.969 19.891 1 91.88 23 GLU B C 1
ATOM 3191 O O . GLU B 1 23 ? -6.109 55.625 20.531 1 91.88 23 GLU B O 1
ATOM 3196 N N . ASP B 1 24 ? -5.148 56.812 18.812 1 95 24 ASP B N 1
ATOM 3197 C CA . ASP B 1 24 ? -6.418 57.375 18.391 1 95 24 ASP B CA 1
ATOM 3198 C C . ASP B 1 24 ? -7.422 56.281 18.016 1 95 24 ASP B C 1
ATOM 3200 O O . ASP B 1 24 ? -7.062 55.312 17.375 1 95 24 ASP B O 1
ATOM 3204 N N . PRO B 1 25 ? -8.656 56.469 18.484 1 95.19 25 PRO B N 1
ATOM 3205 C CA . PRO B 1 25 ? -9.68 55.438 18.25 1 95.19 25 PRO B CA 1
ATOM 3206 C C . PRO B 1 25 ? -9.891 55.156 16.766 1 95.19 25 PRO B C 1
ATOM 3208 O O . PRO B 1 25 ? -10.164 54.031 16.391 1 95.19 25 PRO B O 1
ATOM 3211 N N . LYS B 1 26 ? -9.812 56.188 15.984 1 95.31 26 LYS B N 1
ATOM 3212 C CA . LYS B 1 26 ? -9.984 55.969 14.547 1 95.31 26 LYS B CA 1
ATOM 3213 C C . LYS B 1 26 ? -8.867 55.094 13.977 1 95.31 26 LYS B C 1
ATOM 3215 O O . LYS B 1 26 ? -9.109 54.25 13.117 1 95.31 26 LYS B O 1
ATOM 3220 N N . VAL B 1 27 ? -7.652 55.344 14.398 1 95.12 27 VAL B N 1
ATOM 3221 C CA . VAL B 1 27 ? -6.5 54.562 13.961 1 95.12 27 VAL B CA 1
ATOM 3222 C C . VAL B 1 27 ? -6.625 53.125 14.469 1 95.12 27 VAL B C 1
ATOM 3224 O O . VAL B 1 27 ? -6.352 52.188 13.734 1 95.12 27 VAL B O 1
ATOM 3227 N N . GLN B 1 28 ? -7.113 53.031 15.672 1 95.81 28 GLN B N 1
ATOM 3228 C CA . GLN B 1 28 ? -7.285 51.719 16.266 1 95.81 28 GLN B CA 1
ATOM 3229 C C . GLN B 1 28 ? -8.305 50.875 15.484 1 95.81 28 GLN B C 1
ATOM 3231 O O . GLN B 1 28 ? -8.125 49.688 15.297 1 95.81 28 GLN B O 1
ATOM 3236 N N . GLU B 1 29 ? -9.328 51.531 15.109 1 96.12 29 GLU B N 1
ATOM 3237 C CA . GLU B 1 29 ? -10.344 50.844 14.32 1 96.12 29 GLU B CA 1
ATOM 3238 C C . GLU B 1 29 ? -9.766 50.312 13.008 1 96.12 29 GLU B C 1
ATOM 3240 O O . GLU B 1 29 ? -10.062 49.219 12.586 1 96.12 29 GLU B O 1
ATOM 3245 N N . LEU B 1 30 ? -8.961 51.125 12.375 1 95.38 30 LEU B N 1
ATOM 3246 C CA . LEU B 1 30 ? -8.352 50.719 11.109 1 95.38 30 LEU B CA 1
ATOM 3247 C C . LEU B 1 30 ? -7.344 49.594 11.32 1 95.38 30 LEU B C 1
ATOM 3249 O O . LEU B 1 30 ? -7.215 48.719 10.484 1 95.38 30 LEU B O 1
ATOM 3253 N N . ILE B 1 31 ? -6.652 49.656 12.422 1 96.25 31 ILE B N 1
ATOM 3254 C CA . ILE B 1 31 ? -5.699 48.594 12.758 1 96.25 31 ILE B CA 1
ATOM 3255 C C . ILE B 1 31 ? -6.434 47.281 12.93 1 96.25 31 ILE B C 1
ATOM 3257 O O . ILE B 1 31 ? -5.98 46.25 12.43 1 96.25 31 ILE B O 1
ATOM 3261 N N . ILE B 1 32 ? -7.566 47.312 13.562 1 96 32 ILE B N 1
ATOM 3262 C CA . ILE B 1 32 ? -8.352 46.125 13.805 1 96 32 ILE B CA 1
ATOM 3263 C C . ILE B 1 32 ? -8.852 45.562 12.469 1 96 32 ILE B C 1
ATOM 3265 O O . ILE B 1 32 ? -8.82 44.344 12.258 1 96 32 ILE B O 1
ATOM 3269 N N . LYS B 1 33 ? -9.266 46.406 11.602 1 95.25 33 LYS B N 1
ATOM 3270 C CA . LYS B 1 33 ? -9.742 45.969 10.289 1 95.25 33 LYS B CA 1
ATOM 3271 C C . LYS B 1 33 ? -8.609 45.312 9.477 1 95.25 33 LYS B C 1
ATOM 3273 O O . LYS B 1 33 ? -8.805 44.281 8.828 1 95.25 33 LYS B O 1
ATOM 3278 N N . ALA B 1 34 ? -7.484 45.938 9.492 1 94.94 34 ALA B N 1
ATOM 3279 C CA . ALA B 1 34 ? -6.324 45.375 8.789 1 94.94 34 ALA B CA 1
ATOM 3280 C C . ALA B 1 34 ? -5.895 44.062 9.383 1 94.94 34 ALA B C 1
ATOM 3282 O O . ALA B 1 34 ? -5.578 43.125 8.656 1 94.94 34 ALA B O 1
ATOM 3283 N N . ALA B 1 35 ? -5.887 44 10.68 1 95.94 35 ALA B N 1
ATOM 3284 C CA . ALA B 1 35 ? -5.477 42.781 11.406 1 95.94 35 ALA B CA 1
ATOM 3285 C C . ALA B 1 35 ? -6.402 41.625 11.086 1 95.94 35 ALA B C 1
ATOM 3287 O O . ALA B 1 35 ? -5.957 40.469 11.008 1 95.94 35 ALA B O 1
ATOM 3288 N N . ASP B 1 36 ? -7.645 41.906 10.961 1 94.81 36 ASP B N 1
ATOM 3289 C CA . ASP B 1 36 ? -8.633 40.875 10.68 1 94.81 36 ASP B CA 1
ATOM 3290 C C . ASP B 1 36 ? -8.344 40.188 9.352 1 94.81 36 ASP B C 1
ATOM 3292 O O . ASP B 1 36 ? -8.609 39 9.188 1 94.81 36 ASP B O 1
ATOM 3296 N N . GLN B 1 37 ? -7.75 40.906 8.469 1 93.69 37 GLN B N 1
ATOM 3297 C CA . GLN B 1 37 ? -7.43 40.344 7.156 1 93.69 37 GLN B CA 1
ATOM 3298 C C . GLN B 1 37 ? -6.207 39.438 7.234 1 93.69 37 GLN B C 1
ATOM 3300 O O . GLN B 1 37 ? -5.984 38.594 6.344 1 93.69 37 GLN B O 1
ATOM 3305 N N . LEU B 1 38 ? -5.461 39.5 8.281 1 93.75 38 LEU B N 1
ATOM 3306 C CA . LEU B 1 38 ? -4.211 38.781 8.398 1 93.75 38 LEU B CA 1
ATOM 3307 C C . LEU B 1 38 ? -4.34 37.656 9.438 1 93.75 38 LEU B C 1
ATOM 3309 O O . LEU B 1 38 ? -3.352 37 9.781 1 93.75 38 LEU B O 1
ATOM 3313 N N . LYS B 1 39 ? -5.57 37.406 9.891 1 92.75 39 LYS B N 1
ATOM 3314 C CA . LYS B 1 39 ? -5.777 36.469 11 1 92.75 39 LYS B CA 1
ATOM 3315 C C . LYS B 1 39 ? -5.48 35.031 10.578 1 92.75 39 LYS B C 1
ATOM 3317 O O . LYS B 1 39 ? -5.316 34.156 11.422 1 92.75 39 LYS B O 1
ATOM 3322 N N . THR B 1 40 ? -5.387 34.719 9.297 1 91.44 40 THR B N 1
ATOM 3323 C CA . THR B 1 40 ? -5.141 33.344 8.812 1 91.44 40 THR B CA 1
ATOM 3324 C C . THR B 1 40 ? -3.65 33.031 8.852 1 91.44 40 THR B C 1
ATOM 3326 O O . THR B 1 40 ? -3.262 31.859 8.742 1 91.44 40 THR B O 1
ATOM 3329 N N . LYS B 1 41 ? -2.828 34.062 9.023 1 92.69 41 LYS B N 1
ATOM 3330 C CA . LYS B 1 41 ? -1.386 33.844 9.078 1 92.69 41 LYS B CA 1
ATOM 3331 C C . LYS B 1 41 ? -0.973 33.281 10.43 1 92.69 41 LYS B C 1
ATOM 3333 O O . LYS B 1 41 ? -1.486 33.688 11.477 1 92.69 41 LYS B O 1
ATOM 3338 N N . SER B 1 42 ? -0.083 32.344 10.336 1 91.44 42 SER B N 1
ATOM 3339 C CA . SER B 1 42 ? 0.336 31.641 11.539 1 91.44 42 SER B CA 1
ATOM 3340 C C . SER B 1 42 ? 1.134 32.562 12.469 1 91.44 42 SER B C 1
ATOM 3342 O O . SER B 1 42 ? 1.568 33.625 12.062 1 91.44 42 SER B O 1
ATOM 3344 N N . LYS B 1 43 ? 1.273 32.062 13.695 1 92 43 LYS B N 1
ATOM 3345 C CA . LYS B 1 43 ? 2.039 32.812 14.703 1 92 43 LYS B CA 1
ATOM 3346 C C . LYS B 1 43 ? 3.488 33 14.266 1 92 43 LYS B C 1
ATOM 3348 O O . LYS B 1 43 ? 4.059 34.062 14.438 1 92 43 LYS B O 1
ATOM 3353 N N . GLU B 1 44 ? 4.02 31.969 13.695 1 89.81 44 GLU B N 1
ATOM 3354 C CA . GLU B 1 44 ? 5.406 32.031 13.25 1 89.81 44 GLU B CA 1
ATOM 3355 C C . GLU B 1 44 ? 5.586 33.094 12.164 1 89.81 44 GLU B C 1
ATOM 3357 O O . GLU B 1 44 ? 6.543 33.875 12.188 1 89.81 44 GLU B O 1
ATOM 3362 N N . VAL B 1 45 ? 4.719 33.188 11.281 1 90.75 45 VAL B N 1
ATOM 3363 C CA . VAL B 1 45 ? 4.781 34.156 10.188 1 90.75 45 VAL B CA 1
ATOM 3364 C C . VAL B 1 45 ? 4.617 35.562 10.742 1 90.75 45 VAL B C 1
ATOM 3366 O O . VAL B 1 45 ? 5.359 36.469 10.367 1 90.75 45 VAL B O 1
ATOM 3369 N N . ALA B 1 46 ? 3.686 35.75 11.586 1 93.62 46 ALA B N 1
ATOM 3370 C CA . ALA B 1 46 ? 3.445 37.031 12.188 1 93.62 46 ALA B CA 1
ATOM 3371 C C . ALA B 1 46 ? 4.66 37.5 12.984 1 93.62 46 ALA B C 1
ATOM 3373 O O . ALA B 1 46 ? 5.051 38.688 12.898 1 93.62 46 ALA B O 1
ATOM 3374 N N . LEU B 1 47 ? 5.203 36.625 13.711 1 92.94 47 LEU B N 1
ATOM 3375 C CA . LEU B 1 47 ? 6.367 36.938 14.523 1 92.94 47 LEU B CA 1
ATOM 3376 C C . LEU B 1 47 ? 7.539 37.375 13.648 1 92.94 47 LEU B C 1
ATOM 3378 O O . LEU B 1 47 ? 8.281 38.312 14 1 92.94 47 LEU B O 1
ATOM 3382 N N . LYS B 1 48 ? 7.711 36.719 12.586 1 94 48 LYS B N 1
ATOM 3383 C CA . LYS B 1 48 ? 8.773 37.062 11.656 1 94 48 LYS B CA 1
ATOM 3384 C C . LYS B 1 48 ? 8.57 38.5 11.125 1 94 48 LYS B C 1
ATOM 3386 O O . LYS B 1 48 ? 9.523 39.281 11.039 1 94 48 LYS B O 1
ATOM 3391 N N . HIS B 1 49 ? 7.402 38.812 10.773 1 94.5 49 HIS B N 1
ATOM 3392 C CA . HIS B 1 49 ? 7.094 40.125 10.273 1 94.5 49 HIS B CA 1
ATOM 3393 C C . HIS B 1 49 ? 7.266 41.188 11.367 1 94.5 49 HIS B C 1
ATOM 3395 O O . HIS B 1 49 ? 7.766 42.281 11.102 1 94.5 49 HIS B O 1
ATOM 3401 N N . ILE B 1 50 ? 6.879 40.875 12.539 1 95.31 50 ILE B N 1
ATOM 3402 C CA . ILE B 1 50 ? 7.027 41.812 13.664 1 95.31 50 ILE B CA 1
ATOM 3403 C C . ILE B 1 50 ? 8.508 42.062 13.914 1 95.31 50 ILE B C 1
ATOM 3405 O O . ILE B 1 50 ? 8.914 43.219 14.117 1 95.31 50 ILE B O 1
ATOM 3409 N N . GLN B 1 51 ? 9.258 41.031 13.898 1 95.25 51 GLN B N 1
ATOM 3410 C CA . GLN B 1 51 ? 10.695 41.156 14.102 1 95.25 51 GLN B CA 1
ATOM 3411 C C . GLN B 1 51 ? 11.336 42 12.992 1 95.25 51 GLN B C 1
ATOM 3413 O O . GLN B 1 51 ? 12.18 42.844 13.266 1 95.25 51 GLN B O 1
ATOM 3418 N N . ASN B 1 52 ? 10.984 41.688 11.797 1 95.44 52 ASN B N 1
ATOM 3419 C CA . ASN B 1 52 ? 11.516 42.438 10.664 1 95.44 52 ASN B CA 1
ATOM 3420 C C . ASN B 1 52 ? 11.172 43.906 10.75 1 95.44 52 ASN B C 1
ATOM 3422 O O . ASN B 1 52 ? 12.031 44.781 10.523 1 95.44 52 ASN B O 1
ATOM 3426 N N . GLU B 1 53 ? 9.93 44.219 11.055 1 94.81 53 GLU B N 1
ATOM 3427 C CA . GLU B 1 53 ? 9.5 45.594 11.219 1 94.81 53 GLU B CA 1
ATOM 3428 C C . GLU B 1 53 ? 10.195 46.25 12.406 1 94.81 53 GLU B C 1
ATOM 3430 O O . GLU B 1 53 ? 10.516 47.438 12.359 1 94.81 53 GLU B O 1
ATOM 3435 N N . GLY B 1 54 ? 10.336 45.469 13.438 1 94 54 GLY B N 1
ATOM 3436 C CA . GLY B 1 54 ? 11.062 46 14.586 1 94 54 GLY B CA 1
ATOM 3437 C C . GLY B 1 54 ? 12.508 46.344 14.266 1 94 54 GLY B C 1
ATOM 3438 O O . GLY B 1 54 ? 13.016 47.344 14.727 1 94 54 GLY B O 1
ATOM 3439 N N . THR B 1 55 ? 13.141 45.5 13.57 1 94.94 55 THR B N 1
ATOM 3440 C CA . THR B 1 55 ? 14.516 45.781 13.148 1 94.94 55 THR B CA 1
ATOM 3441 C C . THR B 1 55 ? 14.586 47.031 12.289 1 94.94 55 THR B C 1
ATOM 3443 O O . THR B 1 55 ? 15.508 47.844 12.438 1 94.94 55 THR B O 1
ATOM 3446 N N . GLY B 1 56 ? 13.656 47.094 11.391 1 94 56 GLY B N 1
ATOM 3447 C CA . GLY B 1 56 ? 13.594 48.281 10.586 1 94 56 GLY B CA 1
ATOM 3448 C C . GLY B 1 56 ? 13.398 49.562 11.406 1 94 56 GLY B C 1
ATOM 3449 O O . GLY B 1 56 ? 14.039 50.562 11.141 1 94 56 GLY B O 1
ATOM 3450 N N . GLU B 1 57 ? 12.523 49.5 12.359 1 94.38 57 GLU B N 1
ATOM 3451 C CA . GLU B 1 57 ? 12.289 50.625 13.266 1 94.38 57 GLU B CA 1
ATOM 3452 C C . GLU B 1 57 ? 13.555 51.031 14.016 1 94.38 57 GLU B C 1
ATOM 3454 O O . GLU B 1 57 ? 13.891 52.188 14.117 1 94.38 57 GLU B O 1
ATOM 3459 N N . LEU B 1 58 ? 14.242 50.031 14.516 1 92.94 58 LEU B N 1
ATOM 3460 C CA . LEU B 1 58 ? 15.453 50.25 15.305 1 92.94 58 LEU B CA 1
ATOM 3461 C C . LEU B 1 58 ? 16.547 50.875 14.453 1 92.94 58 LEU B C 1
ATOM 3463 O O . LEU B 1 58 ? 17.297 51.75 14.93 1 92.94 58 LEU B O 1
ATOM 3467 N N . GLN B 1 59 ? 16.719 50.406 13.297 1 94.25 59 GLN B N 1
ATOM 3468 C CA . GLN B 1 59 ? 17.734 50.969 12.398 1 94.25 59 GLN B CA 1
ATOM 3469 C C . GLN B 1 59 ? 17.469 52.438 12.125 1 94.25 59 GLN B C 1
ATOM 3471 O O . GLN B 1 59 ? 18.406 53.25 12.109 1 94.25 59 GLN B O 1
ATOM 3476 N N . LEU B 1 60 ? 16.266 52.781 11.922 1 93.19 60 LEU B N 1
ATOM 3477 C CA . LEU B 1 60 ? 15.898 54.156 11.672 1 93.19 60 LEU B CA 1
ATOM 3478 C C . LEU B 1 60 ? 16.078 55 12.922 1 93.19 60 LEU B C 1
ATOM 3480 O O . LEU B 1 60 ? 16.531 56.156 12.844 1 93.19 60 LEU B O 1
ATOM 3484 N N . ALA B 1 61 ? 15.742 54.5 14.039 1 92.56 61 ALA B N 1
ATOM 3485 C CA . ALA B 1 61 ? 15.938 55.188 15.305 1 92.56 61 ALA B CA 1
ATOM 3486 C C . ALA B 1 61 ? 17.406 55.469 15.562 1 92.56 61 ALA B C 1
ATOM 3488 O O . ALA B 1 61 ? 17.781 56.531 16.078 1 92.56 61 ALA B O 1
ATOM 3489 N N . LYS B 1 62 ? 18.203 54.531 15.203 1 92.81 62 LYS B N 1
ATOM 3490 C CA . LYS B 1 62 ? 19.641 54.719 15.344 1 92.81 62 LYS B CA 1
ATOM 3491 C C . LYS B 1 62 ? 20.156 55.812 14.414 1 92.81 62 LYS B C 1
ATOM 3493 O O . LYS B 1 62 ? 21.031 56.594 14.797 1 92.81 62 LYS B O 1
ATOM 3498 N N . ARG B 1 63 ? 19.594 55.812 13.297 1 91.38 63 ARG B N 1
ATOM 3499 C CA . ARG B 1 63 ? 19.984 56.844 12.336 1 91.38 63 ARG B CA 1
ATOM 3500 C C . ARG B 1 63 ? 19.625 58.25 12.852 1 91.38 63 ARG B C 1
ATOM 3502 O O . ARG B 1 63 ? 20.391 59.188 12.656 1 91.38 63 ARG B O 1
ATOM 3509 N N . LEU B 1 64 ? 18.547 58.406 13.516 1 90.81 64 LEU B N 1
ATOM 3510 C CA . LEU B 1 64 ? 18.094 59.688 14.055 1 90.81 64 LEU B CA 1
ATOM 3511 C C . LEU B 1 64 ? 19.016 60.188 15.148 1 90.81 64 LEU B C 1
ATOM 3513 O O . LEU B 1 64 ? 19.234 61.375 15.297 1 90.81 64 LEU B O 1
ATOM 3517 N N . VAL B 1 65 ? 19.609 59.281 15.859 1 88.62 65 VAL B N 1
ATOM 3518 C CA . VAL B 1 65 ? 20.453 59.656 17 1 88.62 65 VAL B CA 1
ATOM 3519 C C . VAL B 1 65 ? 21.891 59.875 16.547 1 88.62 65 VAL B C 1
ATOM 3521 O O . VAL B 1 65 ? 22.578 60.781 17.031 1 88.62 65 VAL B O 1
ATOM 3524 N N . GLN B 1 66 ? 22.344 59.156 15.578 1 89.06 66 GLN B N 1
ATOM 3525 C CA . GLN B 1 66 ? 23.75 59.156 15.219 1 89.06 66 GLN B CA 1
ATOM 3526 C C . GLN B 1 66 ? 24.062 60.219 14.18 1 89.06 66 GLN B C 1
ATOM 3528 O O . GLN B 1 66 ? 25.156 60.812 14.18 1 89.06 66 GLN B O 1
ATOM 3533 N N . GLU B 1 67 ? 23.047 60.406 13.32 1 84.38 67 GLU B N 1
ATOM 3534 C CA . GLU B 1 67 ? 23.297 61.406 12.281 1 84.38 67 GLU B CA 1
ATOM 3535 C C . GLU B 1 67 ? 23 62.812 12.781 1 84.38 67 GLU B C 1
ATOM 3537 O O . GLU B 1 67 ? 21.828 63.156 13.008 1 84.38 67 GLU B O 1
ATOM 3542 N N . HIS B 1 68 ? 23.969 63.625 13.055 1 81.69 68 HIS B N 1
ATOM 3543 C CA . HIS B 1 68 ? 23.844 64.938 13.656 1 81.69 68 HIS B CA 1
ATOM 3544 C C . HIS B 1 68 ? 23.547 66 12.594 1 81.69 68 HIS B C 1
ATOM 3546 O O . HIS B 1 68 ? 23.094 67.125 12.922 1 81.69 68 HIS B O 1
ATOM 3552 N N . GLN B 1 69 ? 23.703 65.75 11.391 1 86.81 69 GLN B N 1
ATOM 3553 C CA . GLN B 1 69 ? 23.547 66.75 10.375 1 86.81 69 GLN B CA 1
ATOM 3554 C C . GLN B 1 69 ? 22.203 66.625 9.664 1 86.81 69 GLN B C 1
ATOM 3556 O O . GLN B 1 69 ? 22.031 67.062 8.539 1 86.81 69 GLN B O 1
ATOM 3561 N N . LEU B 1 70 ? 21.203 66 10.32 1 87.94 70 LEU B N 1
ATOM 3562 C CA . LEU B 1 70 ? 19.906 65.812 9.664 1 87.94 70 LEU B CA 1
ATOM 3563 C C . LEU B 1 70 ? 19.094 67.125 9.688 1 87.94 70 LEU B C 1
ATOM 3565 O O . LEU B 1 70 ? 19.062 67.812 10.688 1 87.94 70 LEU B O 1
ATOM 3569 N N . THR B 1 71 ? 18.547 67.438 8.5 1 92.06 71 THR B N 1
ATOM 3570 C CA . THR B 1 71 ? 17.625 68.562 8.43 1 92.06 71 THR B CA 1
ATOM 3571 C C . THR B 1 71 ? 16.312 68.25 9.117 1 92.06 71 THR B C 1
ATOM 3573 O O . THR B 1 71 ? 16.016 67.062 9.367 1 92.06 71 THR B O 1
ATOM 3576 N N . ASP B 1 72 ? 15.609 69.25 9.492 1 91 72 ASP B N 1
ATOM 3577 C CA . ASP B 1 72 ? 14.32 69 10.133 1 91 72 ASP B CA 1
ATOM 3578 C C . ASP B 1 72 ? 13.375 68.25 9.227 1 91 72 ASP B C 1
ATOM 3580 O O . ASP B 1 72 ? 12.57 67.438 9.703 1 91 72 ASP B O 1
ATOM 3584 N N . GLU B 1 73 ? 13.523 68.5 8.016 1 92.12 73 GLU B N 1
ATOM 3585 C CA . GLU B 1 73 ? 12.695 67.75 7.051 1 92.12 73 GLU B CA 1
ATOM 3586 C C . GLU B 1 73 ? 13.062 66.312 6.996 1 92.12 73 GLU B C 1
ATOM 3588 O O . GLU B 1 73 ? 12.18 65.438 6.902 1 92.12 73 GLU B O 1
ATOM 3593 N N . GLU B 1 74 ? 14.305 66 7.125 1 92.44 74 GLU B N 1
ATOM 3594 C CA . GLU B 1 74 ? 14.773 64.625 7.102 1 92.44 74 GLU B CA 1
ATOM 3595 C C . GLU B 1 74 ? 14.359 63.875 8.367 1 92.44 74 GLU B C 1
ATOM 3597 O O . GLU B 1 74 ? 13.969 62.719 8.305 1 92.44 74 GLU B O 1
ATOM 3602 N N . LYS B 1 75 ? 14.461 64.562 9.43 1 92.81 75 LYS B N 1
ATOM 3603 C CA . LYS B 1 75 ? 14.031 63.969 10.695 1 92.81 75 LYS B CA 1
ATOM 3604 C C . LYS B 1 75 ? 12.547 63.625 10.672 1 92.81 75 LYS B C 1
ATOM 3606 O O . LYS B 1 75 ? 12.133 62.594 11.18 1 92.81 75 LYS B O 1
ATOM 3611 N N . ASP B 1 76 ? 11.836 64.5 10.07 1 92 76 ASP B N 1
ATOM 3612 C CA . ASP B 1 76 ? 10.398 64.312 9.977 1 92 76 ASP B CA 1
ATOM 3613 C C . ASP B 1 76 ? 10.086 63.062 9.109 1 92 76 ASP B C 1
ATOM 3615 O O . ASP B 1 76 ? 9.164 62.312 9.406 1 92 76 ASP B O 1
ATOM 3619 N N . GLN B 1 77 ? 10.812 62.969 8.086 1 92.69 77 GLN B N 1
ATOM 3620 C CA . GLN B 1 77 ? 10.617 61.844 7.188 1 92.69 77 GLN B CA 1
ATOM 3621 C C . GLN B 1 77 ? 10.969 60.531 7.879 1 92.69 77 GLN B C 1
ATOM 3623 O O . GLN B 1 77 ? 10.266 59.531 7.723 1 92.69 77 GLN B O 1
ATOM 3628 N N . ILE B 1 78 ? 12.016 60.469 8.641 1 94.31 78 ILE B N 1
ATOM 3629 C CA . ILE B 1 78 ? 12.445 59.281 9.359 1 94.31 78 ILE B CA 1
ATOM 3630 C C . ILE B 1 78 ? 11.406 58.906 10.422 1 94.31 78 ILE B C 1
ATOM 3632 O O . ILE B 1 78 ? 11.086 57.75 10.609 1 94.31 78 ILE B O 1
ATOM 3636 N N . ASN B 1 79 ? 10.938 59.875 11.023 1 93 79 ASN B N 1
ATOM 3637 C CA . ASN B 1 79 ? 9.922 59.656 12.047 1 93 79 ASN B CA 1
ATOM 3638 C C . ASN B 1 79 ? 8.648 59.062 11.445 1 93 79 ASN B C 1
ATOM 3640 O O . ASN B 1 79 ? 7.977 58.25 12.07 1 93 79 ASN B O 1
ATOM 3644 N N . LYS B 1 80 ? 8.328 59.531 10.281 1 93.19 80 LYS B N 1
ATOM 3645 C CA . LYS B 1 80 ? 7.164 59 9.594 1 93.19 80 LYS B CA 1
ATOM 3646 C C . LYS B 1 80 ? 7.367 57.5 9.25 1 93.19 80 LYS B C 1
ATOM 3648 O O . LYS B 1 80 ? 6.438 56.719 9.367 1 93.19 80 LYS B O 1
ATOM 3653 N N . GLU B 1 81 ? 8.531 57.188 8.859 1 94.56 81 GLU B N 1
ATOM 3654 C CA . GLU B 1 81 ? 8.852 55.812 8.539 1 94.56 81 GLU B CA 1
ATOM 3655 C C . GLU B 1 81 ? 8.828 54.938 9.789 1 94.56 81 GLU B C 1
ATOM 3657 O O . GLU B 1 81 ? 8.383 53.781 9.742 1 94.56 81 GLU B O 1
ATOM 3662 N N . ILE B 1 82 ? 9.312 55.438 10.844 1 95.38 82 ILE B N 1
ATOM 3663 C CA . ILE B 1 82 ? 9.289 54.719 12.117 1 95.38 82 ILE B CA 1
ATOM 3664 C C . ILE B 1 82 ? 7.848 54.438 12.523 1 95.38 82 ILE B C 1
ATOM 3666 O O . ILE B 1 82 ? 7.523 53.312 12.961 1 95.38 82 ILE B O 1
ATOM 3670 N N . PHE B 1 83 ? 7.043 55.438 12.32 1 95.25 83 PHE B N 1
ATOM 3671 C CA . PHE B 1 83 ? 5.629 55.312 12.648 1 95.25 83 PHE B CA 1
ATOM 3672 C C . PHE B 1 83 ? 4.988 54.188 11.812 1 95.25 83 PHE B C 1
ATOM 3674 O O . PHE B 1 83 ? 4.188 53.406 12.312 1 95.25 83 PHE B O 1
ATOM 3681 N N . LYS B 1 84 ? 5.336 54.125 10.594 1 95.31 84 LYS B N 1
ATOM 3682 C CA . LYS B 1 84 ? 4.816 53.094 9.711 1 95.31 84 LYS B CA 1
ATOM 3683 C C . LYS B 1 84 ? 5.188 51.688 10.211 1 95.31 84 LYS B C 1
ATOM 3685 O O . LYS B 1 84 ? 4.355 50.781 10.211 1 95.31 84 LYS B O 1
ATOM 3690 N N . HIS B 1 85 ? 6.398 51.531 10.594 1 95.88 85 HIS B N 1
ATOM 3691 C CA . HIS B 1 85 ? 6.859 50.25 11.133 1 95.88 85 HIS B CA 1
ATOM 3692 C C . HIS B 1 85 ? 6.094 49.875 12.406 1 95.88 85 HIS B C 1
ATOM 3694 O O . HIS B 1 85 ? 5.738 48.719 12.602 1 95.88 85 HIS B O 1
ATOM 3700 N N . GLN B 1 86 ? 5.887 50.875 13.219 1 95.75 86 GLN B N 1
ATOM 3701 C CA . GLN B 1 86 ? 5.168 50.625 14.461 1 95.75 86 GLN B CA 1
ATOM 3702 C C . GLN B 1 86 ? 3.732 50.188 14.195 1 95.75 86 GLN B C 1
ATOM 3704 O O . GLN B 1 86 ? 3.221 49.281 14.867 1 95.75 86 GLN B O 1
ATOM 3709 N N . ILE B 1 87 ? 3.129 50.812 13.258 1 95.75 87 ILE B N 1
ATOM 3710 C CA . ILE B 1 87 ? 1.757 50.469 12.898 1 95.75 87 ILE B CA 1
ATOM 3711 C C . ILE B 1 87 ? 1.705 49.031 12.359 1 95.75 87 ILE B C 1
ATOM 3713 O O . ILE B 1 87 ? 0.796 48.281 12.688 1 95.75 87 ILE B O 1
ATOM 3717 N N . LYS B 1 88 ? 2.648 48.688 11.531 1 96.38 88 LYS B N 1
ATOM 3718 C CA . LYS B 1 88 ? 2.701 47.344 10.984 1 96.38 88 LYS B CA 1
ATOM 3719 C C . LYS B 1 88 ? 2.85 46.312 12.086 1 96.38 88 LYS B C 1
ATOM 3721 O O . LYS B 1 88 ? 2.215 45.25 12.047 1 96.38 88 LYS B O 1
ATOM 3726 N N . GLN B 1 89 ? 3.689 46.594 13.039 1 96.5 89 GLN B N 1
ATOM 3727 C CA . GLN B 1 89 ? 3.857 45.719 14.18 1 96.5 89 GLN B CA 1
ATOM 3728 C C . GLN B 1 89 ? 2.545 45.531 14.938 1 96.5 89 GLN B C 1
ATOM 3730 O O . GLN B 1 89 ? 2.166 44.406 15.273 1 96.5 89 GLN B O 1
ATOM 3735 N N . LYS B 1 90 ? 1.912 46.656 15.141 1 96.56 90 LYS B N 1
ATOM 3736 C CA . LYS B 1 90 ? 0.649 46.594 15.875 1 96.56 90 LYS B CA 1
ATOM 3737 C C . LYS B 1 90 ? -0.407 45.812 15.102 1 96.56 90 LYS B C 1
ATOM 3739 O O . LYS B 1 90 ? -1.222 45.125 15.703 1 96.56 90 LYS B O 1
ATOM 3744 N N . ILE B 1 91 ? -0.42 45.969 13.805 1 96.25 91 ILE B N 1
ATOM 3745 C CA . ILE B 1 91 ? -1.365 45.219 12.977 1 96.25 91 ILE B CA 1
ATOM 3746 C C . ILE B 1 91 ? -1.11 43.719 13.109 1 96.25 91 ILE B C 1
ATOM 3748 O O . ILE B 1 91 ? -2.045 42.938 13.32 1 96.25 91 ILE B O 1
ATOM 3752 N N . TRP B 1 92 ? 0.099 43.312 13.062 1 96.06 92 TRP B N 1
ATOM 3753 C CA . TRP B 1 92 ? 0.452 41.875 13.156 1 96.06 92 TRP B CA 1
ATOM 3754 C C . TRP B 1 92 ? 0.144 41.344 14.539 1 96.06 92 TRP B C 1
ATOM 3756 O O . TRP B 1 92 ? -0.318 40.188 14.68 1 96.06 92 TRP B O 1
ATOM 3766 N N . GLU B 1 93 ? 0.46 42.125 15.539 1 96.31 93 GLU B N 1
ATOM 3767 C CA . GLU B 1 93 ? 0.154 41.719 16.906 1 96.31 93 GLU B CA 1
ATOM 3768 C C . GLU B 1 93 ? -1.347 41.5 17.094 1 96.31 93 GLU B C 1
ATOM 3770 O O . GLU B 1 93 ? -1.777 40.5 17.656 1 96.31 93 GLU B O 1
ATOM 3775 N N . GLN B 1 94 ? -2.084 42.5 16.625 1 95.94 94 GLN B N 1
ATOM 3776 C CA . GLN B 1 94 ? -3.537 42.438 16.75 1 95.94 94 GLN B CA 1
ATOM 3777 C C . GLN B 1 94 ? -4.098 41.281 15.922 1 95.94 94 GLN B C 1
ATOM 3779 O O . GLN B 1 94 ? -5.105 40.656 16.297 1 95.94 94 GLN B O 1
ATOM 3784 N N . SER B 1 95 ? -3.494 41 14.812 1 96.25 95 SER B N 1
ATOM 3785 C CA . SER B 1 95 ? -3.947 39.906 13.977 1 96.25 95 SER B CA 1
ATOM 3786 C C . SER B 1 95 ? -3.887 38.562 14.734 1 96.25 95 SER B C 1
ATOM 3788 O O . SER B 1 95 ? -4.746 37.719 14.555 1 96.25 95 SER B O 1
ATOM 3790 N N . GLN B 1 96 ? -2.928 38.406 15.578 1 95.06 96 GLN B N 1
ATOM 3791 C CA . GLN B 1 96 ? -2.777 37.188 16.344 1 95.06 96 GLN B CA 1
ATOM 3792 C C . GLN B 1 96 ? -3.824 37.062 17.438 1 95.06 96 GLN B C 1
ATOM 3794 O O . GLN B 1 96 ? -4.289 35.969 17.766 1 95.06 96 GLN B O 1
ATOM 3799 N N . VAL B 1 97 ? -4.16 38.188 18 1 95.12 97 VAL B N 1
ATOM 3800 C CA . VAL B 1 97 ? -5.242 38.219 18.969 1 95.12 97 VAL B CA 1
ATOM 3801 C C . VAL B 1 97 ? -6.547 37.781 18.312 1 95.12 97 VAL B C 1
ATOM 3803 O O . VAL B 1 97 ? -7.277 36.938 18.859 1 95.12 97 VAL B O 1
ATOM 3806 N N . ILE B 1 98 ? -6.781 38.281 17.203 1 95.75 98 ILE B N 1
ATOM 3807 C CA . ILE B 1 98 ? -7.996 37.969 16.469 1 95.75 98 ILE B CA 1
ATOM 3808 C C . ILE B 1 98 ? -7.965 36.5 16.031 1 95.75 98 ILE B C 1
ATOM 3810 O O . ILE B 1 98 ? -8.984 35.812 16.078 1 95.75 98 ILE B O 1
ATOM 3814 N N . ARG B 1 99 ? -6.785 36.062 15.633 1 94.69 99 ARG B N 1
ATOM 3815 C CA . ARG B 1 99 ? -6.605 34.688 15.219 1 94.69 99 ARG B CA 1
ATOM 3816 C C . ARG B 1 99 ? -6.992 33.719 16.344 1 94.69 99 ARG B C 1
ATOM 3818 O O . ARG B 1 99 ? -7.758 32.781 16.141 1 94.69 99 ARG B O 1
ATOM 3825 N N . ARG B 1 100 ? -6.531 33.938 17.469 1 93.31 100 ARG B N 1
ATOM 3826 C CA . ARG B 1 100 ? -6.82 33.094 18.625 1 93.31 100 ARG B CA 1
ATOM 3827 C C . ARG B 1 100 ? -8.305 33.125 18.969 1 93.31 100 ARG B C 1
ATOM 3829 O O . ARG B 1 100 ? -8.914 32.062 19.188 1 93.31 100 ARG B O 1
ATOM 3836 N N . ALA B 1 101 ? -8.836 34.25 18.953 1 92.5 101 ALA B N 1
ATOM 3837 C CA . ALA B 1 101 ? -10.25 34.406 19.281 1 92.5 101 ALA B CA 1
ATOM 3838 C C . ALA B 1 101 ? -11.133 33.719 18.25 1 92.5 101 ALA B C 1
ATOM 3840 O O . ALA B 1 101 ? -12.188 33.188 18.578 1 92.5 101 ALA B O 1
ATOM 3841 N N . THR B 1 102 ? -10.695 33.719 17.062 1 92.31 102 THR B N 1
ATOM 3842 C CA . THR B 1 102 ? -11.523 33.219 15.969 1 92.31 102 THR B CA 1
ATOM 3843 C C . THR B 1 102 ? -11.391 31.703 15.828 1 92.31 102 THR B C 1
ATOM 3845 O O . THR B 1 102 ? -12.383 31.016 15.57 1 92.31 102 THR B O 1
ATOM 3848 N N . TYR B 1 103 ? -10.164 31.203 15.977 1 92 103 TYR B N 1
ATOM 3849 C CA . TYR B 1 103 ? -9.93 29.859 15.492 1 92 103 TYR B CA 1
ATOM 3850 C C . TYR B 1 103 ? -9.633 28.906 16.656 1 92 103 TYR B C 1
ATOM 3852 O O . TYR B 1 103 ? -9.75 27.688 16.5 1 92 103 TYR B O 1
ATOM 3860 N N . TYR B 1 104 ? -9.18 29.312 17.797 1 90.81 104 TYR B N 1
ATOM 3861 C CA . TYR B 1 104 ? -8.734 28.422 18.859 1 90.81 104 TYR B CA 1
ATOM 3862 C C . TYR B 1 104 ? -9.914 27.734 19.531 1 90.81 104 TYR B C 1
ATOM 3864 O O . TYR B 1 104 ? -9.883 26.531 19.781 1 90.81 104 TYR B O 1
ATOM 3872 N N . ASN B 1 105 ? -11.016 28.453 19.75 1 87.44 105 ASN B N 1
ATOM 3873 C CA . ASN B 1 105 ? -12.133 27.922 20.516 1 87.44 105 ASN B CA 1
ATOM 3874 C C . ASN B 1 105 ? -13.219 27.344 19.609 1 87.44 105 ASN B C 1
ATOM 3876 O O . ASN B 1 105 ? -14.297 26.984 20.078 1 87.44 105 ASN B O 1
ATOM 3880 N N . LYS B 1 106 ? -12.938 27.297 18.422 1 87.38 106 LYS B N 1
ATOM 3881 C CA . LYS B 1 106 ? -13.891 26.719 17.469 1 87.38 106 LYS B CA 1
ATOM 3882 C C .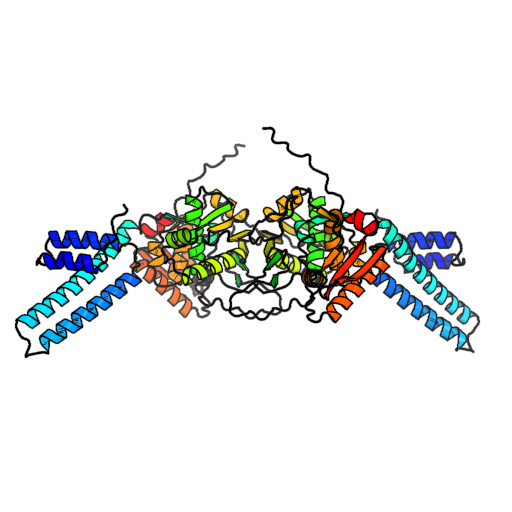 LYS B 1 106 ? -13.234 25.672 16.578 1 87.38 106 LYS B C 1
ATOM 3884 O O . LYS B 1 106 ? -13.094 25.875 15.375 1 87.38 106 LYS B O 1
ATOM 3889 N N . PRO B 1 107 ? -12.945 24.562 17.25 1 89.75 107 PRO B N 1
ATOM 3890 C CA . PRO B 1 107 ? -12.352 23.516 16.422 1 89.75 107 PRO B CA 1
ATOM 3891 C C . PRO B 1 107 ? -13.281 23.047 15.305 1 89.75 107 PRO B C 1
ATOM 3893 O O . PRO B 1 107 ? -14.469 22.797 15.539 1 89.75 107 PRO B O 1
ATOM 3896 N N . SER B 1 108 ? -12.766 23.016 14.094 1 91.69 108 SER B N 1
ATOM 3897 C CA . SER B 1 108 ? -13.633 22.734 12.945 1 91.69 108 SER B CA 1
ATOM 3898 C C . SER B 1 108 ? -13.055 21.625 12.07 1 91.69 108 SER B C 1
ATOM 3900 O O . SER B 1 108 ? -13.617 21.312 11.016 1 91.69 108 SER B O 1
ATOM 3902 N N . HIS B 1 109 ? -11.977 21.047 12.43 1 95.25 109 HIS B N 1
ATOM 3903 C CA . HIS B 1 109 ? -11.352 20 11.625 1 95.25 109 HIS B CA 1
ATOM 3904 C C . HIS B 1 109 ? -11.508 18.641 12.281 1 95.25 109 HIS B C 1
ATOM 3906 O O . HIS B 1 109 ? -10.891 18.359 13.312 1 95.25 109 HIS B O 1
ATOM 3912 N N . PRO B 1 110 ? -12.266 17.797 11.672 1 94.56 110 PRO B N 1
ATOM 3913 C CA . PRO B 1 110 ? -12.43 16.469 12.242 1 94.56 110 PRO B CA 1
ATOM 3914 C C . PRO B 1 110 ? -11.188 15.594 12.086 1 94.56 110 PRO B C 1
ATOM 3916 O O . PRO B 1 110 ? -10.469 15.711 11.086 1 94.56 110 PRO B O 1
ATOM 3919 N N . TYR B 1 111 ? -10.93 14.797 13.047 1 94.12 111 TYR B N 1
ATOM 3920 C CA . TYR B 1 111 ? -9.844 13.82 13.047 1 94.12 111 TYR B CA 1
ATOM 3921 C C . TYR B 1 111 ? -10.281 12.516 13.703 1 94.12 111 TYR B C 1
ATOM 3923 O O . TYR B 1 111 ? -10.648 12.508 14.883 1 94.12 111 TYR B O 1
ATOM 3931 N N . GLY B 1 112 ? -10.289 11.461 12.961 1 90.81 112 GLY B N 1
ATOM 3932 C CA . GLY B 1 112 ? -10.797 10.188 13.453 1 90.81 112 GLY B CA 1
ATOM 3933 C C . GLY B 1 112 ? -10.039 9.68 14.672 1 90.81 112 GLY B C 1
ATOM 3934 O O . GLY B 1 112 ? -8.812 9.781 14.734 1 90.81 112 GLY B O 1
ATOM 3935 N N . HIS B 1 113 ? -10.773 9.078 15.57 1 87.5 113 HIS B N 1
ATOM 3936 C CA . HIS B 1 113 ? -10.18 8.523 16.781 1 87.5 113 HIS B CA 1
ATOM 3937 C C . HIS B 1 113 ? -9.211 7.395 16.453 1 87.5 113 HIS B C 1
ATOM 3939 O O . HIS B 1 113 ? -8.219 7.195 17.156 1 87.5 113 HIS B O 1
ATOM 3945 N N . ILE B 1 114 ? -9.523 6.754 15.383 1 85.38 114 ILE B N 1
ATOM 3946 C CA . ILE B 1 114 ? -8.672 5.645 14.977 1 85.38 114 ILE B CA 1
ATOM 3947 C C . ILE B 1 114 ? -7.25 6.145 14.742 1 85.38 114 ILE B C 1
ATOM 3949 O O . ILE B 1 114 ? -6.281 5.426 15.008 1 85.38 114 ILE B O 1
ATOM 3953 N N . PHE B 1 115 ? -7.082 7.352 14.367 1 89.88 115 PHE B N 1
ATOM 3954 C CA . PHE B 1 115 ? -5.77 7.91 14.062 1 89.88 115 PHE B CA 1
ATOM 3955 C C . PHE B 1 115 ? -5.203 8.641 15.273 1 89.88 115 PHE B C 1
ATOM 3957 O O . PHE B 1 115 ? -4.012 8.516 15.578 1 89.88 115 PHE B O 1
ATOM 3964 N N . SER B 1 116 ? -6.078 9.359 15.961 1 89.12 116 SER B N 1
ATOM 3965 C CA . SER B 1 116 ? -5.621 10.117 17.109 1 89.12 116 SER B CA 1
ATOM 3966 C C . SER B 1 116 ? -5.137 9.195 18.234 1 89.12 116 SER B C 1
ATOM 3968 O O . SER B 1 116 ? -4.059 9.398 18.797 1 89.12 116 SER B O 1
ATOM 3970 N N . GLU B 1 117 ? -5.84 8.164 18.453 1 84.12 117 GLU B N 1
ATOM 3971 C CA . GLU B 1 117 ? -5.512 7.254 19.547 1 84.12 117 GLU B CA 1
ATOM 3972 C C . GLU B 1 117 ? -4.305 6.387 19.203 1 84.12 117 GLU B C 1
ATOM 3974 O O . GLU B 1 117 ? -3.594 5.918 20.094 1 84.12 117 GLU B O 1
ATOM 3979 N N . SER B 1 118 ? -4.113 6.246 17.969 1 83.69 118 SER B N 1
ATOM 3980 C CA . SER B 1 118 ? -3.041 5.375 17.5 1 83.69 118 SER B CA 1
ATOM 3981 C C . SER B 1 118 ? -1.745 6.152 17.297 1 83.69 118 SER B C 1
ATOM 3983 O O . SER B 1 118 ? -0.679 5.555 17.125 1 83.69 118 SER B O 1
ATOM 3985 N N . ALA B 1 119 ? -1.827 7.426 17.359 1 86.31 119 ALA B N 1
ATOM 3986 C CA . ALA B 1 119 ? -0.641 8.25 17.172 1 86.31 119 ALA B CA 1
ATOM 3987 C C . ALA B 1 119 ? 0.127 7.82 15.922 1 86.31 119 ALA B C 1
ATOM 3989 O O . ALA B 1 119 ? 1.285 7.406 16.016 1 86.31 119 ALA B O 1
ATOM 3990 N N . ILE B 1 120 ? -0.399 8.039 14.766 1 85.25 120 ILE B N 1
ATOM 3991 C CA . ILE B 1 120 ? 0.113 7.43 13.539 1 85.25 120 ILE B CA 1
ATOM 3992 C C . ILE B 1 120 ? 1.29 8.242 13.008 1 85.25 120 ILE B C 1
ATOM 3994 O O . ILE B 1 120 ? 2.135 7.727 12.281 1 85.25 120 ILE B O 1
ATOM 3998 N N . SER B 1 121 ? 1.375 9.523 13.367 1 89.75 121 SER B N 1
ATOM 3999 C CA . SER B 1 121 ? 2.42 10.367 12.797 1 89.75 121 SER B CA 1
ATOM 4000 C C . SER B 1 121 ? 3.643 10.422 13.711 1 89.75 121 SER B C 1
ATOM 4002 O O . SER B 1 121 ? 3.516 10.359 14.938 1 89.75 121 SER B O 1
ATOM 4004 N N . SER B 1 122 ? 4.75 10.531 13.031 1 88.12 122 SER B N 1
ATOM 4005 C CA . SER B 1 122 ? 6.031 10.617 13.719 1 88.12 122 SER B CA 1
ATOM 4006 C C . SER B 1 122 ? 6.629 12.016 13.602 1 88.12 122 SER B C 1
ATOM 4008 O O . SER B 1 122 ? 6.32 12.75 12.664 1 88.12 122 SER B O 1
ATOM 4010 N N . ILE B 1 123 ? 7.473 12.359 14.555 1 82.81 123 ILE B N 1
ATOM 4011 C CA . ILE B 1 123 ? 8.133 13.664 14.539 1 82.81 123 ILE B CA 1
ATOM 4012 C C . ILE B 1 123 ? 9.328 13.625 13.586 1 82.81 123 ILE B C 1
ATOM 4014 O O . ILE B 1 123 ? 9.875 14.664 13.219 1 82.81 123 ILE B O 1
ATOM 4018 N N . SER B 1 124 ? 9.633 12.422 13.164 1 74.75 124 SER B N 1
ATOM 4019 C CA . SER B 1 124 ? 10.75 12.289 12.234 1 74.75 124 SER B CA 1
ATOM 4020 C C . SER B 1 124 ? 10.445 12.961 10.906 1 74.75 124 SER B C 1
ATOM 4022 O O . SER B 1 124 ? 9.312 12.922 10.422 1 74.75 124 SER B O 1
ATOM 4024 N N . THR B 1 125 ? 11.469 13.844 10.531 1 65.69 125 THR B N 1
ATOM 4025 C CA . THR B 1 125 ? 11.281 14.516 9.25 1 65.69 125 THR B CA 1
ATOM 4026 C C . THR B 1 125 ? 11.789 13.641 8.109 1 65.69 125 THR B C 1
ATOM 4028 O O . THR B 1 125 ? 11.422 13.859 6.949 1 65.69 125 THR B O 1
ATOM 4031 N N . SER B 1 126 ? 12.852 12.789 8.531 1 58.59 126 SER B N 1
ATOM 4032 C CA . SER B 1 126 ? 13.484 12.086 7.422 1 58.59 126 SER B CA 1
ATOM 4033 C C . SER B 1 126 ? 12.625 10.922 6.941 1 58.59 126 SER B C 1
ATOM 4035 O O . SER B 1 126 ? 12.117 10.141 7.746 1 58.59 126 SER B O 1
ATOM 4037 N N . ARG B 1 127 ? 12.055 11.219 5.801 1 54.41 127 ARG B N 1
ATOM 4038 C CA . ARG B 1 127 ? 11.477 10.07 5.121 1 54.41 127 ARG B CA 1
ATOM 4039 C C . ARG B 1 127 ? 12.508 8.961 4.938 1 54.41 127 ARG B C 1
ATOM 4041 O O . ARG B 1 127 ? 12.398 8.156 4.012 1 54.41 127 ARG B O 1
ATOM 4048 N N . THR B 1 128 ? 13.578 8.992 5.824 1 49.84 128 THR B N 1
ATOM 4049 C CA . THR B 1 128 ? 14.711 8.125 5.539 1 49.84 128 THR B CA 1
ATOM 4050 C C . THR B 1 128 ? 14.297 6.656 5.613 1 49.84 128 THR B C 1
ATOM 4052 O O . THR B 1 128 ? 13.57 6.254 6.52 1 49.84 128 THR B O 1
ATOM 4055 N N . VAL B 1 129 ? 14.57 6.051 4.492 1 48.59 129 VAL B N 1
ATOM 4056 C CA . VAL B 1 129 ? 14.43 4.621 4.238 1 48.59 129 VAL B CA 1
ATOM 4057 C C . VAL B 1 129 ? 15.234 3.832 5.266 1 48.59 129 VAL B C 1
ATOM 4059 O O . VAL B 1 129 ? 16.453 4.023 5.395 1 48.59 129 VAL B O 1
ATOM 4062 N N . ALA B 1 130 ? 14.633 3.529 6.418 1 48.62 130 ALA B N 1
ATOM 4063 C CA . ALA B 1 130 ? 15.398 2.572 7.207 1 48.62 130 ALA B CA 1
ATOM 4064 C C . ALA B 1 130 ? 15.992 1.479 6.32 1 48.62 130 ALA B C 1
ATOM 4066 O O . ALA B 1 130 ? 15.43 1.145 5.277 1 48.62 130 ALA B O 1
ATOM 4067 N N . PRO B 1 131 ? 17.328 1.155 6.527 1 42.28 131 PRO B N 1
ATOM 4068 C CA . PRO B 1 131 ? 17.922 0.098 5.711 1 42.28 131 PRO B CA 1
ATOM 4069 C C . PRO B 1 131 ? 17.016 -1.114 5.551 1 42.28 131 PRO B C 1
ATOM 4071 O O . PRO B 1 131 ? 16.312 -1.493 6.492 1 42.28 131 PRO B O 1
ATOM 4074 N N . ALA B 1 132 ? 16.656 -1.299 4.453 1 42.47 132 ALA B N 1
ATOM 4075 C CA . ALA B 1 132 ? 15.859 -2.479 4.105 1 42.47 132 ALA B CA 1
ATOM 4076 C C . ALA B 1 132 ? 16.391 -3.719 4.82 1 42.47 132 ALA B C 1
ATOM 4078 O O . ALA B 1 132 ? 17.578 -4.031 4.746 1 42.47 132 ALA B O 1
ATOM 4079 N N . SER B 1 133 ? 16.141 -3.928 6.031 1 42.12 133 SER B N 1
ATOM 4080 C CA . SER B 1 133 ? 16.594 -5.23 6.512 1 42.12 133 SER B CA 1
ATOM 4081 C C . SER B 1 133 ? 16.25 -6.336 5.52 1 42.12 133 SER B C 1
ATOM 4083 O O . SER B 1 133 ? 15.289 -6.219 4.762 1 42.12 133 SER B O 1
ATOM 4085 N N . GLU B 1 134 ? 17.125 -7.074 5.156 1 44.16 134 GLU B N 1
ATOM 4086 C CA . GLU B 1 134 ? 17.016 -8.281 4.34 1 44.16 134 GLU B CA 1
ATOM 4087 C C . GLU B 1 134 ? 15.695 -9 4.582 1 44.16 134 GLU B C 1
ATOM 4089 O O . GLU B 1 134 ? 15.258 -9.797 3.75 1 44.16 134 GLU B O 1
ATOM 4094 N N . THR B 1 135 ? 15.195 -8.914 5.859 1 47.97 135 THR B N 1
ATOM 4095 C CA . THR B 1 135 ? 14.148 -9.875 6.207 1 47.97 135 THR B CA 1
ATOM 4096 C C . THR B 1 135 ? 12.773 -9.344 5.824 1 47.97 135 THR B C 1
ATOM 4098 O O . THR B 1 135 ? 11.75 -9.859 6.273 1 47.97 135 THR B O 1
ATOM 4101 N N . GLY B 1 136 ? 12.641 -8.594 4.66 1 61.06 136 GLY B N 1
ATOM 4102 C CA . GLY B 1 136 ? 11.289 -8.398 4.18 1 61.06 136 GLY B CA 1
ATOM 4103 C C . GLY B 1 136 ? 10.383 -7.738 5.203 1 61.06 136 GLY B C 1
ATOM 4104 O O . GLY B 1 136 ? 9.156 -7.762 5.062 1 61.06 136 GLY B O 1
ATOM 4105 N N . ASP B 1 137 ? 10.953 -7.195 6.305 1 72.38 137 ASP B N 1
ATOM 4106 C CA . ASP B 1 137 ? 10.117 -6.641 7.363 1 72.38 137 ASP B CA 1
ATOM 4107 C C . ASP B 1 137 ? 9.672 -5.219 7.023 1 72.38 137 ASP B C 1
ATOM 4109 O O . ASP B 1 137 ? 10.508 -4.332 6.828 1 72.38 137 ASP B O 1
ATOM 4113 N N . THR B 1 138 ? 8.445 -4.961 6.891 1 87.56 138 THR B N 1
ATOM 4114 C CA . THR B 1 138 ? 7.863 -3.678 6.512 1 87.56 138 THR B CA 1
ATOM 4115 C C . THR B 1 138 ? 7.395 -2.91 7.746 1 87.56 138 THR B C 1
ATOM 4117 O O . THR B 1 138 ? 6.809 -1.833 7.625 1 87.56 138 THR B O 1
ATOM 4120 N N . LEU B 1 139 ? 7.766 -3.375 8.953 1 89.62 139 LEU B N 1
ATOM 4121 C CA . LEU B 1 139 ? 7.363 -2.717 10.195 1 89.62 139 LEU B CA 1
ATOM 4122 C C . LEU B 1 139 ? 8.172 -1.442 10.422 1 89.62 139 LEU B C 1
ATOM 4124 O O . LEU B 1 139 ? 9.398 -1.475 10.414 1 89.62 139 LEU B O 1
ATOM 4128 N N . VAL B 1 140 ? 7.445 -0.344 10.594 1 89.25 140 VAL B N 1
ATOM 4129 C CA . VAL B 1 140 ? 8.086 0.958 10.758 1 89.25 140 VAL B CA 1
ATOM 4130 C C . VAL B 1 140 ? 8.094 1.346 12.234 1 89.25 140 VAL B C 1
ATOM 4132 O O . VAL B 1 140 ? 9.094 1.874 12.734 1 89.25 140 VAL B O 1
ATOM 4135 N N . ARG B 1 141 ? 7.035 1.076 12.922 1 88.75 141 ARG B N 1
ATOM 4136 C CA . ARG B 1 141 ? 6.902 1.465 14.32 1 88.75 141 ARG B CA 1
ATOM 4137 C C . ARG B 1 141 ? 5.891 0.577 15.039 1 88.75 141 ARG B C 1
ATOM 4139 O O . ARG B 1 141 ? 4.836 0.255 14.484 1 88.75 141 ARG B O 1
ATOM 4146 N N . ASP B 1 142 ? 6.254 0.179 16.125 1 88.12 142 ASP B N 1
ATOM 4147 C CA . ASP B 1 142 ? 5.375 -0.486 17.078 1 88.12 142 ASP B CA 1
ATOM 4148 C C . ASP B 1 142 ? 5.258 0.32 18.375 1 88.12 142 ASP B C 1
ATOM 4150 O O . ASP B 1 142 ? 6.16 0.292 19.219 1 88.12 142 ASP B O 1
ATOM 4154 N N . ASN B 1 143 ? 4.113 1.007 18.562 1 83.62 143 ASN B N 1
ATOM 4155 C CA . ASN B 1 143 ? 3.979 1.848 19.75 1 83.62 143 ASN B CA 1
ATOM 4156 C C . ASN B 1 143 ? 3.1 1.188 20.812 1 83.62 143 ASN B C 1
ATOM 4158 O O . ASN B 1 143 ? 2.508 1.873 21.641 1 83.62 143 ASN B O 1
ATOM 4162 N N . ARG B 1 144 ? 2.926 -0.099 20.641 1 79.38 144 ARG B N 1
ATOM 4163 C CA . ARG B 1 144 ? 2.197 -0.957 21.562 1 79.38 144 ARG B CA 1
ATOM 4164 C C . ARG B 1 144 ? 0.692 -0.855 21.344 1 79.38 144 ARG B C 1
ATOM 4166 O O . ARG B 1 144 ? -0.047 -1.808 21.594 1 79.38 144 ARG B O 1
ATOM 4173 N N . ARG B 1 145 ? 0.293 0.304 20.828 1 81.94 145 ARG B N 1
ATOM 4174 C CA . ARG B 1 145 ? -1.117 0.466 20.5 1 81.94 145 ARG B CA 1
ATOM 4175 C C . ARG B 1 145 ? -1.372 0.118 19.031 1 81.94 145 ARG B C 1
ATOM 4177 O O . ARG B 1 145 ? -2.445 -0.38 18.688 1 81.94 145 ARG B O 1
ATOM 4184 N N . THR B 1 146 ? -0.459 0.498 18.297 1 87.12 146 THR B N 1
ATOM 4185 C CA . THR B 1 146 ? -0.592 0.329 16.859 1 87.12 146 THR B CA 1
ATOM 4186 C C . THR B 1 146 ? 0.747 -0.051 16.234 1 87.12 146 THR B C 1
ATOM 4188 O O . THR B 1 146 ? 1.785 0.51 16.578 1 87.12 146 THR B O 1
ATOM 4191 N N . LYS B 1 147 ? 0.68 -1.086 15.461 1 89.75 147 LYS B N 1
ATOM 4192 C CA . LYS B 1 147 ? 1.82 -1.368 14.594 1 89.75 147 LYS B CA 1
ATOM 4193 C C . LYS B 1 147 ? 1.645 -0.718 13.227 1 89.75 147 LYS B C 1
ATOM 4195 O O . LYS B 1 147 ? 0.588 -0.845 12.602 1 89.75 147 LYS B O 1
ATOM 4200 N N . ILE B 1 148 ? 2.596 0.033 12.828 1 91.25 148 ILE B N 1
ATOM 4201 C CA . ILE B 1 148 ? 2.557 0.76 11.562 1 91.25 148 ILE B CA 1
ATOM 4202 C C . ILE B 1 148 ? 3.547 0.14 10.578 1 91.25 148 ILE B C 1
ATOM 4204 O O . ILE B 1 148 ? 4.711 -0.089 10.922 1 91.25 148 ILE B O 1
ATOM 4208 N N . TYR B 1 149 ? 3.033 -0.167 9.398 1 92 149 TYR B N 1
ATOM 4209 C CA . TYR B 1 149 ? 3.848 -0.789 8.359 1 92 149 TYR B CA 1
ATOM 4210 C C . TYR B 1 149 ? 3.932 0.102 7.125 1 92 149 TYR B C 1
ATOM 4212 O O . TYR B 1 149 ? 2.994 0.845 6.824 1 92 149 TYR B O 1
ATOM 4220 N N . HIS B 1 150 ? 5.004 0.008 6.445 1 92.69 150 HIS B N 1
ATOM 4221 C CA . HIS B 1 150 ? 5.215 0.622 5.141 1 92.69 150 HIS B CA 1
ATOM 4222 C C . HIS B 1 150 ? 6.203 -0.184 4.305 1 92.69 150 HIS B C 1
ATOM 4224 O O . HIS B 1 150 ? 7.297 -0.503 4.77 1 92.69 150 HIS B O 1
ATOM 4230 N N . PRO B 1 151 ? 5.852 -0.433 3.053 1 89.75 151 PRO B N 1
ATOM 4231 C CA . PRO B 1 151 ? 6.723 -1.301 2.26 1 89.75 151 PRO B CA 1
ATOM 4232 C C . PRO B 1 151 ? 8.109 -0.704 2.045 1 89.75 151 PRO B C 1
ATOM 4234 O O . PRO B 1 151 ? 9.086 -1.442 1.897 1 89.75 151 PRO B O 1
ATOM 4237 N N . ALA B 1 152 ? 8.258 0.553 1.967 1 87.75 152 ALA B N 1
ATOM 4238 C CA . ALA B 1 152 ? 9.547 1.214 1.799 1 87.75 152 ALA B CA 1
ATOM 4239 C C . ALA B 1 152 ? 10.102 1.685 3.141 1 87.75 152 ALA B C 1
ATOM 4241 O O . ALA B 1 152 ? 11.016 2.512 3.188 1 87.75 152 ALA B O 1
ATOM 4242 N N . LYS B 1 153 ? 9.445 1.325 4.254 1 87.25 153 LYS B N 1
ATOM 4243 C CA . LYS B 1 153 ? 9.867 1.62 5.621 1 87.25 153 LYS B CA 1
ATOM 4244 C C . LYS B 1 153 ? 9.898 3.125 5.875 1 87.25 153 LYS B C 1
ATOM 4246 O O . LYS B 1 153 ? 10.836 3.635 6.488 1 87.25 153 LYS B O 1
ATOM 4251 N N . LYS B 1 154 ? 8.883 3.736 5.34 1 87.12 154 LYS B N 1
ATOM 4252 C CA . LYS B 1 154 ? 8.719 5.168 5.562 1 87.12 154 LYS B CA 1
ATOM 4253 C C . LYS B 1 154 ? 7.766 5.438 6.727 1 87.12 154 LYS B C 1
ATOM 4255 O O . LYS B 1 154 ? 6.742 4.766 6.863 1 87.12 154 LYS B O 1
ATOM 4260 N N . GLU B 1 155 ? 8.18 6.438 7.508 1 88.75 155 GLU B N 1
ATOM 4261 C CA . GLU B 1 155 ? 7.297 6.891 8.578 1 88.75 155 GLU B CA 1
ATOM 4262 C C . GLU B 1 155 ? 6.266 7.887 8.055 1 88.75 155 GLU B C 1
ATOM 4264 O O . GLU B 1 155 ? 6.527 8.617 7.098 1 88.75 155 GLU B O 1
ATOM 4269 N N . LEU B 1 156 ? 5.137 7.84 8.711 1 92.06 156 LEU B N 1
ATOM 4270 C CA . LEU B 1 156 ? 4.195 8.938 8.492 1 92.06 156 LEU B CA 1
ATOM 4271 C C . LEU B 1 156 ? 4.621 10.18 9.266 1 92.06 156 LEU B C 1
ATOM 4273 O O . LEU B 1 156 ? 4.844 10.109 10.477 1 92.06 156 LEU B O 1
ATOM 4277 N N . THR B 1 157 ? 4.672 11.227 8.57 1 92.81 157 THR B N 1
ATOM 4278 C CA . THR B 1 157 ? 5.125 12.461 9.195 1 92.81 157 THR B CA 1
ATOM 4279 C C . THR B 1 157 ? 3.936 13.328 9.594 1 92.81 157 THR B C 1
ATOM 4281 O O . THR B 1 157 ? 2.787 12.992 9.305 1 92.81 157 THR B O 1
ATOM 4284 N N . LEU B 1 158 ? 4.309 14.391 10.242 1 93 158 LEU B N 1
ATOM 4285 C CA . LEU B 1 158 ? 3.299 15.375 10.625 1 93 158 LEU B CA 1
ATOM 4286 C C . LEU B 1 158 ? 2.633 15.969 9.391 1 93 158 LEU B C 1
ATOM 4288 O O . LEU B 1 158 ? 1.444 16.297 9.414 1 93 158 LEU B O 1
ATOM 4292 N N . GLN B 1 159 ? 3.359 16.156 8.367 1 92.88 159 GLN B N 1
ATOM 4293 C CA . GLN B 1 159 ? 2.793 16.641 7.113 1 92.88 159 GLN B CA 1
ATOM 4294 C C . GLN B 1 159 ? 1.705 15.703 6.602 1 92.88 159 GLN B C 1
ATOM 4296 O O . GLN B 1 159 ? 0.661 16.156 6.125 1 92.88 159 GLN B O 1
ATOM 4301 N N . ASP B 1 160 ? 1.943 14.453 6.703 1 95.44 160 ASP B N 1
ATOM 4302 C CA . ASP B 1 160 ? 0.958 13.469 6.273 1 95.44 160 ASP B CA 1
ATOM 4303 C C . ASP B 1 160 ? -0.298 13.531 7.141 1 95.44 160 ASP B C 1
ATOM 4305 O O . ASP B 1 160 ? -1.415 13.414 6.637 1 95.44 160 ASP B O 1
ATOM 4309 N N . ALA B 1 161 ? -0.034 13.703 8.398 1 95.5 161 ALA B N 1
ATOM 4310 C CA . ALA B 1 161 ? -1.17 13.852 9.305 1 95.5 161 ALA B CA 1
ATOM 4311 C C . ALA B 1 161 ? -1.996 15.086 8.961 1 95.5 161 ALA B C 1
ATOM 4313 O O . ALA B 1 161 ? -3.229 15.047 9 1 95.5 161 ALA B O 1
ATOM 4314 N N . LYS B 1 162 ? -1.344 16.109 8.672 1 95.81 162 LYS B N 1
ATOM 4315 C CA . LYS B 1 162 ? -2.045 17.344 8.305 1 95.81 162 LYS B CA 1
ATOM 4316 C C . LYS B 1 162 ? -2.859 17.141 7.027 1 95.81 162 LYS B C 1
ATOM 4318 O O . LYS B 1 162 ? -3.977 17.656 6.914 1 95.81 162 LYS B O 1
ATOM 4323 N N . VAL B 1 163 ? -2.316 16.438 6.094 1 97.19 163 VAL B N 1
ATOM 4324 C CA . VAL B 1 163 ? -3.053 16.141 4.875 1 97.19 163 VAL B CA 1
ATOM 4325 C C . VAL B 1 163 ? -4.285 15.305 5.215 1 97.19 163 VAL B C 1
ATOM 4327 O O . VAL B 1 163 ? -5.375 15.555 4.695 1 97.19 163 VAL B O 1
ATOM 4330 N N . LEU B 1 164 ? -4.094 14.359 6.082 1 97.62 164 LEU B N 1
ATOM 4331 C CA . LEU B 1 164 ? -5.215 13.523 6.5 1 97.62 164 LEU B CA 1
ATOM 4332 C C . LEU B 1 164 ? -6.297 14.359 7.172 1 97.62 164 LEU B C 1
ATOM 4334 O O . LEU B 1 164 ? -7.488 14.141 6.934 1 97.62 164 LEU B O 1
ATOM 4338 N N . ILE B 1 165 ? -5.914 15.266 7.973 1 97.5 165 ILE B N 1
ATOM 4339 C CA . ILE B 1 165 ? -6.848 16.172 8.625 1 97.5 165 ILE B CA 1
ATOM 4340 C C . ILE B 1 165 ? -7.602 16.984 7.57 1 97.5 165 ILE B C 1
ATOM 4342 O O . ILE B 1 165 ? -8.82 17.141 7.656 1 97.5 165 ILE B O 1
ATOM 4346 N N . GLY B 1 166 ? -6.875 17.5 6.617 1 97.94 166 GLY B N 1
ATOM 4347 C CA . GLY B 1 166 ? -7.516 18.203 5.512 1 97.94 166 GLY B CA 1
ATOM 4348 C C . GLY B 1 166 ? -8.516 17.344 4.762 1 97.94 166 GLY B C 1
ATOM 4349 O O . GLY B 1 166 ? -9.594 17.797 4.406 1 97.94 166 GLY B O 1
ATOM 4350 N N . ILE B 1 167 ? -8.164 16.094 4.543 1 97.94 167 ILE B N 1
ATOM 4351 C CA . ILE B 1 167 ? -9.039 15.148 3.869 1 97.94 167 ILE B CA 1
ATOM 4352 C C . ILE B 1 167 ? -10.312 14.945 4.688 1 97.94 167 ILE B C 1
ATOM 4354 O O . ILE B 1 167 ? -11.422 14.938 4.137 1 97.94 167 ILE B O 1
ATOM 4358 N N . HIS B 1 168 ? -10.148 14.828 5.973 1 97.88 168 HIS B N 1
ATOM 4359 C CA . HIS B 1 168 ? -11.305 14.664 6.84 1 97.88 168 HIS B CA 1
ATOM 4360 C C . HIS B 1 168 ? -12.227 15.875 6.766 1 97.88 168 HIS B C 1
ATOM 4362 O O . HIS B 1 168 ? -13.453 15.734 6.777 1 97.88 168 HIS B O 1
ATOM 4368 N N . LYS B 1 169 ? -11.641 17.047 6.75 1 97.62 169 LYS B N 1
ATOM 4369 C CA . LYS B 1 169 ? -12.438 18.266 6.625 1 97.62 169 LYS B CA 1
ATOM 4370 C C . LYS B 1 169 ? -13.258 18.266 5.34 1 97.62 169 LYS B C 1
ATOM 4372 O O . LYS B 1 169 ? -14.461 18.531 5.363 1 97.62 169 LYS B O 1
ATOM 4377 N N . LEU B 1 170 ? -12.648 17.938 4.254 1 97.81 170 LEU B N 1
ATOM 4378 C CA . LEU B 1 170 ? -13.328 17.906 2.967 1 97.81 170 LEU B CA 1
ATOM 4379 C C . LEU B 1 170 ? -14.359 16.781 2.934 1 97.81 170 LEU B C 1
ATOM 4381 O O . LEU B 1 170 ? -15.414 16.906 2.305 1 97.81 170 LEU B O 1
ATOM 4385 N N . TRP B 1 171 ? -14 15.68 3.537 1 97.69 171 TRP B N 1
ATOM 4386 C CA . TRP B 1 171 ? -14.93 14.562 3.656 1 97.69 171 TRP B CA 1
ATOM 4387 C C . TRP B 1 171 ? -16.234 15 4.316 1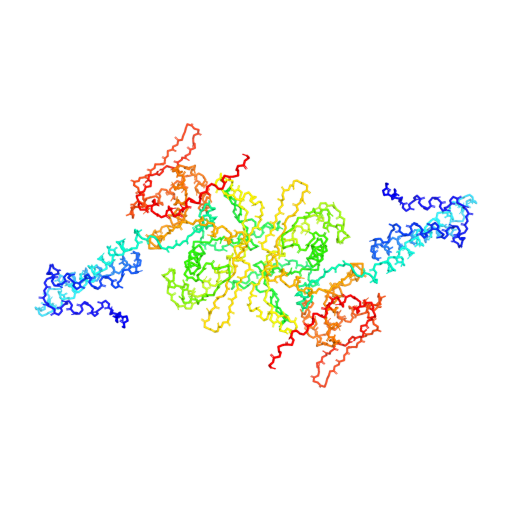 97.69 171 TRP B C 1
ATOM 4389 O O . TRP B 1 171 ? -17.312 14.719 3.809 1 97.69 171 TRP B O 1
ATOM 4399 N N . GLU B 1 172 ? -16.109 15.711 5.402 1 96.44 172 GLU B N 1
ATOM 4400 C CA . GLU B 1 172 ? -17.297 16.188 6.109 1 96.44 172 GLU B CA 1
ATOM 4401 C C . GLU B 1 172 ? -18.078 17.188 5.258 1 96.44 172 GLU B C 1
ATOM 4403 O O . GLU B 1 172 ? -19.312 17.141 5.219 1 96.44 172 GLU B O 1
ATOM 4408 N N . GLU B 1 173 ? -17.406 17.984 4.566 1 96.19 173 GLU B N 1
ATOM 4409 C CA . GLU B 1 173 ? -18.031 19.031 3.771 1 96.19 173 GLU B CA 1
ATOM 4410 C C . GLU B 1 173 ? -18.672 18.453 2.506 1 96.19 173 GLU B C 1
ATOM 4412 O O . GLU B 1 173 ? -19.562 19.062 1.921 1 96.19 173 GLU B O 1
ATOM 4417 N N . SER B 1 174 ? -18.219 17.297 2.062 1 95.25 174 SER B N 1
ATOM 4418 C CA . SER B 1 174 ? -18.672 16.719 0.799 1 95.25 174 SER B CA 1
ATOM 4419 C C . SER B 1 174 ? -19.766 15.68 1.024 1 95.25 174 SER B C 1
ATOM 4421 O O . SER B 1 174 ? -20.078 14.891 0.128 1 95.25 174 SER B O 1
ATOM 4423 N N . GLY B 1 175 ? -20.266 15.547 2.209 1 95.38 175 GLY B N 1
ATOM 4424 C CA . GLY B 1 175 ? -21.406 14.68 2.443 1 95.38 175 GLY B CA 1
ATOM 4425 C C . GLY B 1 175 ? -21.031 13.367 3.1 1 95.38 175 GLY B C 1
ATOM 4426 O O . GLY B 1 175 ? -21.828 12.43 3.127 1 95.38 175 GLY B O 1
ATOM 4427 N N . LYS B 1 176 ? -19.766 13.172 3.525 1 96.75 176 LYS B N 1
ATOM 4428 C CA . LYS B 1 176 ? -19.312 12.062 4.355 1 96.75 176 LYS B CA 1
ATOM 4429 C C . LYS B 1 176 ? -19.438 10.734 3.613 1 96.75 176 LYS B C 1
ATOM 4431 O O . LYS B 1 176 ? -19.844 9.727 4.199 1 96.75 176 LYS B O 1
ATOM 4436 N N . GLN B 1 177 ? -19.219 10.797 2.316 1 97.44 177 GLN B N 1
ATOM 4437 C CA . GLN B 1 177 ? -19.234 9.57 1.526 1 97.44 177 GLN B CA 1
ATOM 4438 C C . GLN B 1 177 ? -17.891 8.852 1.602 1 97.44 177 GLN B C 1
ATOM 4440 O O . GLN B 1 177 ? -16.859 9.484 1.839 1 97.44 177 GLN B O 1
ATOM 4445 N N . LYS B 1 178 ? -17.922 7.547 1.404 1 96.94 178 LYS B N 1
ATOM 4446 C CA . LYS B 1 178 ? -16.703 6.75 1.444 1 96.94 178 LYS B CA 1
ATOM 4447 C C . LYS B 1 178 ? -15.734 7.176 0.347 1 96.94 178 LYS B C 1
ATOM 4449 O O . LYS B 1 178 ? -14.523 7.219 0.566 1 96.94 178 LYS B O 1
ATOM 4454 N N . GLU B 1 179 ? -16.297 7.352 -0.847 1 96.06 179 GLU B N 1
ATOM 4455 C CA . GLU B 1 179 ? -15.555 7.867 -1.997 1 96.06 179 GLU B CA 1
ATOM 4456 C C . GLU B 1 179 ? -15.992 9.289 -2.342 1 96.06 179 GLU B C 1
ATOM 4458 O O . GLU B 1 179 ? -17.188 9.578 -2.408 1 96.06 179 GLU B O 1
ATOM 4463 N N . PHE B 1 180 ? -15.039 10.227 -2.535 1 95.38 180 PHE B N 1
ATOM 4464 C CA . PHE B 1 180 ? -15.398 11.594 -2.865 1 95.38 180 PHE B CA 1
ATOM 4465 C C . PHE B 1 180 ? -14.258 12.289 -3.6 1 95.38 180 PHE B C 1
ATOM 4467 O O . PHE B 1 180 ? -13.141 11.773 -3.654 1 95.38 180 PHE B O 1
ATOM 4474 N N . GLU B 1 181 ? -14.586 13.391 -4.227 1 93.56 181 GLU B N 1
ATOM 4475 C CA . GLU B 1 181 ? -13.641 14.141 -5.047 1 93.56 181 GLU B CA 1
ATOM 4476 C C . GLU B 1 181 ? -13.414 15.539 -4.496 1 93.56 181 GLU B C 1
ATOM 4478 O O . GLU B 1 181 ? -14.289 16.094 -3.83 1 93.56 181 GLU B O 1
ATOM 4483 N N . PHE B 1 182 ? -12.273 16.031 -4.699 1 94.69 182 PHE B N 1
ATOM 4484 C CA . PHE B 1 182 ? -11.922 17.406 -4.34 1 94.69 182 PHE B CA 1
ATOM 4485 C C . PHE B 1 182 ? -10.766 17.906 -5.191 1 94.69 182 PHE B C 1
ATOM 4487 O O . PHE B 1 182 ? -10.055 17.109 -5.812 1 94.69 182 PHE B O 1
ATOM 4494 N N . THR B 1 183 ? -10.648 19.141 -5.246 1 92.94 183 THR B N 1
ATOM 4495 C CA . THR B 1 183 ? -9.508 19.703 -5.961 1 92.94 183 THR B CA 1
ATOM 4496 C C . THR B 1 183 ? -8.305 19.844 -5.031 1 92.94 183 THR B C 1
ATOM 4498 O O . THR B 1 183 ? -8.469 20 -3.818 1 92.94 183 THR B O 1
ATOM 4501 N N . ILE B 1 184 ? -7.152 19.828 -5.633 1 91.31 184 ILE B N 1
ATOM 4502 C CA . ILE B 1 184 ? -5.941 20.062 -4.855 1 91.31 184 ILE B CA 1
ATOM 4503 C C . ILE B 1 184 ? -5.988 21.453 -4.219 1 91.31 184 ILE B C 1
ATOM 4505 O O . ILE B 1 184 ? -5.488 21.656 -3.107 1 91.31 184 ILE B O 1
ATOM 4509 N N . TYR B 1 185 ? -6.602 22.328 -4.828 1 92.88 185 TYR B N 1
ATOM 4510 C CA . TYR B 1 185 ? -6.785 23.688 -4.305 1 92.88 185 TYR B CA 1
ATOM 4511 C C . TYR B 1 185 ? -7.613 23.656 -3.025 1 92.88 185 TYR B C 1
ATOM 4513 O O . TYR B 1 185 ? -7.238 24.281 -2.023 1 92.88 185 TYR B O 1
ATOM 4521 N N . SER B 1 186 ? -8.695 22.984 -3.064 1 95.19 186 SER B N 1
ATOM 4522 C CA . SER B 1 186 ? -9.57 22.906 -1.899 1 95.19 186 SER B CA 1
ATOM 4523 C C . SER B 1 186 ? -8.867 22.234 -0.721 1 95.19 186 SER B C 1
ATOM 4525 O O . SER B 1 186 ? -9.062 22.641 0.43 1 95.19 186 SER B O 1
ATOM 4527 N N . LEU B 1 187 ? -8.07 21.188 -1.026 1 96.25 187 LEU B N 1
ATOM 4528 C CA . LEU B 1 187 ? -7.34 20.516 0.042 1 96.25 187 LEU B CA 1
ATOM 4529 C C . LEU B 1 187 ? -6.281 21.438 0.635 1 96.25 187 LEU B C 1
ATOM 4531 O O . LEU B 1 187 ? -6.133 21.516 1.857 1 96.25 187 LEU B O 1
ATOM 4535 N N . ALA B 1 188 ? -5.59 22.125 -0.202 1 95.06 188 ALA B N 1
ATOM 4536 C CA . ALA B 1 188 ? -4.594 23.094 0.27 1 95.06 188 ALA B CA 1
ATOM 4537 C C . ALA B 1 188 ? -5.23 24.156 1.149 1 95.06 188 ALA B C 1
ATOM 4539 O O . ALA B 1 188 ? -4.695 24.516 2.203 1 95.06 188 ALA B O 1
ATOM 4540 N N . LYS B 1 189 ? -6.367 24.641 0.78 1 94.62 189 LYS B N 1
ATOM 4541 C CA . LYS B 1 189 ? -7.078 25.656 1.544 1 94.62 189 LYS B CA 1
ATOM 4542 C C . LYS B 1 189 ? -7.574 25.094 2.877 1 94.62 189 LYS B C 1
ATOM 4544 O O . LYS B 1 189 ? -7.512 25.781 3.9 1 94.62 189 LYS B O 1
ATOM 4549 N N . ALA B 1 190 ? -8.039 23.859 2.809 1 95.5 190 ALA B N 1
ATOM 4550 C CA . ALA B 1 190 ? -8.508 23.219 4.031 1 95.5 190 ALA B CA 1
ATOM 4551 C C . ALA B 1 190 ? -7.375 23.078 5.047 1 95.5 190 ALA B C 1
ATOM 4553 O O . ALA B 1 190 ? -7.613 23.062 6.254 1 95.5 190 ALA B O 1
ATOM 4554 N N . MET B 1 191 ? -6.164 23.016 4.594 1 95.62 191 MET B N 1
ATOM 4555 C CA . MET B 1 191 ? -4.988 22.859 5.445 1 95.62 191 MET B CA 1
ATOM 4556 C C . MET B 1 191 ? -4.316 24.203 5.691 1 95.62 191 MET B C 1
ATOM 4558 O O . MET B 1 191 ? -3.262 24.281 6.324 1 95.62 191 MET B O 1
ATOM 4562 N N . ASN B 1 192 ? -4.895 25.25 5.137 1 93.25 192 ASN B N 1
ATOM 4563 C CA . ASN B 1 192 ? -4.324 26.594 5.227 1 93.25 192 ASN B CA 1
ATOM 4564 C C . ASN B 1 192 ? -2.902 26.641 4.672 1 93.25 192 ASN B C 1
ATOM 4566 O O . ASN B 1 192 ? -1.995 27.172 5.312 1 93.25 192 ASN B O 1
ATOM 4570 N N . ARG B 1 193 ? -2.754 25.938 3.543 1 92.69 193 ARG B N 1
ATOM 4571 C CA . ARG B 1 193 ? -1.473 25.953 2.846 1 92.69 193 ARG B CA 1
ATOM 4572 C C . ARG B 1 193 ? -1.557 26.781 1.562 1 92.69 193 ARG B C 1
ATOM 4574 O O . ARG B 1 193 ? -2.652 27.062 1.074 1 92.69 193 ARG B O 1
ATOM 4581 N N . ASP B 1 194 ? -0.372 27.156 1.111 1 90.12 194 ASP B N 1
ATOM 4582 C CA . ASP B 1 194 ? -0.319 27.859 -0.172 1 90.12 194 ASP B CA 1
ATOM 4583 C C . ASP B 1 194 ? -0.674 26.922 -1.32 1 90.12 194 ASP B C 1
ATOM 4585 O O . ASP B 1 194 ? -0.777 25.703 -1.126 1 90.12 194 ASP B O 1
ATOM 4589 N N . THR B 1 195 ? -0.957 27.5 -2.475 1 90.38 195 THR B N 1
ATOM 4590 C CA . THR B 1 195 ? -1.438 26.703 -3.598 1 90.38 195 THR B CA 1
ATOM 4591 C C . THR B 1 195 ? -0.395 26.656 -4.711 1 90.38 195 THR B C 1
ATOM 4593 O O . THR B 1 195 ? -0.734 26.75 -5.891 1 90.38 195 THR B O 1
ATOM 4596 N N . GLY B 1 196 ? 0.825 26.641 -4.336 1 88.44 196 GLY B N 1
ATOM 4597 C CA . GLY B 1 196 ? 1.897 26.547 -5.312 1 88.44 196 GLY B CA 1
ATOM 4598 C C . GLY B 1 196 ? 2.211 25.109 -5.719 1 88.44 196 GLY B C 1
ATOM 4599 O O . GLY B 1 196 ? 1.657 24.172 -5.152 1 88.44 196 GLY B O 1
ATOM 4600 N N . GLY B 1 197 ? 3.029 25.016 -6.723 1 86.12 197 GLY B N 1
ATOM 4601 C CA . GLY B 1 197 ? 3.389 23.719 -7.273 1 86.12 197 GLY B CA 1
ATOM 4602 C C . GLY B 1 197 ? 4.078 22.812 -6.273 1 86.12 197 GLY B C 1
ATOM 4603 O O . GLY B 1 197 ? 3.814 21.609 -6.23 1 86.12 197 GLY B O 1
ATOM 4604 N N . LYS B 1 198 ? 4.918 23.328 -5.539 1 90.12 198 LYS B N 1
ATOM 4605 C CA . LYS B 1 198 ? 5.625 22.547 -4.531 1 90.12 198 LYS B CA 1
ATOM 4606 C C . LYS B 1 198 ? 4.648 21.938 -3.525 1 90.12 198 LYS B C 1
ATOM 4608 O O . LYS B 1 198 ? 4.758 20.766 -3.176 1 90.12 198 LYS B O 1
ATOM 4613 N N . THR B 1 199 ? 3.744 22.766 -3.043 1 91.44 199 THR B N 1
ATOM 4614 C CA . THR B 1 199 ? 2.727 22.297 -2.105 1 91.44 199 THR B CA 1
ATOM 4615 C C . THR B 1 199 ? 1.9 21.172 -2.719 1 91.44 199 THR B C 1
ATOM 4617 O O . THR B 1 199 ? 1.623 20.172 -2.057 1 91.44 199 THR B O 1
ATOM 4620 N N . TYR B 1 200 ? 1.615 21.312 -3.963 1 88.94 200 TYR B N 1
ATOM 4621 C CA . TYR B 1 200 ? 0.81 20.297 -4.641 1 88.94 200 TYR B CA 1
ATOM 4622 C C . TYR B 1 200 ? 1.561 18.969 -4.734 1 88.94 200 TYR B C 1
ATOM 4624 O O . TYR B 1 200 ? 0.977 17.906 -4.535 1 88.94 200 TYR B O 1
ATOM 4632 N N . LEU B 1 201 ? 2.785 19.109 -5.027 1 89.06 201 LEU B N 1
ATOM 4633 C CA . LEU B 1 201 ? 3.617 17.906 -5.09 1 89.06 201 LEU B CA 1
ATOM 4634 C C . LEU B 1 201 ? 3.697 17.234 -3.727 1 89.06 201 LEU B C 1
ATOM 4636 O O . LEU B 1 201 ? 3.605 16 -3.635 1 89.06 201 LEU B O 1
ATOM 4640 N N . GLU B 1 202 ? 3.824 17.984 -2.709 1 91.62 202 GLU B N 1
ATOM 4641 C CA . GLU B 1 202 ? 3.904 17.453 -1.353 1 91.62 202 GLU B CA 1
ATOM 4642 C C . GLU B 1 202 ? 2.598 16.766 -0.948 1 91.62 202 GLU B C 1
ATOM 4644 O O . GLU B 1 202 ? 2.611 15.734 -0.289 1 91.62 202 GLU B O 1
ATOM 4649 N N . ILE B 1 203 ? 1.582 17.391 -1.309 1 93.12 203 ILE B N 1
ATOM 4650 C CA . ILE B 1 203 ? 0.272 16.828 -0.985 1 93.12 203 ILE B CA 1
ATOM 4651 C C . ILE B 1 203 ? 0.096 15.484 -1.685 1 93.12 203 ILE B C 1
ATOM 4653 O O . ILE B 1 203 ? -0.365 14.516 -1.076 1 93.12 203 ILE B O 1
ATOM 4657 N N . TRP B 1 204 ? 0.473 15.422 -2.902 1 90.06 204 TRP B N 1
ATOM 4658 C CA . TRP B 1 204 ? 0.346 14.172 -3.641 1 90.06 204 TRP B CA 1
ATOM 4659 C C . TRP B 1 204 ? 1.207 13.078 -3.014 1 90.06 204 TRP B C 1
ATOM 4661 O O . TRP B 1 204 ? 0.764 11.938 -2.867 1 90.06 204 TRP B O 1
ATOM 4671 N N . GLN B 1 205 ? 2.383 13.445 -2.705 1 90.69 205 GLN B N 1
ATOM 4672 C CA . GLN B 1 205 ? 3.273 12.484 -2.055 1 90.69 205 GLN B CA 1
ATOM 4673 C C . GLN B 1 205 ? 2.668 11.969 -0.754 1 90.69 205 GLN B C 1
ATOM 4675 O O . GLN B 1 205 ? 2.785 10.781 -0.438 1 90.69 205 GLN B O 1
ATOM 4680 N N . SER B 1 206 ? 2.053 12.852 -0.023 1 94.12 206 SER B N 1
ATOM 4681 C CA . SER B 1 206 ? 1.41 12.445 1.224 1 94.12 206 SER B CA 1
ATOM 4682 C C . SER B 1 206 ? 0.245 11.5 0.962 1 94.12 206 SER B C 1
ATOM 4684 O O . SER B 1 206 ? 0.036 10.539 1.712 1 94.12 206 SER B O 1
ATOM 4686 N N . LEU B 1 207 ? -0.493 11.781 -0.12 1 93.44 207 LEU B N 1
ATOM 4687 C CA . LEU B 1 207 ? -1.6 10.898 -0.475 1 93.44 207 LEU B CA 1
ATOM 4688 C C . LEU B 1 207 ? -1.097 9.492 -0.79 1 93.44 207 LEU B C 1
ATOM 4690 O O . LEU B 1 207 ? -1.708 8.508 -0.38 1 93.44 207 LEU B O 1
ATOM 4694 N N . GLU B 1 208 ? -0.031 9.445 -1.437 1 92.44 208 GLU B N 1
ATOM 4695 C CA . GLU B 1 208 ? 0.559 8.148 -1.769 1 92.44 208 GLU B CA 1
ATOM 4696 C C . GLU B 1 208 ? 1.007 7.41 -0.512 1 92.44 208 GLU B C 1
ATOM 4698 O O . GLU B 1 208 ? 0.756 6.211 -0.369 1 92.44 208 GLU B O 1
ATOM 4703 N N . VAL B 1 209 ? 1.637 8.125 0.363 1 94 209 VAL B N 1
ATOM 4704 C CA . VAL B 1 209 ? 2.123 7.504 1.59 1 94 209 VAL B CA 1
ATOM 4705 C C . VAL B 1 209 ? 0.943 7.035 2.438 1 94 209 VAL B C 1
ATOM 4707 O O . VAL B 1 209 ? 1 5.973 3.061 1 94 209 VAL B O 1
ATOM 4710 N N . LEU B 1 210 ? -0.063 7.828 2.457 1 95.88 210 LEU B N 1
ATOM 4711 C CA . LEU B 1 210 ? -1.257 7.469 3.215 1 95.88 210 LEU B CA 1
ATOM 4712 C C . LEU B 1 210 ? -1.911 6.219 2.637 1 95.88 210 LEU B C 1
ATOM 4714 O O . LEU B 1 210 ? -2.488 5.418 3.377 1 95.88 210 LEU B O 1
ATOM 4718 N N . GLN B 1 211 ? -1.85 6.051 1.385 1 95.75 211 GLN B N 1
ATOM 4719 C CA . GLN B 1 211 ? -2.381 4.844 0.764 1 95.75 211 GLN B CA 1
ATOM 4720 C C . GLN B 1 211 ? -1.477 3.645 1.032 1 95.75 211 GLN B C 1
ATOM 4722 O O . GLN B 1 211 ? -1.957 2.52 1.188 1 95.75 211 GLN B O 1
ATOM 4727 N N . ASP B 1 212 ? -0.213 3.893 1.104 1 94.81 212 ASP B N 1
ATOM 4728 C CA . ASP B 1 212 ? 0.776 2.822 1.179 1 94.81 212 ASP B CA 1
ATOM 4729 C C . ASP B 1 212 ? 0.934 2.32 2.611 1 94.81 212 ASP B C 1
ATOM 4731 O O . ASP B 1 212 ? 1.428 1.213 2.836 1 94.81 212 ASP B O 1
ATOM 4735 N N . SER B 1 213 ? 0.614 3.172 3.578 1 94.25 213 SER B N 1
ATOM 4736 C CA . SER B 1 213 ? 0.797 2.811 4.98 1 94.25 213 SER B CA 1
ATOM 4737 C C . SER B 1 213 ? -0.299 1.861 5.453 1 94.25 213 SER B C 1
ATOM 4739 O O . SER B 1 213 ? -1.458 1.996 5.055 1 94.25 213 SER B O 1
ATOM 4741 N N . LYS B 1 214 ? 0.124 0.953 6.285 1 93.5 214 LYS B N 1
ATOM 4742 C CA . LYS B 1 214 ? -0.799 -0.029 6.848 1 93.5 214 LYS B CA 1
ATOM 4743 C C . LYS B 1 214 ? -0.748 -0.02 8.375 1 93.5 214 LYS B C 1
ATOM 4745 O O . LYS B 1 214 ? 0.307 0.22 8.961 1 93.5 214 LYS B O 1
ATOM 4750 N N . PHE B 1 215 ? -1.895 -0.396 8.945 1 91.44 215 PHE B N 1
ATOM 4751 C CA . PHE B 1 215 ? -2.004 -0.282 10.391 1 91.44 215 PHE B CA 1
ATOM 4752 C C . PHE B 1 215 ? -2.646 -1.529 10.984 1 91.44 215 PHE B C 1
ATOM 4754 O O . PHE B 1 215 ? -3.662 -2.012 10.477 1 91.44 215 PHE B O 1
ATOM 4761 N N . GLU B 1 216 ? -1.996 -2.035 11.977 1 87.88 216 GLU B N 1
ATOM 4762 C CA . GLU B 1 216 ? -2.59 -3.039 12.852 1 87.88 216 GLU B CA 1
ATOM 4763 C C . GLU B 1 216 ? -2.961 -2.439 14.203 1 87.88 216 GLU B C 1
ATOM 4765 O O . GLU B 1 216 ? -2.088 -2.176 15.031 1 87.88 216 GLU B O 1
ATOM 4770 N N . PHE B 1 217 ? -4.211 -2.23 14.367 1 79.25 217 PHE B N 1
ATOM 4771 C CA . PHE B 1 217 ? -4.68 -1.604 15.594 1 79.25 217 PHE B CA 1
ATOM 4772 C C . PHE B 1 217 ? -4.906 -2.646 16.688 1 79.25 217 PHE B C 1
ATOM 4774 O O . PHE B 1 217 ? -5.59 -3.646 16.469 1 79.25 217 PHE B O 1
ATOM 4781 N N . THR B 1 218 ? -4.078 -2.742 17.688 1 68 218 THR B N 1
ATOM 4782 C CA . THR B 1 218 ? -4.195 -3.713 18.766 1 68 218 THR B CA 1
ATOM 4783 C C . THR B 1 218 ? -4.957 -3.117 19.953 1 68 218 THR B C 1
ATOM 4785 O O . THR B 1 218 ? -5.238 -3.812 20.922 1 68 218 THR B O 1
ATOM 4788 N N . TYR B 1 219 ? -5.199 -1.969 19.938 1 58.12 219 TYR B N 1
ATOM 4789 C CA . TYR B 1 219 ? -5.688 -1.342 21.156 1 58.12 219 TYR B CA 1
ATOM 4790 C C . TYR B 1 219 ? -7.176 -1.612 21.344 1 58.12 219 TYR B C 1
ATOM 4792 O O . TYR B 1 219 ? -7.969 -1.455 20.406 1 58.12 219 TYR B O 1
ATOM 4800 N N . TYR B 1 220 ? -7.461 -2.471 22.391 1 51.47 220 TYR B N 1
ATOM 4801 C CA . TYR B 1 220 ? -8.797 -2.803 22.859 1 51.47 220 TYR B CA 1
ATOM 4802 C C . TYR B 1 220 ? -9.391 -1.659 23.688 1 51.47 220 TYR B C 1
ATOM 4804 O O . TYR B 1 220 ? -8.688 -1.039 24.484 1 51.47 220 TYR B O 1
ATOM 4812 N N . HIS B 1 221 ? -10.102 -0.697 23.172 1 47.28 221 HIS B N 1
ATOM 4813 C CA . HIS B 1 221 ? -10.836 0.037 24.188 1 47.28 221 HIS B CA 1
ATOM 4814 C C . HIS B 1 221 ? -12.25 -0.517 24.359 1 47.28 221 HIS B C 1
ATOM 4816 O O . HIS B 1 221 ? -12.82 -1.081 23.422 1 47.28 221 HIS B O 1
ATOM 4822 N N . ASP B 1 222 ? -12.648 -0.576 25.578 1 43.84 222 ASP B N 1
ATOM 4823 C CA . ASP B 1 222 ? -14.031 -0.898 25.891 1 43.84 222 ASP B CA 1
ATOM 4824 C C . ASP B 1 222 ? -14.977 -0.419 24.781 1 43.84 222 ASP B C 1
ATOM 4826 O O . ASP B 1 222 ? -15.984 -1.063 24.5 1 43.84 222 ASP B O 1
ATOM 4830 N N . LYS B 1 223 ? -14.953 0.823 24.578 1 40.03 223 LYS B N 1
ATOM 4831 C CA . LYS B 1 223 ? -15.969 1.501 23.781 1 40.03 223 LYS B CA 1
ATOM 4832 C C . LYS B 1 223 ? -15.648 1.415 22.281 1 40.03 223 LYS B C 1
ATOM 4834 O O . LYS B 1 223 ? -16.156 2.207 21.484 1 40.03 223 LYS B O 1
ATOM 4839 N N . GLY B 1 224 ? -15.016 0.459 21.766 1 39.62 224 GLY B N 1
ATOM 4840 C CA . GLY B 1 224 ? -15.133 0.282 20.328 1 39.62 224 GLY B CA 1
ATOM 4841 C C . GLY B 1 224 ? -13.82 -0.123 19.672 1 39.62 224 GLY B C 1
ATOM 4842 O O . GLY B 1 224 ? -13.719 -0.137 18.438 1 39.62 224 GLY B O 1
ATOM 4843 N N . LEU B 1 225 ? -12.789 0.039 20.328 1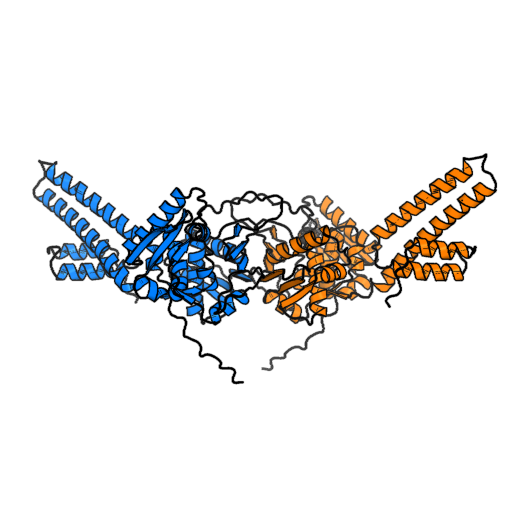 44.28 225 LEU B N 1
ATOM 4844 C CA . LEU B 1 225 ? -11.68 -0.22 19.422 1 44.28 225 LEU B CA 1
ATOM 4845 C C . LEU B 1 225 ? -11.648 -1.69 19.016 1 44.28 225 LEU B C 1
ATOM 4847 O O . LEU B 1 225 ? -12.062 -2.561 19.781 1 44.28 225 LEU B O 1
ATOM 4851 N N . ILE B 1 226 ? -11.477 -1.913 17.719 1 45.28 226 ILE B N 1
ATOM 4852 C CA . ILE B 1 226 ? -11.43 -3.086 16.844 1 45.28 226 ILE B CA 1
ATOM 4853 C C . ILE B 1 226 ? -10.188 -3.916 17.172 1 45.28 226 ILE B C 1
ATOM 4855 O O . ILE B 1 226 ? -9.07 -3.404 17.141 1 45.28 226 ILE B O 1
ATOM 4859 N N . ASP B 1 227 ? -10.25 -4.84 18.094 1 47.56 227 ASP B N 1
ATOM 4860 C CA . ASP B 1 227 ? -9.227 -5.875 18.047 1 47.56 227 ASP B CA 1
ATOM 4861 C C . ASP B 1 227 ? -8.867 -6.25 16.609 1 47.56 227 ASP B C 1
ATOM 4863 O O . ASP B 1 227 ? -9.414 -7.207 16.062 1 47.56 227 ASP B O 1
ATOM 4867 N N . SER B 1 228 ? -9.109 -5.395 15.695 1 54.19 228 SER B N 1
ATOM 4868 C CA . SER B 1 228 ? -8.844 -6.047 14.414 1 54.19 228 SER B CA 1
ATOM 4869 C C . SER B 1 228 ? -7.344 -6.168 14.164 1 54.19 228 SER B C 1
ATOM 4871 O O . SER B 1 228 ? -6.629 -5.164 14.141 1 54.19 228 SER B O 1
ATOM 4873 N N . LEU B 1 229 ? -6.828 -7.406 14.445 1 63.09 229 LEU B N 1
ATOM 4874 C CA . LEU B 1 229 ? -5.48 -7.863 14.125 1 63.09 229 LEU B CA 1
ATOM 4875 C C . LEU B 1 229 ? -5.203 -7.723 12.625 1 63.09 229 LEU B C 1
ATOM 4877 O O . LEU B 1 229 ? -4.105 -8.039 12.164 1 63.09 229 LEU B O 1
ATOM 4881 N N . ASP B 1 230 ? -6.191 -7.004 12.031 1 81.44 230 ASP B N 1
ATOM 4882 C CA . ASP B 1 230 ? -5.906 -6.938 10.602 1 81.44 230 ASP B CA 1
ATOM 4883 C C . ASP B 1 230 ? -5.016 -5.742 10.273 1 81.44 230 ASP B C 1
ATOM 4885 O O . ASP B 1 230 ? -5.066 -4.719 10.961 1 81.44 230 ASP B O 1
ATOM 4889 N N . ARG B 1 231 ? -4.188 -5.953 9.43 1 89.75 231 ARG B N 1
ATOM 4890 C CA . ARG B 1 231 ? -3.438 -4.867 8.82 1 89.75 231 ARG B CA 1
ATOM 4891 C C . ARG B 1 231 ? -4.266 -4.168 7.746 1 89.75 231 ARG B C 1
ATOM 4893 O O . ARG B 1 231 ? -4.59 -4.762 6.719 1 89.75 231 ARG B O 1
ATOM 4900 N N . ILE B 1 232 ? -4.625 -2.857 7.961 1 92.38 232 ILE B N 1
ATOM 4901 C CA . ILE B 1 232 ? -5.559 -2.174 7.07 1 92.38 232 ILE B CA 1
ATOM 4902 C C . ILE B 1 232 ? -4.879 -0.952 6.453 1 92.38 232 ILE B C 1
ATOM 4904 O O . ILE B 1 232 ? -3.988 -0.355 7.062 1 92.38 232 ILE B O 1
ATOM 4908 N N . ASN B 1 233 ? -5.273 -0.647 5.23 1 94.56 233 ASN B N 1
ATOM 4909 C CA . ASN B 1 233 ? -4.918 0.621 4.605 1 94.56 233 ASN B CA 1
ATOM 4910 C C . ASN B 1 233 ? -5.883 1.733 5 1 94.56 233 ASN B C 1
ATOM 4912 O O . ASN B 1 233 ? -7.031 1.466 5.363 1 94.56 233 ASN B O 1
ATOM 4916 N N . ILE B 1 234 ? -5.367 2.945 4.945 1 94.31 234 ILE B N 1
ATOM 4917 C CA . ILE B 1 234 ? -6.254 4.082 5.156 1 94.31 234 ILE B CA 1
ATOM 4918 C C . ILE B 1 234 ? -7.098 4.324 3.906 1 94.31 234 ILE B C 1
ATOM 4920 O O . ILE B 1 234 ? -8.32 4.445 3.988 1 94.31 234 ILE B O 1
ATOM 4924 N N . LEU B 1 235 ? -6.426 4.352 2.789 1 96.38 235 LEU B N 1
ATOM 4925 C CA . LEU B 1 235 ? -7.043 4.598 1.49 1 96.38 235 LEU B CA 1
ATOM 4926 C C . LEU B 1 235 ? -6.914 3.379 0.586 1 96.38 235 LEU B C 1
ATOM 4928 O O . LEU B 1 235 ? -5.824 2.812 0.452 1 96.38 235 LEU B O 1
ATOM 4932 N N . GLN B 1 236 ? -8.016 3.002 -0.03 1 95.44 236 GLN B N 1
ATOM 4933 C CA . GLN B 1 236 ? -7.941 1.864 -0.942 1 95.44 236 GLN B CA 1
ATOM 4934 C C . GLN B 1 236 ? -7.809 2.328 -2.391 1 95.44 236 GLN B C 1
ATOM 4936 O O . GLN B 1 236 ? -7.547 1.521 -3.283 1 95.44 236 GLN B O 1
ATOM 4941 N N . ALA B 1 237 ? -8.047 3.65 -2.594 1 93.88 237 ALA B N 1
ATOM 4942 C CA . ALA B 1 237 ? -7.914 4.191 -3.945 1 93.88 237 ALA B CA 1
ATOM 4943 C C . ALA B 1 237 ? -7.594 5.684 -3.91 1 93.88 237 ALA B C 1
ATOM 4945 O O . ALA B 1 237 ? -8.133 6.422 -3.084 1 93.88 237 ALA B O 1
ATOM 4946 N N . ILE B 1 238 ? -6.703 6.059 -4.801 1 92.31 238 ILE B N 1
ATOM 4947 C CA . ILE B 1 238 ? -6.441 7.473 -5.059 1 92.31 238 ILE B CA 1
ATOM 4948 C C . ILE B 1 238 ? -6.387 7.723 -6.566 1 92.31 238 ILE B C 1
ATOM 4950 O O . ILE B 1 238 ? -5.918 6.871 -7.324 1 92.31 238 ILE B O 1
ATOM 4954 N N . GLY B 1 239 ? -6.922 8.797 -6.98 1 87.81 239 GLY B N 1
ATOM 4955 C CA . GLY B 1 239 ? -6.914 9.086 -8.406 1 87.81 239 GLY B CA 1
ATOM 4956 C C . GLY B 1 239 ? -6.734 10.562 -8.703 1 87.81 239 GLY B C 1
ATOM 4957 O O . GLY B 1 239 ? -7.145 11.422 -7.918 1 87.81 239 GLY B O 1
ATOM 4958 N N . ARG B 1 240 ? -6.055 10.781 -9.891 1 81.94 240 ARG B N 1
ATOM 4959 C CA . ARG B 1 240 ? -5.934 12.133 -10.438 1 81.94 240 ARG B CA 1
ATOM 4960 C C . ARG B 1 240 ? -6.719 12.266 -11.742 1 81.94 240 ARG B C 1
ATOM 4962 O O . ARG B 1 240 ? -6.559 11.453 -12.656 1 81.94 240 ARG B O 1
ATOM 4969 N N . ARG B 1 241 ? -7.773 12.969 -11.898 1 70.31 241 ARG B N 1
ATOM 4970 C CA . ARG B 1 241 ? -8.648 13.016 -13.062 1 70.31 241 ARG B CA 1
ATOM 4971 C C . ARG B 1 241 ? -8.125 14 -14.102 1 70.31 241 ARG B C 1
ATOM 4973 O O . ARG B 1 241 ? -8.203 13.742 -15.305 1 70.31 241 ARG B O 1
ATOM 4980 N N . ASP B 1 242 ? -8.125 15.242 -13.742 1 64.88 242 ASP B N 1
ATOM 4981 C CA . ASP B 1 242 ? -7.945 16.25 -14.781 1 64.88 242 ASP B CA 1
ATOM 4982 C C . ASP B 1 242 ? -6.688 17.078 -14.531 1 64.88 242 ASP B C 1
ATOM 4984 O O . ASP B 1 242 ? -6.031 16.922 -13.5 1 64.88 242 ASP B O 1
ATOM 4988 N N . ARG B 1 243 ? -6.43 17.797 -15.602 1 57.09 243 ARG B N 1
ATOM 4989 C CA . ARG B 1 243 ? -5.363 18.797 -15.555 1 57.09 243 ARG B CA 1
ATOM 4990 C C . ARG B 1 243 ? -5.539 19.719 -14.359 1 57.09 243 ARG B C 1
ATOM 4992 O O . ARG B 1 243 ? -4.562 20.266 -13.844 1 57.09 243 ARG B O 1
ATOM 4999 N N . ASN B 1 244 ? -6.797 19.844 -14.086 1 58.25 244 ASN B N 1
ATOM 5000 C CA . ASN B 1 244 ? -7.066 20.797 -13.016 1 58.25 244 ASN B CA 1
ATOM 5001 C C . ASN B 1 244 ? -6.777 20.188 -11.641 1 58.25 244 ASN B C 1
ATOM 5003 O O . ASN B 1 244 ? -7.109 20.781 -10.617 1 58.25 244 ASN B O 1
ATOM 5007 N N . GLU B 1 245 ? -6.258 19 -11.656 1 71.06 245 GLU B N 1
ATOM 5008 C CA . GLU B 1 245 ? -5.695 18.344 -10.477 1 71.06 245 GLU B CA 1
ATOM 5009 C C . GLU B 1 245 ? -6.793 17.953 -9.492 1 71.06 245 GLU B C 1
ATOM 5011 O O . GLU B 1 245 ? -6.699 18.25 -8.297 1 71.06 245 GLU B O 1
ATOM 5016 N N . THR B 1 246 ? -7.961 17.578 -9.969 1 85.75 246 THR B N 1
ATOM 5017 C CA . THR B 1 246 ? -8.984 16.969 -9.133 1 85.75 246 THR B CA 1
ATOM 5018 C C . THR B 1 246 ? -8.562 15.562 -8.703 1 85.75 246 THR B C 1
ATOM 5020 O O . THR B 1 246 ? -8.141 14.75 -9.531 1 85.75 246 THR B O 1
ATOM 5023 N N . PHE B 1 247 ? -8.688 15.453 -7.395 1 89.81 247 PHE B N 1
ATOM 5024 C CA . PHE B 1 247 ? -8.344 14.172 -6.805 1 89.81 247 PHE B CA 1
ATOM 5025 C C . PHE B 1 247 ? -9.594 13.391 -6.418 1 89.81 247 PHE B C 1
ATOM 5027 O O . PHE B 1 247 ? -10.625 13.984 -6.09 1 89.81 247 PHE B O 1
ATOM 5034 N N . LYS B 1 248 ? -9.508 12.18 -6.617 1 91.62 248 LYS B N 1
ATOM 5035 C CA . LYS B 1 248 ? -10.5 11.242 -6.094 1 91.62 248 LYS B CA 1
ATOM 5036 C C . LYS B 1 248 ? -9.867 10.258 -5.117 1 91.62 248 LYS B C 1
ATOM 5038 O O . LYS B 1 248 ? -8.805 9.695 -5.395 1 91.62 248 LYS B O 1
ATOM 5043 N N . ILE B 1 249 ? -10.523 10.141 -3.924 1 95.25 249 ILE B N 1
ATOM 5044 C CA . ILE B 1 249 ? -9.977 9.18 -2.969 1 95.25 249 ILE B CA 1
ATOM 5045 C C . ILE B 1 249 ? -11.102 8.281 -2.443 1 95.25 249 ILE B C 1
ATOM 5047 O O . ILE B 1 249 ? -12.273 8.633 -2.527 1 95.25 249 ILE B O 1
ATOM 5051 N N . MET B 1 250 ? -10.758 7.102 -1.996 1 96.31 250 MET B N 1
ATOM 5052 C CA . MET B 1 250 ? -11.688 6.191 -1.344 1 96.31 250 MET B CA 1
ATOM 5053 C C . MET B 1 250 ? -11.086 5.613 -0.067 1 96.31 250 MET B C 1
ATOM 5055 O O . MET B 1 250 ? -10 5.031 -0.097 1 96.31 250 MET B O 1
ATOM 5059 N N . PHE B 1 251 ? -11.836 5.801 1.098 1 96.81 251 PHE B N 1
ATOM 5060 C CA . PHE B 1 251 ? -11.406 5.211 2.359 1 96.81 251 PHE B CA 1
ATOM 5061 C C . PHE B 1 251 ? -11.547 3.693 2.324 1 96.81 251 PHE B C 1
ATOM 5063 O O . PHE B 1 251 ? -12.406 3.162 1.615 1 96.81 251 PHE B O 1
ATOM 5070 N N . SER B 1 252 ? -10.664 3.016 3.041 1 95.69 252 SER B N 1
ATOM 5071 C CA . SER B 1 252 ? -10.922 1.604 3.305 1 95.69 252 SER B CA 1
ATOM 5072 C C . SER B 1 252 ? -12.164 1.418 4.164 1 95.69 252 SER B C 1
ATOM 5074 O O . SER B 1 252 ? -12.586 2.342 4.863 1 95.69 252 SER B O 1
ATOM 5076 N N . ASP B 1 253 ? -12.719 0.247 4.133 1 93.94 253 ASP B N 1
ATOM 5077 C CA . ASP B 1 253 ? -13.977 -0.016 4.828 1 93.94 253 ASP B CA 1
ATOM 5078 C C . ASP B 1 253 ? -13.828 0.212 6.332 1 93.94 253 ASP B C 1
ATOM 5080 O O . ASP B 1 253 ? -14.695 0.823 6.961 1 93.94 253 ASP B O 1
ATOM 5084 N N . ALA B 1 254 ? -12.789 -0.253 6.887 1 89.56 254 ALA B N 1
ATOM 5085 C CA . ALA B 1 254 ? -12.586 -0.15 8.328 1 89.56 254 ALA B CA 1
ATOM 5086 C C . ALA B 1 254 ? -12.469 1.309 8.766 1 89.56 254 ALA B C 1
ATOM 5088 O O . ALA B 1 254 ? -13.078 1.72 9.75 1 89.56 254 ALA B O 1
ATOM 5089 N N . VAL B 1 255 ? -11.734 2.08 8.008 1 91.81 255 VAL B N 1
ATOM 5090 C CA . VAL B 1 255 ? -11.547 3.494 8.328 1 91.81 255 VAL B CA 1
ATOM 5091 C C . VAL B 1 255 ? -12.867 4.238 8.164 1 91.81 255 VAL B C 1
ATOM 5093 O O . VAL B 1 255 ? -13.258 5.023 9.031 1 91.81 255 VAL B O 1
ATOM 5096 N N . TYR B 1 256 ? -13.594 3.945 7.094 1 94.69 256 TYR B N 1
ATOM 5097 C CA . TYR B 1 256 ? -14.859 4.617 6.828 1 94.69 256 TYR B CA 1
ATOM 5098 C C . TYR B 1 256 ? -15.883 4.309 7.914 1 94.69 256 TYR B C 1
ATOM 5100 O O . TYR B 1 256 ? -16.609 5.199 8.367 1 94.69 256 TYR B O 1
ATOM 5108 N N . ARG B 1 257 ? -15.906 3.082 8.305 1 91.69 257 ARG B N 1
ATOM 5109 C CA . ARG B 1 257 ? -16.828 2.682 9.367 1 91.69 257 ARG B CA 1
ATOM 5110 C C . ARG B 1 257 ? -16.531 3.43 10.664 1 91.69 257 ARG B C 1
ATOM 5112 O O . ARG B 1 257 ? -17.453 3.842 11.367 1 91.69 257 ARG B O 1
ATOM 5119 N N . SER B 1 258 ? -15.289 3.566 10.945 1 88.69 258 SER B N 1
ATOM 5120 C CA . SER B 1 258 ? -14.906 4.309 12.141 1 88.69 258 SER B CA 1
ATOM 5121 C C . SER B 1 258 ? -15.352 5.762 12.062 1 88.69 258 SER B C 1
ATOM 5123 O O . SER B 1 258 ? -15.914 6.301 13.016 1 88.69 258 SER B O 1
ATOM 5125 N N . LEU B 1 259 ? -15.156 6.363 10.961 1 91.19 259 LEU B N 1
ATOM 5126 C CA . LEU B 1 259 ? -15.555 7.754 10.773 1 91.19 259 LEU B CA 1
ATOM 5127 C C . LEU B 1 259 ? -17.062 7.902 10.844 1 91.19 259 LEU B C 1
ATOM 5129 O O . LEU B 1 259 ? -17.578 8.844 11.461 1 91.19 259 LEU B O 1
ATOM 5133 N N . GLN B 1 260 ? -17.766 6.973 10.297 1 90.94 260 GLN B N 1
ATOM 5134 C CA . GLN B 1 260 ? -19.234 7.008 10.258 1 90.94 260 GLN B CA 1
ATOM 5135 C C . GLN B 1 260 ? -19.828 6.836 11.648 1 90.94 260 GLN B C 1
ATOM 5137 O O . GLN B 1 260 ? -20.922 7.316 11.93 1 90.94 260 GLN B O 1
ATOM 5142 N N . SER B 1 261 ? -19.094 6.164 12.438 1 87.31 261 SER B N 1
ATOM 5143 C CA . SER B 1 261 ? -19.594 5.91 13.789 1 87.31 261 SER B CA 1
ATOM 5144 C C . SER B 1 261 ? -19.578 7.18 14.625 1 87.31 261 SER B C 1
ATOM 5146 O O . SER B 1 261 ? -20.203 7.223 15.695 1 87.31 261 SER B O 1
ATOM 5148 N N . GLY B 1 262 ? -18.875 8.188 14.18 1 86.56 262 GLY B N 1
ATOM 5149 C CA . GLY B 1 262 ? -18.797 9.438 14.914 1 86.56 262 GLY B CA 1
ATOM 5150 C C . GLY B 1 262 ? -17.625 9.5 15.875 1 86.56 262 GLY B C 1
ATOM 5151 O O . GLY B 1 262 ? -17.531 10.422 16.688 1 86.56 262 GLY B O 1
ATOM 5152 N N . ALA B 1 263 ? -16.781 8.492 15.789 1 84.56 263 ALA B N 1
ATOM 5153 C CA . ALA B 1 263 ? -15.578 8.508 16.594 1 84.56 263 ALA B CA 1
ATOM 5154 C C . ALA B 1 263 ? -14.562 9.5 16.062 1 84.56 263 ALA B C 1
ATOM 5156 O O . ALA B 1 263 ? -13.531 9.109 15.5 1 84.56 263 ALA B O 1
ATOM 5157 N N . ILE B 1 264 ? -14.891 10.773 16.312 1 89.38 264 ILE B N 1
ATOM 5158 C CA . ILE B 1 264 ? -14.117 11.859 15.711 1 89.38 264 ILE B CA 1
ATOM 5159 C C . ILE B 1 264 ? -13.844 12.938 16.766 1 89.38 264 ILE B C 1
ATOM 5161 O O . ILE B 1 264 ? -14.703 13.227 17.594 1 89.38 264 ILE B O 1
ATOM 5165 N N . ALA B 1 265 ? -12.656 13.398 16.797 1 87.75 265 ALA B N 1
ATOM 5166 C CA . ALA B 1 265 ? -12.32 14.609 17.531 1 87.75 265 ALA B CA 1
ATOM 5167 C C . ALA B 1 265 ? -12.148 15.805 16.594 1 87.75 265 ALA B C 1
ATOM 5169 O O . ALA B 1 265 ? -11.664 15.656 15.477 1 87.75 265 ALA B O 1
ATOM 5170 N N . TYR B 1 266 ? -12.609 16.938 17.031 1 91.5 266 TYR B N 1
ATOM 5171 C CA . TYR B 1 266 ? -12.43 18.141 16.234 1 91.5 266 TYR B CA 1
ATOM 5172 C C . TYR B 1 266 ? -11.242 18.953 16.734 1 91.5 266 TYR B C 1
ATOM 5174 O O . TYR B 1 266 ? -11.125 19.219 17.938 1 91.5 266 TYR B O 1
ATOM 5182 N N . LEU B 1 267 ? -10.422 19.281 15.812 1 94 267 LEU B N 1
ATOM 5183 C CA . LEU B 1 267 ? -9.188 20.016 16.109 1 94 267 LEU B CA 1
ATOM 5184 C C . LEU B 1 267 ? -9.227 21.422 15.523 1 94 267 LEU B C 1
ATOM 5186 O O . LEU B 1 267 ? -10.008 21.688 14.602 1 94 267 LEU B O 1
ATOM 5190 N N . SER B 1 268 ? -8.523 22.25 16.172 1 93.88 268 SER B N 1
ATOM 5191 C CA . SER B 1 268 ? -8.25 23.562 15.578 1 93.88 268 SER B CA 1
ATOM 5192 C C . SER B 1 268 ? -6.957 23.547 14.766 1 93.88 268 SER B C 1
ATOM 5194 O O . SER B 1 268 ? -5.879 23.328 15.32 1 93.88 268 SER B O 1
ATOM 5196 N N . LEU B 1 269 ? -7.117 23.828 13.555 1 93.75 269 LEU B N 1
ATOM 5197 C CA . LEU B 1 269 ? -5.938 23.875 12.695 1 93.75 269 LEU B CA 1
ATOM 5198 C C . LEU B 1 269 ? -4.996 24.984 13.133 1 93.75 269 LEU B C 1
ATOM 5200 O O . LEU B 1 269 ? -3.773 24.844 13.047 1 93.75 269 LEU B O 1
ATOM 5204 N N . ALA B 1 270 ? -5.535 26.094 13.531 1 94.25 270 ALA B N 1
ATOM 5205 C CA . ALA B 1 270 ? -4.738 27.234 13.969 1 94.25 270 ALA B CA 1
ATOM 5206 C C . ALA B 1 270 ? -3.844 26.859 15.148 1 94.25 270 ALA B C 1
ATOM 5208 O O . ALA B 1 270 ? -2.672 27.25 15.195 1 94.25 270 ALA B O 1
ATOM 5209 N N . ILE B 1 271 ? -4.43 26.125 16.062 1 94.75 271 ILE B N 1
ATOM 5210 C CA . ILE B 1 271 ? -3.643 25.672 17.203 1 94.75 271 ILE B CA 1
ATOM 5211 C C . ILE B 1 271 ? -2.498 24.781 16.719 1 94.75 271 ILE B C 1
ATOM 5213 O O . ILE B 1 271 ? -1.346 24.969 17.109 1 94.75 271 ILE B O 1
ATOM 5217 N N . LEU B 1 272 ? -2.852 23.859 15.883 1 94.94 272 LEU B N 1
ATOM 5218 C CA . LEU B 1 272 ? -1.848 22.938 15.359 1 94.94 272 LEU B CA 1
ATOM 5219 C C . LEU B 1 272 ? -0.706 23.703 14.695 1 94.94 272 LEU B C 1
ATOM 5221 O O . LEU B 1 272 ? 0.466 23.375 14.898 1 94.94 272 LEU B O 1
ATOM 5225 N N . GLU B 1 273 ? -1.022 24.688 13.977 1 93.88 273 GLU B N 1
ATOM 5226 C CA . GLU B 1 273 ? -0.037 25.484 13.25 1 93.88 273 GLU B CA 1
ATOM 5227 C C . GLU B 1 273 ? 0.807 26.328 14.203 1 93.88 273 GLU B C 1
ATOM 5229 O O . GLU B 1 273 ? 1.972 26.609 13.922 1 93.88 273 GLU B O 1
ATOM 5234 N N . ASP B 1 274 ? 0.242 26.688 15.227 1 94.94 274 ASP B N 1
ATOM 5235 C CA . ASP B 1 274 ? 0.897 27.656 16.109 1 94.94 274 ASP B CA 1
ATOM 5236 C C . ASP B 1 274 ? 1.777 26.953 17.141 1 94.94 274 ASP B C 1
ATOM 5238 O O . ASP B 1 274 ? 2.52 27.594 17.875 1 94.94 274 ASP B O 1
ATOM 5242 N N . LEU B 1 275 ? 1.679 25.625 17.172 1 95.25 275 LEU B N 1
ATOM 5243 C CA . LEU B 1 275 ? 2.625 24.859 17.969 1 95.25 275 LEU B CA 1
ATOM 5244 C C . LEU B 1 275 ? 3.984 24.781 17.281 1 95.25 275 LEU B C 1
ATOM 5246 O O . LEU B 1 275 ? 4.062 24.547 16.078 1 95.25 275 LEU B O 1
ATOM 5250 N N . LYS B 1 276 ? 5.012 24.922 18.062 1 90.75 276 LYS B N 1
ATOM 5251 C CA . LYS B 1 276 ? 6.348 25.141 17.5 1 90.75 276 LYS B CA 1
ATOM 5252 C C . LYS B 1 276 ? 7.074 23.812 17.281 1 90.75 276 LYS B C 1
ATOM 5254 O O . LYS B 1 276 ? 7.871 23.688 16.359 1 90.75 276 LYS B O 1
ATOM 5259 N N . THR B 1 277 ? 6.871 22.875 18.141 1 90.81 277 THR B N 1
ATOM 5260 C CA . THR B 1 277 ? 7.613 21.625 18.062 1 90.81 277 THR B CA 1
ATOM 5261 C C . THR B 1 277 ? 6.742 20.516 17.484 1 90.81 277 THR B C 1
ATOM 5263 O O . THR B 1 277 ? 5.531 20.484 17.719 1 90.81 277 THR B O 1
ATOM 5266 N N . GLY B 1 278 ? 7.453 19.656 16.797 1 92.38 278 GLY B N 1
ATOM 5267 C CA . GLY B 1 278 ? 6.75 18.484 16.281 1 92.38 278 GLY B CA 1
ATOM 5268 C C . GLY B 1 278 ? 6.133 17.625 17.359 1 92.38 278 GLY B C 1
ATOM 5269 O O . GLY B 1 278 ? 5.035 17.094 17.188 1 92.38 278 GLY B O 1
ATOM 5270 N N . THR B 1 279 ? 6.789 17.516 18.422 1 93.62 279 THR B N 1
ATOM 5271 C CA . THR B 1 279 ? 6.285 16.719 19.531 1 93.62 279 THR B CA 1
ATOM 5272 C C . THR B 1 279 ? 4.992 17.312 20.078 1 93.62 279 THR B C 1
ATOM 5274 O O . THR B 1 279 ? 4.027 16.594 20.328 1 93.62 279 THR B O 1
ATOM 5277 N N . ALA B 1 280 ? 4.949 18.609 20.234 1 95.25 280 ALA B N 1
ATOM 5278 C CA . ALA B 1 280 ? 3.746 19.266 20.719 1 95.25 280 ALA B CA 1
ATOM 5279 C C . ALA B 1 280 ? 2.584 19.094 19.75 1 95.25 280 ALA B C 1
ATOM 5281 O O . ALA B 1 280 ? 1.442 18.875 20.172 1 95.25 280 ALA B O 1
ATOM 5282 N N . GLN B 1 281 ? 2.885 19.203 18.516 1 95.38 281 GLN B N 1
ATOM 5283 C CA . GLN B 1 281 ? 1.857 19.016 17.5 1 95.38 281 GLN B CA 1
ATOM 5284 C C . GLN B 1 281 ? 1.286 17.594 17.547 1 95.38 281 GLN B C 1
ATOM 5286 O O . GLN B 1 281 ? 0.067 17.422 17.516 1 95.38 281 GLN B O 1
ATOM 5291 N N . ASN B 1 282 ? 2.162 16.625 17.609 1 94.69 282 ASN B N 1
ATOM 5292 C CA . ASN B 1 282 ? 1.704 15.242 17.688 1 94.69 282 ASN B CA 1
ATOM 5293 C C . ASN B 1 282 ? 0.91 14.984 18.969 1 94.69 282 ASN B C 1
ATOM 5295 O O . ASN B 1 282 ? -0.062 14.227 18.953 1 94.69 282 ASN B O 1
ATOM 5299 N N . LEU B 1 283 ? 1.376 15.586 20.047 1 94.75 283 LEU B N 1
ATOM 5300 C CA . LEU B 1 283 ? 0.629 15.445 21.281 1 94.75 283 LEU B CA 1
ATOM 5301 C C . LEU B 1 283 ? -0.765 16.047 21.156 1 94.75 283 LEU B C 1
ATOM 5303 O O . LEU B 1 283 ? -1.741 15.484 21.656 1 94.75 283 LEU B O 1
ATOM 5307 N N . TYR B 1 284 ? -0.853 17.141 20.531 1 95.75 284 TYR B N 1
ATOM 5308 C CA . TYR B 1 284 ? -2.15 17.781 20.344 1 95.75 284 TYR B CA 1
ATOM 5309 C C . TYR B 1 284 ? -3.084 16.891 19.531 1 95.75 284 TYR B C 1
ATOM 5311 O O . TYR B 1 284 ? -4.297 16.891 19.75 1 95.75 284 TYR B O 1
ATOM 5319 N N . LEU B 1 285 ? -2.543 16.141 18.625 1 94.94 285 LEU B N 1
ATOM 5320 C CA . LEU B 1 285 ? -3.355 15.203 17.844 1 94.94 285 LEU B CA 1
ATOM 5321 C C . LEU B 1 285 ? -3.826 14.047 18.719 1 94.94 285 LEU B C 1
ATOM 5323 O O . LEU B 1 285 ? -4.902 13.484 18.484 1 94.94 285 LEU B O 1
ATOM 5327 N N . PHE B 1 286 ? -3.088 13.742 19.656 1 92.69 286 PHE B N 1
ATOM 5328 C CA . PHE B 1 286 ? -3.271 12.539 20.469 1 92.69 286 PHE B CA 1
ATOM 5329 C C . PHE B 1 286 ? -4.133 12.836 21.688 1 92.69 286 PHE B C 1
ATOM 5331 O O . PHE B 1 286 ? -5.031 12.062 22.016 1 92.69 286 PHE B O 1
ATOM 5338 N N . LEU B 1 287 ? -3.984 13.891 22.328 1 93.12 287 LEU B N 1
ATOM 5339 C CA . LEU B 1 287 ? -4.434 14.133 23.703 1 93.12 287 LEU B CA 1
ATOM 5340 C C . LEU B 1 287 ? -5.945 14.336 23.75 1 93.12 287 LEU B C 1
ATOM 5342 O O . LEU B 1 287 ? -6.609 13.844 24.672 1 93.12 287 LEU B O 1
ATOM 5346 N N . PRO B 1 288 ? -6.48 15.008 22.781 1 89.75 288 PRO B N 1
ATOM 5347 C CA . PRO B 1 288 ? -7.914 15.281 22.922 1 89.75 288 PRO B CA 1
ATOM 5348 C C . PRO B 1 288 ? -8.742 14.008 23.094 1 89.75 288 PRO B C 1
ATOM 5350 O O . PRO B 1 288 ? -9.594 13.945 23.984 1 89.75 288 PRO B O 1
ATOM 5353 N N . ALA B 1 289 ? -8.469 13.031 22.328 1 83.88 289 ALA B N 1
ATOM 5354 C CA . ALA B 1 289 ? -9.211 11.781 22.438 1 83.88 289 ALA B CA 1
ATOM 5355 C C . ALA B 1 289 ? -8.93 11.086 23.766 1 83.88 289 ALA B C 1
ATOM 5357 O O . ALA B 1 289 ? -9.82 10.469 24.359 1 83.88 289 ALA B O 1
ATOM 5358 N N . GLN B 1 290 ? -7.75 11.219 24.266 1 87.25 290 GLN B N 1
ATOM 5359 C CA . GLN B 1 290 ? -7.348 10.586 25.516 1 87.25 290 GLN B CA 1
ATOM 5360 C C . GLN B 1 290 ? -7.996 11.273 26.719 1 87.25 290 GLN B C 1
ATOM 5362 O O . GLN B 1 290 ? -8.547 10.609 27.594 1 87.25 290 GLN B O 1
ATOM 5367 N N . VAL B 1 291 ? -7.945 12.523 26.656 1 89.38 291 VAL B N 1
ATOM 5368 C CA . VAL B 1 291 ? -8.445 13.305 27.781 1 89.38 291 VAL B CA 1
ATOM 5369 C C . VAL B 1 291 ? -9.961 13.195 27.859 1 89.38 291 VAL B C 1
ATOM 5371 O O . VAL B 1 291 ? -10.539 13.195 28.953 1 89.38 291 VAL B O 1
ATOM 5374 N N . ALA B 1 292 ? -10.57 13.125 26.703 1 82.44 292 ALA B N 1
ATOM 5375 C CA . ALA B 1 292 ? -12.023 12.922 26.672 1 82.44 292 ALA B CA 1
ATOM 5376 C C . ALA B 1 292 ? -12.406 11.633 27.391 1 82.44 292 ALA B C 1
ATOM 5378 O O . ALA B 1 292 ? -13.516 11.531 27.938 1 82.44 292 ALA B O 1
ATOM 5379 N N . GLN B 1 293 ? -11.508 10.75 27.5 1 82.12 293 GLN B N 1
ATOM 5380 C CA . GLN B 1 293 ? -11.75 9.484 28.172 1 82.12 293 GLN B CA 1
ATOM 5381 C C . GLN B 1 293 ? -11.281 9.531 29.625 1 82.12 293 GLN B C 1
ATOM 5383 O O . GLN B 1 293 ? -11.312 8.523 30.328 1 82.12 293 GLN B O 1
ATOM 5388 N N . GLY B 1 294 ? -10.781 10.617 30.031 1 87.81 294 GLY B N 1
ATOM 5389 C CA . GLY B 1 294 ? -10.375 10.812 31.406 1 87.81 294 GLY B CA 1
ATOM 5390 C C . GLY B 1 294 ? -8.93 10.414 31.672 1 87.81 294 GLY B C 1
ATOM 5391 O O . GLY B 1 294 ? -8.492 10.344 32.812 1 87.81 294 GLY B O 1
ATOM 5392 N N . ILE B 1 295 ? -8.219 10.164 30.641 1 91.12 295 ILE B N 1
ATOM 5393 C CA . ILE B 1 295 ? -6.824 9.758 30.781 1 91.12 295 ILE B CA 1
ATOM 5394 C C . ILE B 1 295 ? -5.926 10.992 30.797 1 91.12 295 ILE B C 1
ATOM 5396 O O . ILE B 1 295 ? -5.961 11.797 29.859 1 91.12 295 ILE B O 1
ATOM 5400 N N . THR B 1 296 ? -5.113 11.195 31.812 1 95.06 296 THR B N 1
ATOM 5401 C CA . THR B 1 296 ? -4.277 12.383 31.906 1 95.06 296 THR B CA 1
ATOM 5402 C C . THR B 1 296 ? -2.865 12.016 32.375 1 95.06 296 THR B C 1
ATOM 5404 O O . THR B 1 296 ? -2.059 12.898 32.656 1 95.06 296 THR B O 1
ATOM 5407 N N . ARG B 1 297 ? -2.652 10.719 32.375 1 94.88 297 ARG B N 1
ATOM 5408 C CA . ARG B 1 297 ? -1.361 10.242 32.875 1 94.88 297 ARG B CA 1
ATOM 5409 C C . ARG B 1 297 ? -0.809 9.133 31.984 1 94.88 297 ARG B C 1
ATOM 5411 O O . ARG B 1 297 ? -1.536 8.219 31.609 1 94.88 297 ARG B O 1
ATOM 5418 N N . TRP B 1 298 ? 0.513 9.25 31.625 1 93.44 298 TRP B N 1
ATOM 5419 C CA . TRP B 1 298 ? 1.165 8.25 30.781 1 93.44 298 TRP B CA 1
ATOM 5420 C C . TRP B 1 298 ? 2.605 8.023 31.234 1 93.44 298 TRP B C 1
ATOM 5422 O O . TRP B 1 298 ? 3.287 8.961 31.656 1 93.44 298 TRP B O 1
ATOM 5432 N N . PRO B 1 299 ? 3.102 6.73 31.125 1 92.5 299 PRO B N 1
ATOM 5433 C CA . PRO B 1 299 ? 4.551 6.57 31.234 1 92.5 299 PRO B CA 1
ATOM 5434 C C . PRO B 1 299 ? 5.32 7.371 30.188 1 92.5 299 PRO B C 1
ATOM 5436 O O . PRO B 1 299 ? 4.891 7.449 29.031 1 92.5 299 PRO B O 1
ATOM 5439 N N . LEU B 1 300 ? 6.41 7.938 30.609 1 92.69 300 LEU B N 1
ATOM 5440 C CA . LEU B 1 300 ? 7.211 8.758 29.719 1 92.69 300 LEU B CA 1
ATOM 5441 C C . LEU B 1 300 ? 7.668 7.949 28.5 1 92.69 300 LEU B C 1
ATOM 5443 O O . LEU B 1 300 ? 7.648 8.453 27.375 1 92.69 300 LEU B O 1
ATOM 5447 N N . ASP B 1 301 ? 8.016 6.738 28.734 1 88.25 301 ASP B N 1
ATOM 5448 C CA . ASP B 1 301 ? 8.492 5.887 27.656 1 88.25 301 ASP B CA 1
ATOM 5449 C C . ASP B 1 301 ? 7.391 5.648 26.625 1 88.25 301 ASP B C 1
ATOM 5451 O O . ASP B 1 301 ? 7.664 5.562 25.422 1 88.25 301 ASP B O 1
ATOM 5455 N N . GLU B 1 302 ? 6.242 5.566 27.062 1 88.81 302 GLU B N 1
ATOM 5456 C CA . GLU B 1 302 ? 5.113 5.371 26.156 1 88.81 302 GLU B CA 1
ATOM 5457 C C . GLU B 1 302 ? 4.879 6.613 25.297 1 88.81 302 GLU B C 1
ATOM 5459 O O . GLU B 1 302 ? 4.664 6.504 24.094 1 88.81 302 GLU B O 1
ATOM 5464 N N . ILE B 1 303 ? 4.945 7.719 25.922 1 90.19 303 ILE B N 1
ATOM 5465 C CA . ILE B 1 303 ? 4.723 8.969 25.188 1 90.19 303 ILE B CA 1
ATOM 5466 C C . ILE B 1 303 ? 5.797 9.141 24.125 1 90.19 303 ILE B C 1
ATOM 5468 O O . ILE B 1 303 ? 5.496 9.531 23 1 90.19 303 ILE B O 1
ATOM 5472 N N . ALA B 1 304 ? 6.945 8.875 24.5 1 86.69 304 ALA B N 1
ATOM 5473 C CA . ALA B 1 304 ? 8.047 9 23.547 1 86.69 304 ALA B CA 1
ATOM 5474 C C . ALA B 1 304 ? 7.844 8.078 22.344 1 86.69 304 ALA B C 1
ATOM 5476 O O . ALA B 1 304 ? 8.086 8.469 21.203 1 86.69 304 ALA B O 1
ATOM 5477 N N . LEU B 1 305 ? 7.414 6.918 22.609 1 84.88 305 LEU B N 1
ATOM 5478 C CA . LEU B 1 305 ? 7.148 5.945 21.562 1 84.88 305 LEU B CA 1
ATOM 5479 C C . LEU B 1 305 ? 6 6.402 20.672 1 84.88 305 LEU B C 1
ATOM 5481 O O . LEU B 1 305 ? 6.074 6.289 19.438 1 84.88 305 LEU B O 1
ATOM 5485 N N . LEU B 1 306 ? 5.047 6.891 21.297 1 85.56 306 LEU B N 1
ATOM 5486 C CA . LEU B 1 306 ? 3.861 7.344 20.578 1 85.56 306 LEU B CA 1
ATOM 5487 C C . LEU B 1 306 ? 4.199 8.508 19.656 1 85.56 306 LEU B C 1
ATOM 5489 O O . LEU B 1 306 ? 3.631 8.625 18.562 1 85.56 306 LEU B O 1
ATOM 5493 N N . MET B 1 307 ? 5.129 9.297 20.016 1 84.88 307 MET B N 1
ATOM 5494 C CA . MET B 1 307 ? 5.496 10.469 19.219 1 84.88 307 MET B CA 1
ATOM 5495 C C . MET B 1 307 ? 6.496 10.094 18.125 1 84.88 307 MET B C 1
ATOM 5497 O O . MET B 1 307 ? 6.797 10.906 17.25 1 84.88 307 MET B O 1
ATOM 5501 N N . GLY B 1 308 ? 6.895 8.859 18.125 1 80 308 GLY B N 1
ATOM 5502 C CA . GLY B 1 308 ? 7.863 8.414 17.141 1 80 308 GLY B CA 1
ATOM 5503 C C . GLY B 1 308 ? 9.258 8.961 17.375 1 80 308 GLY B C 1
ATOM 5504 O O . GLY B 1 308 ? 10 9.227 16.438 1 80 308 GLY B O 1
ATOM 5505 N N . SER B 1 309 ? 9.492 9.273 18.578 1 79.62 309 SER B N 1
ATOM 5506 C CA . SER B 1 309 ? 10.82 9.781 18.906 1 79.62 309 SER B CA 1
ATOM 5507 C C . SER B 1 309 ? 11.867 8.664 18.859 1 79.62 309 SER B C 1
ATOM 5509 O O . SER B 1 309 ? 11.602 7.535 19.266 1 79.62 309 SER B O 1
ATOM 5511 N N . LYS B 1 310 ? 12.969 9.031 18.266 1 73.81 310 LYS B N 1
ATOM 5512 C CA . LYS B 1 310 ? 14.062 8.062 18.188 1 73.81 310 LYS B CA 1
ATOM 5513 C C . LYS B 1 310 ? 15.016 8.219 19.375 1 73.81 310 LYS B C 1
ATOM 5515 O O . LYS B 1 310 ? 16.047 7.559 19.438 1 73.81 310 LYS B O 1
ATOM 5520 N N . ALA B 1 311 ? 14.594 9.078 20.219 1 72.31 311 ALA B N 1
ATOM 5521 C CA . ALA B 1 311 ? 15.445 9.305 21.391 1 72.31 311 ALA B CA 1
ATOM 5522 C C . ALA B 1 311 ? 15.562 8.047 22.234 1 72.31 311 ALA B C 1
ATOM 5524 O O . ALA B 1 311 ? 14.555 7.434 22.594 1 72.31 311 ALA B O 1
ATOM 5525 N N . ASN B 1 312 ? 16.797 7.68 22.516 1 73.56 312 ASN B N 1
ATOM 5526 C CA . ASN B 1 312 ? 17.031 6.477 23.312 1 73.56 312 ASN B CA 1
ATOM 5527 C C . ASN B 1 312 ? 17.297 6.816 24.766 1 73.56 312 ASN B C 1
ATOM 5529 O O . ASN B 1 312 ? 16.984 6.035 25.672 1 73.56 312 ASN B O 1
ATOM 5533 N N . ARG B 1 313 ? 17.906 8.039 25.047 1 81.12 313 ARG B N 1
ATOM 5534 C CA . ARG B 1 313 ? 18.266 8.391 26.422 1 81.12 313 ARG B CA 1
ATOM 5535 C C . ARG B 1 313 ? 17.078 8.992 27.172 1 81.12 313 ARG B C 1
ATOM 5537 O O . ARG B 1 313 ? 16.406 9.891 26.656 1 81.12 313 ARG B O 1
ATOM 5544 N N . PRO B 1 314 ? 16.891 8.508 28.312 1 83 314 PRO B N 1
ATOM 5545 C CA . PRO B 1 314 ? 15.758 8.992 29.109 1 83 314 PRO B CA 1
ATOM 5546 C C . PRO B 1 314 ? 15.781 10.508 29.312 1 83 314 PRO B C 1
ATOM 5548 O O . PRO B 1 314 ? 14.734 11.156 29.266 1 83 314 PRO B O 1
ATOM 5551 N N . ALA B 1 315 ? 16.875 10.984 29.547 1 86.75 315 ALA B N 1
ATOM 5552 C CA . ALA B 1 315 ? 17 12.43 29.766 1 86.75 315 ALA B CA 1
ATOM 5553 C C . ALA B 1 315 ? 16.516 13.203 28.531 1 86.75 315 ALA B C 1
ATOM 5555 O O . ALA B 1 315 ? 15.883 14.25 28.672 1 86.75 315 ALA B O 1
ATOM 5556 N N . LYS B 1 316 ? 16.938 12.766 27.438 1 90.69 316 LYS B N 1
ATOM 5557 C CA . LYS B 1 316 ? 16.516 13.43 26.219 1 90.69 316 LYS B CA 1
ATOM 5558 C C . LYS B 1 316 ? 15.016 13.297 26 1 90.69 316 LYS B C 1
ATOM 5560 O O . LYS B 1 316 ? 14.359 14.234 25.547 1 90.69 316 LYS B O 1
ATOM 5565 N N . LYS B 1 317 ? 14.492 12.141 26.266 1 90.88 317 LYS B N 1
ATOM 5566 C CA . LYS B 1 317 ? 13.055 11.945 26.188 1 90.88 317 LYS B CA 1
ATOM 5567 C C . LYS B 1 317 ? 12.305 12.93 27.078 1 90.88 317 LYS B C 1
ATOM 5569 O O . LYS B 1 317 ? 11.32 13.531 26.672 1 90.88 317 LYS B O 1
ATOM 5574 N N . LYS B 1 318 ? 12.852 12.992 28.219 1 92.25 318 LYS B N 1
ATOM 5575 C CA . LYS B 1 318 ? 12.258 13.914 29.188 1 92.25 318 LYS B CA 1
ATOM 5576 C C . LYS B 1 318 ? 12.297 15.344 28.672 1 92.25 318 LYS B C 1
ATOM 5578 O O . LYS B 1 318 ? 11.305 16.078 28.75 1 92.25 318 LYS B O 1
ATOM 5583 N N . GLN B 1 319 ? 13.344 15.703 28.203 1 93.38 319 GLN B N 1
ATOM 5584 C CA . GLN B 1 319 ? 13.531 17.062 27.688 1 93.38 319 GLN B CA 1
ATOM 5585 C C . GLN B 1 319 ? 12.547 17.359 26.562 1 93.38 319 GLN B C 1
ATOM 5587 O O . GLN B 1 319 ? 11.93 18.422 26.531 1 93.38 319 GLN B O 1
ATOM 5592 N N . ILE B 1 320 ? 12.414 16.469 25.656 1 91.38 320 ILE B N 1
ATOM 5593 C CA . ILE B 1 320 ? 11.555 16.641 24.484 1 91.38 320 ILE B CA 1
ATOM 5594 C C . ILE B 1 320 ? 10.102 16.797 24.922 1 91.38 320 ILE B C 1
ATOM 5596 O O . ILE B 1 320 ? 9.383 17.656 24.422 1 91.38 320 ILE B O 1
ATOM 5600 N N . VAL B 1 321 ? 9.734 16 25.828 1 94.12 321 VAL B N 1
ATOM 5601 C CA . VAL B 1 321 ? 8.359 16.047 26.312 1 94.12 321 VAL B CA 1
ATOM 5602 C C . VAL B 1 321 ? 8.125 17.312 27.125 1 94.12 321 VAL B C 1
ATOM 5604 O O . VAL B 1 321 ? 7.074 17.938 27.016 1 94.12 321 VAL B O 1
ATOM 5607 N N . GLU B 1 322 ? 9.062 17.641 27.891 1 95.19 322 GLU B N 1
ATOM 5608 C CA . GLU B 1 322 ? 8.969 18.891 28.656 1 95.19 322 GLU B CA 1
ATOM 5609 C C . GLU B 1 322 ? 8.828 20.094 27.734 1 95.19 322 GLU B C 1
ATOM 5611 O O . GLU B 1 322 ? 7.977 20.953 27.969 1 95.19 322 GLU B O 1
ATOM 5616 N N . GLU B 1 323 ? 9.633 20.109 26.797 1 94.94 323 GLU B N 1
ATOM 5617 C CA . GLU B 1 323 ? 9.578 21.203 25.844 1 94.94 323 GLU B CA 1
ATOM 5618 C C . GLU B 1 323 ? 8.219 21.266 25.141 1 94.94 323 GLU B C 1
ATOM 5620 O O . GLU B 1 323 ? 7.68 22.344 24.906 1 94.94 323 GLU B O 1
ATOM 5625 N N . ALA B 1 324 ? 7.727 20.141 24.844 1 95.81 324 ALA B N 1
ATOM 5626 C CA . ALA B 1 324 ? 6.422 20.062 24.188 1 95.81 324 ALA B CA 1
ATOM 5627 C C . ALA B 1 324 ? 5.32 20.578 25.125 1 95.81 324 ALA B C 1
ATOM 5629 O O . ALA B 1 324 ? 4.457 21.344 24.703 1 95.81 324 ALA B O 1
ATOM 5630 N N . CYS B 1 325 ? 5.379 20.188 26.328 1 96.69 325 CYS B N 1
ATOM 5631 C CA . CYS B 1 325 ? 4.379 20.625 27.297 1 96.69 325 CYS B CA 1
ATOM 5632 C C . CYS B 1 325 ? 4.465 22.125 27.547 1 96.69 325 CYS B C 1
ATOM 5634 O O . CYS B 1 325 ? 3.438 22.797 27.656 1 96.69 325 CYS B O 1
ATOM 5636 N N . GLU B 1 326 ? 5.645 22.578 27.625 1 97.06 326 GLU B N 1
ATOM 5637 C CA . GLU B 1 326 ? 5.832 24.016 27.781 1 97.06 326 GLU B CA 1
ATOM 5638 C C . GLU B 1 326 ? 5.258 24.781 26.594 1 97.06 326 GLU B C 1
ATOM 5640 O O . GLU B 1 326 ? 4.621 25.828 26.766 1 97.06 326 GLU B O 1
ATOM 5645 N N . ASN B 1 327 ? 5.512 24.297 25.484 1 96.19 327 ASN B N 1
ATOM 5646 C CA . ASN B 1 327 ? 4.961 24.891 24.266 1 96.19 327 ASN B CA 1
ATOM 5647 C C . ASN B 1 327 ? 3.434 24.891 24.297 1 96.19 327 ASN B C 1
ATOM 5649 O O . ASN B 1 327 ? 2.811 25.891 23.922 1 96.19 327 ASN B O 1
ATOM 5653 N N . MET B 1 328 ? 2.848 23.859 24.734 1 96.69 328 MET B N 1
ATOM 5654 C CA . MET B 1 328 ? 1.396 23.75 24.812 1 96.69 328 MET B CA 1
ATOM 5655 C C . MET B 1 328 ? 0.843 24.688 25.891 1 96.69 328 MET B C 1
ATOM 5657 O O . MET B 1 328 ? -0.245 25.25 25.734 1 96.69 328 MET B O 1
ATOM 5661 N N . MET B 1 329 ? 1.584 24.875 26.891 1 96.69 329 MET B N 1
ATOM 5662 C CA . MET B 1 329 ? 1.183 25.812 27.938 1 96.69 329 MET B CA 1
ATOM 5663 C C . MET B 1 329 ? 1.233 27.25 27.422 1 96.69 329 MET B C 1
ATOM 5665 O O . MET B 1 329 ? 0.396 28.062 27.797 1 96.69 329 MET B O 1
ATOM 5669 N N . GLU B 1 330 ? 2.176 27.5 26.594 1 93.44 330 GLU B N 1
ATOM 5670 C CA . GLU B 1 330 ? 2.342 28.844 26.047 1 93.44 330 GLU B CA 1
ATOM 5671 C C . GLU B 1 330 ? 1.085 29.297 25.312 1 93.44 330 GLU B C 1
ATOM 5673 O O . GLU B 1 330 ? 0.746 30.484 25.328 1 93.44 330 GLU B O 1
ATOM 5678 N N . ILE B 1 331 ? 0.402 28.391 24.703 1 92.38 331 ILE B N 1
ATOM 5679 C CA . ILE B 1 331 ? -0.78 28.781 23.953 1 92.38 331 ILE B CA 1
ATOM 5680 C C . ILE B 1 331 ? -2.039 28.344 24.688 1 92.38 331 ILE B C 1
ATOM 5682 O O . ILE B 1 331 ? -3.104 28.188 24.078 1 92.38 331 ILE B O 1
ATOM 5686 N N . SER B 1 332 ? -1.901 27.938 25.938 1 92.56 332 SER B N 1
ATOM 5687 C CA . SER B 1 332 ? -2.98 27.719 26.891 1 92.56 332 SER B CA 1
ATOM 5688 C C . SER B 1 332 ? -3.727 26.422 26.594 1 92.56 332 SER B C 1
ATOM 5690 O O . SER B 1 332 ? -4.938 26.344 26.812 1 92.56 332 SER B O 1
ATOM 5692 N N . LEU B 1 333 ? -3.033 25.469 26.062 1 94.94 333 LEU B N 1
ATOM 5693 C CA . LEU B 1 333 ? -3.633 24.156 25.875 1 94.94 333 LEU B CA 1
ATOM 5694 C C . LEU B 1 333 ? -3.582 23.344 27.156 1 94.94 333 LEU B C 1
ATOM 5696 O O . LEU B 1 333 ? -4.418 22.453 27.359 1 94.94 333 LEU B O 1
ATOM 5700 N N . LEU B 1 334 ? -2.576 23.625 27.891 1 97.06 334 LEU B N 1
ATOM 5701 C CA . LEU B 1 334 ? -2.42 22.969 29.188 1 97.06 334 LEU B CA 1
ATOM 5702 C C . LEU B 1 334 ? -2.383 24 30.312 1 97.06 334 LEU B C 1
ATOM 5704 O O . LEU B 1 334 ? -1.787 25.078 30.172 1 97.06 334 LEU B O 1
ATOM 5708 N N . ASP B 1 335 ? -3.035 23.672 31.375 1 97 335 ASP B N 1
ATOM 5709 C CA . ASP B 1 335 ? -2.961 24.516 32.562 1 97 335 ASP B CA 1
ATOM 5710 C C . ASP B 1 335 ? -1.747 24.156 33.438 1 97 335 ASP B C 1
ATOM 5712 O O . ASP B 1 335 ? -1.302 24.953 34.25 1 97 335 ASP B O 1
ATOM 5716 N N . GLY B 1 336 ? -1.312 22.953 33.219 1 97.06 336 GLY B N 1
ATOM 5717 C CA . GLY B 1 336 ? -0.136 22.484 33.938 1 97.06 336 GLY B CA 1
ATOM 5718 C C . GLY B 1 336 ? 0.283 21.078 33.562 1 97.06 336 GLY B C 1
ATOM 5719 O O . GLY B 1 336 ? -0.455 20.375 32.875 1 97.06 336 GLY B O 1
ATOM 5720 N N . TYR B 1 337 ? 1.552 20.781 33.906 1 97.38 337 TYR B N 1
ATOM 5721 C CA . TYR B 1 337 ? 2.043 19.422 33.75 1 97.38 337 TYR B CA 1
ATOM 5722 C C . TYR B 1 337 ? 3.053 19.062 34.812 1 97.38 337 TYR B C 1
ATOM 5724 O O . TYR B 1 337 ? 3.596 19.938 35.5 1 97.38 337 TYR B O 1
ATOM 5732 N N . LYS B 1 338 ? 3.18 17.75 35.062 1 96.25 338 LYS B N 1
ATOM 5733 C CA . LYS B 1 338 ? 4.156 17.234 36.031 1 96.25 338 LYS B CA 1
ATOM 5734 C C . LYS B 1 338 ? 4.844 15.977 35.469 1 96.25 338 LYS B C 1
ATOM 5736 O O . LYS B 1 338 ? 4.191 15.109 34.906 1 96.25 338 LYS B O 1
ATOM 5741 N N . LEU B 1 339 ? 6.145 16.016 35.531 1 94.44 339 LEU B N 1
ATOM 5742 C CA . LEU B 1 339 ? 6.93 14.812 35.312 1 94.44 339 LEU B CA 1
ATOM 5743 C C . LEU B 1 339 ? 7.449 14.258 36.625 1 94.44 339 LEU B C 1
ATOM 5745 O O . LEU B 1 339 ? 8.266 14.898 37.312 1 94.44 339 LEU B O 1
ATOM 5749 N N . HIS B 1 340 ? 6.926 13.125 37.031 1 92 340 HIS B N 1
ATOM 5750 C CA . HIS B 1 340 ? 7.316 12.594 38.344 1 92 340 HIS B CA 1
ATOM 5751 C C . HIS B 1 340 ? 7.801 11.156 38.219 1 92 340 HIS B C 1
ATOM 5753 O O . HIS B 1 340 ? 7.375 10.422 37.344 1 92 340 HIS B O 1
ATOM 5759 N N . GLU B 1 341 ? 8.68 10.797 39 1 90.88 341 GLU B N 1
ATOM 5760 C CA . GLU B 1 341 ? 9.219 9.445 39.062 1 90.88 341 GLU B CA 1
ATOM 5761 C C . GLU B 1 341 ? 8.523 8.625 40.156 1 90.88 341 GLU B C 1
ATOM 5763 O O . GLU B 1 341 ? 8.281 9.133 41.281 1 90.88 341 GLU B O 1
ATOM 5768 N N . ASP B 1 342 ? 8.094 7.547 39.781 1 86.81 342 ASP B N 1
ATOM 5769 C CA . ASP B 1 342 ? 7.473 6.688 40.781 1 86.81 342 ASP B CA 1
ATOM 5770 C C . ASP B 1 342 ? 8.523 5.914 41.594 1 86.81 342 ASP B C 1
ATOM 5772 O O . ASP B 1 342 ? 9.727 6.113 41.406 1 86.81 342 ASP B O 1
ATOM 5776 N N . GLU B 1 343 ? 8.047 5.098 42.594 1 88 343 GLU B N 1
ATOM 5777 C CA . GLU B 1 343 ? 8.93 4.363 43.5 1 88 343 GLU B CA 1
ATOM 5778 C C . GLU B 1 343 ? 9.82 3.393 42.719 1 88 343 GLU B C 1
ATOM 5780 O O . GLU B 1 343 ? 10.93 3.078 43.156 1 88 343 GLU B O 1
ATOM 5785 N N . SER B 1 344 ? 9.422 2.965 41.531 1 87.62 344 SER B N 1
ATOM 5786 C CA . SER B 1 344 ? 10.164 1.991 40.75 1 87.62 344 SER B CA 1
ATOM 5787 C C . SER B 1 344 ? 11.188 2.678 39.844 1 87.62 344 SER B C 1
ATOM 5789 O O . SER B 1 344 ? 11.992 2.012 39.188 1 87.62 344 SER B O 1
ATOM 5791 N N . GLY B 1 345 ? 11.164 3.963 39.812 1 85.88 345 GLY B N 1
ATOM 5792 C CA . GLY B 1 345 ? 12.102 4.688 38.969 1 85.88 345 GLY B CA 1
ATOM 5793 C C . GLY B 1 345 ? 11.516 5.055 37.625 1 85.88 345 GLY B C 1
ATOM 5794 O O . GLY B 1 345 ? 12.172 5.711 36.812 1 85.88 345 GLY B O 1
ATOM 5795 N N . SER B 1 346 ? 10.289 4.652 37.438 1 88.81 346 SER B N 1
ATOM 5796 C CA . SER B 1 346 ? 9.641 4.992 36.188 1 88.81 346 SER B CA 1
ATOM 5797 C C . SER B 1 346 ? 9.117 6.422 36.188 1 88.81 346 SER B C 1
ATOM 5799 O O . SER B 1 346 ? 8.57 6.879 37.188 1 88.81 346 SER B O 1
ATOM 5801 N N . ILE B 1 347 ? 9.414 7.09 35.156 1 93.25 347 ILE B N 1
ATOM 5802 C CA . ILE B 1 347 ? 8.984 8.477 35.062 1 93.25 347 ILE B CA 1
ATOM 5803 C C . ILE B 1 347 ? 7.613 8.539 34.375 1 93.25 347 ILE B C 1
ATOM 5805 O O . ILE B 1 347 ? 7.371 7.848 33.375 1 93.25 347 ILE B O 1
ATOM 5809 N N . PHE B 1 348 ? 6.715 9.383 34.906 1 95.25 348 PHE B N 1
ATOM 5810 C CA . PHE B 1 348 ? 5.375 9.555 34.344 1 95.25 348 PHE B CA 1
ATOM 5811 C C . PHE B 1 348 ? 5.105 11.016 34.031 1 95.25 348 PHE B C 1
ATOM 5813 O O . PHE B 1 348 ? 5.535 11.914 34.75 1 95.25 348 PHE B O 1
ATOM 5820 N N . LEU B 1 349 ? 4.402 11.18 32.906 1 96.12 349 LEU B N 1
ATOM 5821 C CA . LEU B 1 349 ? 3.859 12.484 32.562 1 96.12 349 LEU B CA 1
ATOM 5822 C C . LEU B 1 349 ? 2.416 12.625 33.031 1 96.12 349 LEU B C 1
ATOM 5824 O O . LEU B 1 349 ? 1.578 11.766 32.75 1 96.12 349 LEU B O 1
ATOM 5828 N N . GLU B 1 350 ? 2.164 13.586 33.781 1 97.31 350 GLU B N 1
ATOM 5829 C CA . GLU B 1 350 ? 0.807 13.953 34.188 1 97.31 350 GLU B CA 1
ATOM 5830 C C . GLU B 1 350 ? 0.462 15.359 33.688 1 97.31 350 GLU B C 1
ATOM 5832 O O . GLU B 1 350 ? 1.223 16.312 33.938 1 97.31 350 GLU B O 1
ATOM 5837 N N . ILE B 1 351 ? -0.734 15.453 33.062 1 97.5 351 ILE B N 1
ATOM 5838 C CA . ILE B 1 351 ? -1.077 16.766 32.531 1 97.5 351 ILE B CA 1
ATOM 5839 C C . ILE B 1 351 ? -2.377 17.266 33.156 1 97.5 351 ILE B C 1
ATOM 5841 O O . ILE B 1 351 ? -3.17 16.453 33.656 1 97.5 351 ILE B O 1
ATOM 5845 N N . ARG B 1 352 ? -2.512 18.531 33.219 1 97.5 352 ARG B N 1
ATOM 5846 C CA . ARG B 1 352 ? -3.764 19.203 33.562 1 97.5 352 ARG B CA 1
ATOM 5847 C C . ARG B 1 352 ? -4.312 19.938 32.344 1 97.5 352 ARG B C 1
ATOM 5849 O O . ARG B 1 352 ? -3.883 21.062 32.031 1 97.5 352 ARG B O 1
ATOM 5856 N N . PRO B 1 353 ? -5.273 19.219 31.641 1 95.81 353 PRO B N 1
ATOM 5857 C CA . PRO B 1 353 ? -5.797 19.812 30.406 1 95.81 353 PRO B CA 1
ATOM 5858 C C . PRO B 1 353 ? -6.562 21.109 30.656 1 95.81 353 PRO B C 1
ATOM 5860 O O . PRO B 1 353 ? -7.227 21.266 31.688 1 95.81 353 PRO B O 1
ATOM 5863 N N . SER B 1 354 ? -6.449 22.062 29.734 1 94.81 354 SER B N 1
ATOM 5864 C CA . SER B 1 354 ? -7.23 23.297 29.797 1 94.81 354 SER B CA 1
ATOM 5865 C C . SER B 1 354 ? -8.602 23.109 29.156 1 94.81 354 SER B C 1
ATOM 5867 O O . SER B 1 354 ? -8.891 22.047 28.594 1 94.81 354 SER B O 1
ATOM 5869 N N . LYS B 1 355 ? -9.438 24.125 29.297 1 89.5 355 LYS B N 1
ATOM 5870 C CA . LYS B 1 355 ? -10.742 24.109 28.656 1 89.5 355 LYS B CA 1
ATOM 5871 C C . LYS B 1 355 ? -10.594 24.031 27.125 1 89.5 355 LYS B C 1
ATOM 5873 O O . LYS B 1 355 ? -11.406 23.391 26.453 1 89.5 355 LYS B O 1
ATOM 5878 N N . LEU B 1 356 ? -9.562 24.656 26.656 1 90.88 356 LEU B N 1
ATOM 5879 C CA . LEU B 1 356 ? -9.289 24.672 25.219 1 90.88 356 LEU B CA 1
ATOM 5880 C C . LEU B 1 356 ? -9.023 23.266 24.688 1 90.88 356 LEU B C 1
ATOM 5882 O O . LEU B 1 356 ? -9.508 22.891 23.625 1 90.88 356 LEU B O 1
ATOM 5886 N N . LEU B 1 357 ? -8.266 22.484 25.406 1 91.25 357 LEU B N 1
ATOM 5887 C CA . LEU B 1 357 ? -7.926 21.109 25 1 91.25 357 LEU B CA 1
ATOM 5888 C C . LEU B 1 357 ? -9.141 20.203 25.109 1 91.25 357 LEU B C 1
ATOM 5890 O O . LEU B 1 357 ? -9.328 19.312 24.281 1 91.25 357 LEU B O 1
ATOM 5894 N N . LEU B 1 358 ? -9.992 20.438 26.047 1 84.69 358 LEU B N 1
ATOM 5895 C CA . LEU B 1 358 ? -11.164 19.594 26.297 1 84.69 358 LEU B CA 1
ATOM 5896 C C . LEU B 1 358 ? -12.234 19.844 25.234 1 84.69 358 LEU B C 1
ATOM 5898 O O . LEU B 1 358 ? -12.992 18.922 24.891 1 84.69 358 LEU B O 1
ATOM 5902 N N . THR B 1 359 ? -12.359 21.016 24.75 1 77.56 359 THR B N 1
ATOM 5903 C CA . THR B 1 359 ? -13.328 21.359 23.719 1 77.56 359 THR B CA 1
ATOM 5904 C C . THR B 1 359 ? -12.977 20.656 22.406 1 77.56 359 THR B C 1
ATOM 5906 O O . THR B 1 359 ? -13.867 20.328 21.609 1 77.56 359 THR B O 1
ATOM 5909 N N . SER B 1 360 ? -11.773 20.391 22.156 1 68.44 360 SER B N 1
ATOM 5910 C CA . SER B 1 360 ? -11.312 19.719 20.938 1 68.44 360 SER B CA 1
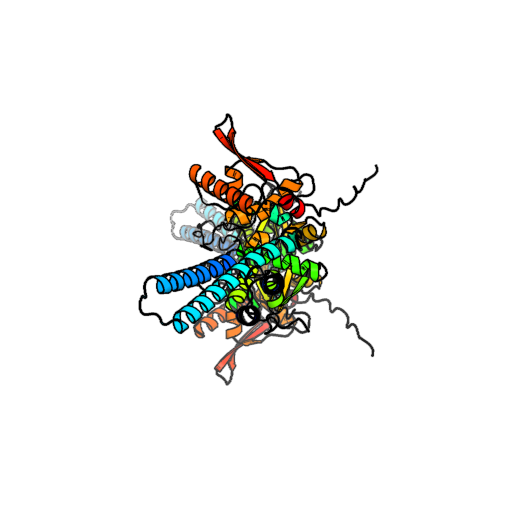ATOM 5911 C C . SER B 1 360 ? -11.719 18.25 20.938 1 68.44 360 SER B C 1
ATOM 5913 O O . SER B 1 360 ? -11.875 17.656 19.859 1 68.44 360 SER B O 1
ATOM 5915 N N . GLY B 1 361 ? -11.969 17.469 22.016 1 60 361 GLY B N 1
ATOM 5916 C CA . GLY B 1 361 ? -12.25 16.047 22.141 1 60 361 GLY B CA 1
ATOM 5917 C C . GLY B 1 361 ? -13.727 15.719 22.062 1 60 361 GLY B C 1
ATOM 5918 O O . GLY B 1 361 ? -14.102 14.578 21.797 1 60 361 GLY B O 1
ATOM 5919 N N . ASN B 1 362 ? -14.852 16.406 22.5 1 54.44 362 ASN B N 1
ATOM 5920 C CA . ASN B 1 362 ? -16.188 16.078 22.984 1 54.44 362 ASN B CA 1
ATOM 5921 C C . ASN B 1 362 ? -17.141 15.789 21.828 1 54.44 362 ASN B C 1
ATOM 5923 O O . ASN B 1 362 ? -18.344 15.57 22.047 1 54.44 362 ASN B O 1
ATOM 5927 N N . SER B 1 363 ? -16.922 15.672 20.516 1 50.84 363 SER B N 1
ATOM 5928 C CA . SER B 1 363 ? -18.188 15.461 19.828 1 50.84 363 SER B CA 1
ATOM 5929 C C . SER B 1 363 ? -18.625 14 19.891 1 50.84 363 SER B C 1
ATOM 5931 O O . SER B 1 363 ? -18.734 13.336 18.859 1 50.84 363 SER B O 1
ATOM 5933 N N . VAL B 1 364 ? -18.219 13.188 20.719 1 42.62 364 VAL B N 1
ATOM 5934 C CA . VAL B 1 364 ? -18.875 11.891 20.766 1 42.62 364 VAL B CA 1
ATOM 5935 C C . VAL B 1 364 ? -20.359 12.07 21.078 1 42.62 364 VAL B C 1
ATOM 5937 O O . VAL B 1 364 ? -20.719 12.43 22.203 1 42.62 364 VAL B O 1
ATOM 5940 N N . LYS B 1 365 ? -21.297 12.438 20.188 1 37.5 365 LYS B N 1
ATOM 5941 C CA . LYS B 1 365 ? -22.688 12.125 20.516 1 37.5 365 LYS B CA 1
ATOM 5942 C C . LYS B 1 365 ? -22.828 10.695 21.016 1 37.5 365 LYS B C 1
ATOM 5944 O O . LYS B 1 365 ? -22.406 9.75 20.344 1 37.5 365 LYS B O 1
ATOM 5949 N N . THR B 1 366 ? -23.141 10.43 22.219 1 32.41 366 THR B N 1
ATOM 5950 C CA . THR B 1 366 ? -23.516 9.188 22.891 1 32.41 366 THR B CA 1
ATOM 5951 C C . THR B 1 366 ? -24.531 8.414 22.047 1 32.41 366 THR B C 1
ATOM 5953 O O . THR B 1 366 ? -25.688 8.82 21.922 1 32.41 366 THR B O 1
ATOM 5956 N N . VAL B 1 367 ? -24.359 7.832 21.047 1 30.8 367 VAL B N 1
ATOM 5957 C CA . VAL B 1 367 ? -25.344 6.883 20.547 1 30.8 367 VAL B CA 1
ATOM 5958 C C . VAL B 1 367 ? -25.859 6.023 21.703 1 30.8 367 VAL B C 1
ATOM 5960 O O . VAL B 1 367 ? -25.078 5.438 22.453 1 30.8 367 VAL B O 1
ATOM 5963 N N . GLN B 1 368 ? -27.25 6.02 22.016 1 27.16 368 GLN B N 1
ATOM 5964 C CA . GLN B 1 368 ? -28.062 5.156 22.859 1 27.16 368 GLN B CA 1
ATOM 5965 C C . GLN B 1 368 ? -27.625 3.697 22.75 1 27.16 368 GLN B C 1
ATOM 5967 O O . GLN B 1 368 ? -27.266 3.236 21.672 1 27.16 368 GLN B O 1
ATOM 5972 N N . GLN B 1 369 ? -27.516 2.998 23.797 1 25.39 369 GLN B N 1
ATOM 5973 C CA . GLN B 1 369 ? -27.391 1.585 24.141 1 25.39 369 GLN B CA 1
ATOM 5974 C C . GLN B 1 369 ? -28.391 0.74 23.344 1 25.39 369 GLN B C 1
ATOM 5976 O O . GLN B 1 369 ? -29.594 0.894 23.5 1 25.39 369 GLN B O 1
ATOM 5981 N N . LEU B 1 370 ? -28.188 0.338 22.25 1 25.02 370 LEU B N 1
ATOM 5982 C CA . LEU B 1 370 ? -29.016 -0.792 21.828 1 25.02 370 LEU B CA 1
ATOM 5983 C C . LEU B 1 370 ? -29.047 -1.871 22.906 1 25.02 370 LEU B C 1
ATOM 5985 O O . LEU B 1 370 ? -28.016 -2.504 23.188 1 25.02 370 LEU B O 1
ATOM 5989 N N . THR B 1 371 ? -29.953 -1.689 23.953 1 23.25 371 THR B N 1
ATOM 5990 C CA . THR B 1 371 ? -30.484 -2.711 24.844 1 23.25 371 THR B CA 1
ATOM 5991 C C . THR B 1 371 ? -31.031 -3.895 24.047 1 23.25 371 THR B C 1
ATOM 5993 O O . THR B 1 371 ? -32.031 -3.76 23.328 1 23.25 371 THR B O 1
ATOM 5996 N N . PHE B 1 372 ? -30.25 -4.832 23.719 1 22.28 372 PHE B N 1
ATOM 5997 C CA . PHE B 1 372 ? -30.75 -6.188 23.531 1 22.28 372 PHE B CA 1
ATOM 5998 C C . PHE B 1 372 ? -31.406 -6.711 24.797 1 22.28 372 PHE B C 1
ATOM 6000 O O . PHE B 1 372 ? -30.75 -6.793 25.844 1 22.28 372 PHE B O 1
ATOM 6007 N N . SER B 1 373 ? -32.719 -6.441 25.031 1 19.75 373 SER B N 1
ATOM 6008 C CA . SER B 1 373 ? -33.594 -7.281 25.844 1 19.75 373 SER B CA 1
ATOM 6009 C C . SER B 1 373 ? -33.469 -8.75 25.453 1 19.75 373 SER B C 1
ATOM 6011 O O . SER B 1 373 ? -33.656 -9.109 24.297 1 19.75 373 SER B O 1
ATOM 6013 N N . LEU B 1 374 ? -32.938 -9.484 26.453 1 18.7 374 LEU B N 1
ATOM 6014 C CA . LEU B 1 374 ? -33.5 -10.781 26.781 1 18.7 374 LEU B CA 1
ATOM 6015 C C . LEU B 1 374 ? -34.875 -10.617 27.422 1 18.7 374 LEU B C 1
ATOM 6017 O O . LEU B 1 374 ? -35.094 -9.727 28.25 1 18.7 374 LEU B O 1
#